Protein AF-A0A0K1PV01-F1 (afdb_monomer_lite)

pLDDT: mean 75.2, std 27.65, range [23.25, 98.56]

Radius of gyration: 30.91 Å; chains: 1; bounding box: 70×117×92 Å

Organism: NCBI:txid1391654

Sequence (493 aa):
MGLALATLVAACRTQASRADADAAPAPRVAASDASAGNKAFEAIPLGTPYIPPQCYTKTKDEDGRVHNPCFTCHADALPPNYTADSSLQLAYEFGPASRVNPWTNLYVDRRSAIARISNDEIATWVRHDNYRALPERLRTTPAWDRDGDGEWSGWMPDVAFQFDEAGFDHTKDGAYTGWRAYAYFPVPGGFWPTNGSFGDAMIRLPEAFREDAPGHFDLRVYKVNLATVEALIARRDVPIEPTDEKALGQDLDGDGKLGEARVLKYRWKPGDGSMRWVGRAMAQQNADAVHLAAGLFPEGTEFAHSLRYLDVQDGRVRMAPRMKELRYMKKEVWVTYDRLELIASSEAAEKDESPTKKRPTLASSERGIGNRAGWSIHGFIEDAEGELRPQTAEEHGFCIGCHSGSASPTTASSRSVASRRPLRSSAAGRIRRSAICRTSASLCGPTDAANTPTTSSRTAPATSSAPTMNCSRVFSTVTASSIRGKPFVSRPT

Foldseek 3Di:
DDDDDDDDDDDDDDDDDDDDDPPDPDDDPPPPDPPPDQLQKDFADPAQLLADLVLVDDQADPVRDGHQLCCLFADQFDPLFQFHDNVCRVPVLAFPRHNDRPPCVVVDDCPVVVVPQDPVNVQVLLQDAQPPCALVCQQPPQVQVRRNPSGQPADRDDQPPCQDPQQFGADPVGHTPQKGWFDFDDRPLPADVVNQKHKTKIKGDDQQQQAAQVRHGDNLSNLVSLQLLLCLLQVFKDFADFDQQVSFVDDQPPPPDGGTDGIRGRDDDPPPPRDARTGSRRVCVVVVNWDDHRLDDIAFMKMKMWMGGWHQDPNDTDGGSATQKMKMKGQHDDDDSVRSNVVSVVVVVCCVVPVNDHDGFIAGLRHAGDQSNRMGMWMWGQDPVSHIGTDHSSRSSNVSSRVHSTSNDPRHGTNDSNDDPPPPPPPPDDPDPDDDDPDDDDDDDDDDDDDDDDDDDDDDDDDDDDDDDDDDDDDDDDDDDDDDDDDDDDDDD

InterPro domains:
  IPR059903 Aq_1262-like lipoprotein [PF27085] (49-412)

Structure (mmCIF, N/CA/C/O backbone):
data_AF-A0A0K1PV01-F1
#
_entry.id   AF-A0A0K1PV01-F1
#
loop_
_atom_site.group_PDB
_atom_site.id
_atom_site.type_symbol
_atom_site.label_atom_id
_atom_site.label_alt_id
_atom_site.label_comp_id
_atom_site.label_asym_id
_atom_site.label_entity_id
_atom_site.label_seq_id
_atom_site.pdbx_PDB_ins_code
_atom_site.Cartn_x
_atom_site.Cartn_y
_atom_site.Cartn_z
_atom_site.occupancy
_atom_site.B_iso_or_equiv
_atom_site.auth_seq_id
_atom_site.auth_comp_id
_atom_site.auth_asym_id
_atom_site.auth_atom_id
_atom_site.pdbx_PDB_model_num
ATOM 1 N N . MET A 1 1 ? -21.706 79.157 18.287 1.00 34.69 1 MET A N 1
ATOM 2 C CA . MET A 1 1 ? -20.332 79.567 18.649 1.00 34.69 1 MET A CA 1
ATOM 3 C C . MET A 1 1 ? -19.824 78.602 19.701 1.00 34.69 1 MET A C 1
ATOM 5 O O . MET A 1 1 ? -20.174 78.745 20.862 1.00 34.69 1 MET A O 1
ATOM 9 N N . GLY A 1 2 ? -19.121 77.556 19.267 1.00 26.98 2 GLY A N 1
ATOM 10 C CA . GLY A 1 2 ? -18.471 76.598 20.156 1.00 26.98 2 GLY A CA 1
ATOM 11 C C . GLY A 1 2 ? -17.018 77.003 20.356 1.00 26.98 2 GLY A C 1
ATOM 12 O O . GLY A 1 2 ? -16.340 77.319 19.379 1.00 26.98 2 GLY A O 1
ATOM 13 N N . LEU A 1 3 ? -16.562 76.998 21.606 1.00 26.98 3 LEU A N 1
ATOM 14 C CA . LEU A 1 3 ? -15.148 77.050 21.941 1.00 26.98 3 LEU A CA 1
ATOM 15 C C . LEU A 1 3 ? -14.808 75.861 22.837 1.00 26.98 3 LEU A C 1
ATOM 17 O O . LEU A 1 3 ? -15.559 75.505 23.743 1.00 26.98 3 LEU A O 1
ATOM 21 N N . ALA A 1 4 ? -13.681 75.258 22.490 1.00 28.16 4 ALA A N 1
ATOM 22 C CA . ALA A 1 4 ? -13.084 74.071 23.060 1.00 28.16 4 ALA A CA 1
ATOM 23 C C . ALA A 1 4 ? -12.822 74.176 24.566 1.00 28.16 4 ALA A C 1
ATOM 25 O O . ALA A 1 4 ? -12.476 75.242 25.071 1.00 28.16 4 ALA A O 1
ATOM 26 N N . LEU A 1 5 ? -12.858 73.028 25.245 1.00 28.98 5 LEU A N 1
ATOM 27 C CA . LEU A 1 5 ? -12.159 72.853 26.510 1.00 28.98 5 LEU A CA 1
ATOM 28 C C . LEU A 1 5 ? -11.476 71.484 26.525 1.00 28.98 5 LEU A C 1
ATOM 30 O O . LEU A 1 5 ? -12.123 70.441 26.465 1.00 28.98 5 LEU A O 1
ATOM 34 N N . ALA A 1 6 ? -10.150 71.532 26.563 1.00 28.67 6 ALA A N 1
ATOM 35 C CA . ALA A 1 6 ? -9.278 70.416 26.865 1.00 28.67 6 ALA A CA 1
ATOM 36 C C . ALA A 1 6 ? -9.040 70.368 28.378 1.00 28.67 6 ALA A C 1
ATOM 38 O O . ALA A 1 6 ? -8.762 71.404 28.981 1.00 28.67 6 ALA A O 1
ATOM 39 N N . THR A 1 7 ? -9.054 69.172 28.962 1.00 29.03 7 THR A N 1
ATOM 40 C CA . THR A 1 7 ? -8.450 68.901 30.272 1.00 29.03 7 THR A CA 1
ATOM 41 C C . THR A 1 7 ? -7.956 67.455 30.331 1.00 29.03 7 THR A C 1
ATOM 43 O O . THR A 1 7 ? -8.729 66.506 30.234 1.00 29.03 7 THR A O 1
ATOM 46 N N . LEU A 1 8 ? -6.638 67.304 30.501 1.00 28.34 8 LEU A N 1
ATOM 47 C CA . LEU A 1 8 ? -6.001 66.140 31.121 1.00 28.34 8 LEU A CA 1
ATOM 48 C C . LEU A 1 8 ? -6.251 66.186 32.636 1.00 28.34 8 LEU A C 1
ATOM 50 O O . LEU A 1 8 ? -6.105 67.267 33.190 1.00 28.34 8 LEU A O 1
ATOM 54 N N . VAL A 1 9 ? -6.463 65.032 33.287 1.00 29.89 9 VAL A N 1
ATOM 55 C CA . VAL A 1 9 ? -5.694 64.539 34.460 1.00 29.89 9 VAL A CA 1
ATOM 56 C C . VAL A 1 9 ? -5.860 63.008 34.545 1.00 29.89 9 VAL A C 1
ATOM 58 O O . VAL A 1 9 ? -6.933 62.468 34.292 1.00 29.89 9 VAL A O 1
ATOM 61 N N . ALA A 1 10 ? -4.763 62.323 34.869 1.00 28.03 10 ALA A N 1
ATOM 62 C CA . ALA A 1 10 ? -4.586 60.876 34.956 1.00 28.03 10 ALA A CA 1
ATOM 63 C C . ALA A 1 10 ? -4.946 60.266 36.330 1.00 28.03 10 ALA A C 1
ATOM 65 O O . ALA A 1 10 ? -4.751 60.931 37.343 1.00 28.03 10 ALA A O 1
ATOM 66 N N . ALA A 1 11 ? -5.324 58.974 36.361 1.00 26.06 11 ALA A N 1
ATOM 67 C CA . ALA A 1 11 ? -4.762 57.940 37.258 1.00 26.06 11 ALA A CA 1
ATOM 68 C C . ALA A 1 11 ? -5.341 56.520 36.992 1.00 26.06 11 ALA A C 1
ATOM 70 O O . ALA A 1 11 ? -6.551 56.344 36.941 1.00 26.06 11 ALA A O 1
ATOM 71 N N . CYS A 1 12 ? -4.419 55.552 36.830 1.00 25.16 12 CYS A N 1
ATOM 72 C CA . CYS A 1 12 ? -4.392 54.092 37.109 1.00 25.16 12 CYS A CA 1
ATOM 73 C C . CYS A 1 12 ? -5.681 53.349 37.543 1.00 25.16 12 CYS A C 1
ATOM 75 O O . CYS A 1 12 ? -6.444 53.864 38.338 1.00 25.16 12 CYS A O 1
ATOM 77 N N . ARG A 1 13 ? -5.930 52.055 37.280 1.00 26.84 13 ARG A N 1
ATOM 78 C CA . ARG A 1 13 ? -5.243 50.896 36.659 1.00 26.84 13 ARG A CA 1
ATOM 79 C C . ARG A 1 13 ? -6.292 49.760 36.667 1.00 26.84 13 ARG A C 1
ATOM 81 O O . ARG A 1 13 ? -6.974 49.611 37.674 1.00 26.84 13 ARG A O 1
ATOM 88 N N . THR A 1 14 ? -6.341 48.896 35.655 1.00 26.44 14 THR A N 1
ATOM 89 C CA . THR A 1 14 ? -6.499 47.432 35.835 1.00 26.44 14 THR A CA 1
ATOM 90 C C . THR A 1 14 ? -6.202 46.712 34.522 1.00 26.44 14 THR A C 1
ATOM 92 O O . THR A 1 14 ? -6.571 47.161 33.441 1.00 26.44 14 THR A O 1
ATOM 95 N N . GLN A 1 15 ? -5.425 45.640 34.642 1.00 26.80 15 GLN A N 1
ATOM 96 C CA . GLN A 1 15 ? -4.879 44.819 33.570 1.00 26.80 15 GLN A CA 1
ATOM 97 C C . GLN A 1 15 ? -5.971 44.033 32.836 1.00 26.80 15 GLN A C 1
ATOM 99 O O . GLN A 1 15 ? -6.698 43.268 33.459 1.00 26.80 15 GLN A O 1
ATOM 104 N N . ALA A 1 16 ? -5.977 44.121 31.507 1.00 29.14 16 ALA A N 1
ATOM 105 C CA . ALA A 1 16 ? -6.348 43.006 30.646 1.00 29.14 16 ALA A CA 1
ATOM 106 C C . ALA A 1 16 ? -5.062 42.569 29.935 1.00 29.14 16 ALA A C 1
ATOM 108 O O . ALA A 1 16 ? -4.444 43.344 29.201 1.00 29.14 16 ALA A O 1
ATOM 109 N N . SER A 1 17 ? -4.587 41.370 30.262 1.00 27.28 17 SER A N 1
ATOM 110 C CA . SER A 1 17 ? -3.383 40.780 29.691 1.00 27.28 17 SER A CA 1
ATOM 111 C C . SER A 1 17 ? -3.555 40.571 28.189 1.00 27.28 17 SER A C 1
ATOM 113 O O . SER A 1 17 ? -4.478 39.894 27.748 1.00 27.28 17 SER A O 1
ATOM 115 N N . ARG A 1 18 ? -2.622 41.140 27.424 1.00 33.97 18 ARG A N 1
ATOM 116 C CA . ARG A 1 18 ? -2.320 40.759 26.047 1.00 33.97 18 ARG A CA 1
ATOM 117 C C . ARG A 1 18 ? -1.862 39.300 26.021 1.00 33.97 18 ARG A C 1
ATOM 119 O O . ARG A 1 18 ? -0.813 38.996 26.578 1.00 33.97 18 ARG A O 1
ATOM 126 N N . ALA A 1 19 ? -2.610 38.451 25.340 1.00 30.66 19 ALA A N 1
ATOM 127 C CA . ALA A 1 19 ? -2.130 37.212 24.748 1.00 30.66 19 ALA A CA 1
ATOM 128 C C . ALA A 1 19 ? -3.090 36.919 23.593 1.00 30.66 19 ALA A C 1
ATOM 130 O O . ALA A 1 19 ? -4.246 36.638 23.865 1.00 30.66 19 ALA A O 1
ATOM 131 N N . ASP A 1 20 ? -2.647 37.193 22.362 1.00 31.08 20 ASP A N 1
ATOM 132 C CA . ASP A 1 20 ? -3.139 36.645 21.077 1.00 31.08 20 ASP A CA 1
ATOM 133 C C . ASP A 1 20 ? -2.680 37.543 19.914 1.00 31.08 20 ASP A C 1
ATOM 135 O O . ASP A 1 20 ? -3.457 38.028 19.094 1.00 31.08 20 ASP A O 1
ATOM 139 N N . ALA A 1 21 ? -1.375 37.815 19.864 1.00 30.53 21 ALA A N 1
ATOM 140 C CA . ALA A 1 21 ? -0.745 38.513 18.745 1.00 30.53 21 ALA A CA 1
ATOM 141 C C . ALA A 1 21 ? 0.659 37.959 18.451 1.00 30.53 21 ALA A C 1
ATOM 143 O O . ALA A 1 21 ? 1.547 38.728 18.121 1.00 30.53 21 ALA A O 1
ATOM 144 N N . ASP A 1 22 ? 0.847 36.641 18.595 1.00 29.33 22 ASP A N 1
ATOM 145 C CA . ASP A 1 22 ? 2.083 35.926 18.224 1.00 29.33 22 ASP A CA 1
ATOM 146 C C . ASP A 1 22 ? 1.791 34.481 17.761 1.00 29.33 22 ASP A C 1
ATOM 148 O O . ASP A 1 22 ? 2.514 33.534 18.062 1.00 29.33 22 ASP A O 1
ATOM 152 N N . ALA A 1 23 ? 0.717 34.279 16.991 1.00 31.59 23 ALA A N 1
ATOM 153 C CA . ALA A 1 23 ? 0.584 33.052 16.208 1.00 31.59 23 ALA A CA 1
ATOM 154 C C . ALA A 1 23 ? 1.429 33.207 14.937 1.00 31.59 23 ALA A C 1
ATOM 156 O O . ALA A 1 23 ? 0.962 33.713 13.914 1.00 31.59 23 ALA A O 1
ATOM 157 N N . ALA A 1 24 ? 2.703 32.818 15.026 1.00 29.61 24 ALA A N 1
ATOM 158 C CA . ALA A 1 24 ? 3.573 32.712 13.865 1.00 29.61 24 ALA A CA 1
ATOM 159 C C . ALA A 1 24 ? 2.880 31.843 12.794 1.00 29.61 24 ALA A C 1
ATOM 161 O O . ALA A 1 24 ? 2.419 30.741 13.110 1.00 29.61 24 ALA A O 1
ATOM 162 N N . PRO A 1 25 ? 2.771 32.305 11.536 1.00 30.02 25 PRO A N 1
ATOM 163 C CA . PRO A 1 25 ? 2.212 31.482 10.477 1.00 30.02 25 PRO A CA 1
ATOM 164 C C . PRO A 1 25 ? 3.066 30.222 10.327 1.00 30.02 25 PRO A C 1
ATOM 166 O O . PRO A 1 25 ? 4.294 30.304 10.255 1.00 30.02 25 PRO A O 1
ATOM 169 N N . ALA A 1 26 ? 2.408 29.060 10.281 1.00 30.42 26 ALA A N 1
ATOM 170 C CA . ALA A 1 26 ? 3.056 27.783 10.005 1.00 30.42 26 ALA A CA 1
ATOM 171 C C . ALA A 1 26 ? 3.985 27.927 8.785 1.00 30.42 26 ALA A C 1
ATOM 173 O O . ALA A 1 26 ? 3.588 28.571 7.802 1.00 30.42 26 ALA A O 1
ATOM 174 N N . PRO A 1 27 ? 5.212 27.375 8.828 1.00 27.05 27 PRO A N 1
ATOM 175 C CA . PRO A 1 27 ? 6.184 27.592 7.773 1.00 27.05 27 PRO A CA 1
ATOM 176 C C . PRO A 1 27 ? 5.586 27.130 6.447 1.00 27.05 27 PRO A C 1
ATOM 178 O O . PRO A 1 27 ? 5.248 25.961 6.252 1.00 27.05 27 PRO A O 1
ATOM 181 N N . ARG A 1 28 ? 5.437 28.081 5.521 1.00 27.11 28 ARG A N 1
ATOM 182 C CA . ARG A 1 28 ? 5.209 27.777 4.115 1.00 27.11 28 ARG A CA 1
ATOM 183 C C . ARG A 1 28 ? 6.401 26.938 3.677 1.00 27.11 28 ARG A C 1
ATOM 185 O O . ARG A 1 28 ? 7.506 27.463 3.580 1.00 27.11 28 ARG A O 1
ATOM 192 N N . VAL A 1 29 ? 6.187 25.653 3.406 1.00 29.78 29 VAL A N 1
ATOM 193 C CA . VAL A 1 29 ? 7.142 24.866 2.624 1.00 29.78 29 VAL A CA 1
ATOM 194 C C . VAL A 1 29 ? 7.094 25.448 1.216 1.00 29.78 29 VAL A C 1
ATOM 196 O O . VAL A 1 29 ? 6.277 25.059 0.382 1.00 29.78 29 VAL A O 1
ATOM 199 N N . ALA A 1 30 ? 7.893 26.490 1.005 1.00 25.16 30 ALA A N 1
ATOM 200 C CA . ALA A 1 30 ? 8.135 27.062 -0.296 1.00 25.16 30 ALA A CA 1
ATOM 201 C C . ALA A 1 30 ? 8.830 25.987 -1.130 1.00 25.16 30 ALA A C 1
ATOM 203 O O . ALA A 1 30 ? 9.910 25.508 -0.792 1.00 25.16 30 ALA A O 1
ATOM 204 N N . ALA A 1 31 ? 8.181 25.584 -2.217 1.00 35.34 31 ALA A N 1
ATOM 205 C CA . ALA A 1 31 ? 8.816 24.839 -3.288 1.00 35.34 31 ALA A CA 1
ATOM 206 C C . ALA A 1 31 ? 9.732 25.796 -4.070 1.00 35.34 31 ALA A C 1
ATOM 208 O O . ALA A 1 31 ? 9.415 26.213 -5.179 1.00 35.34 31 ALA A O 1
ATOM 209 N N . SER A 1 32 ? 10.841 26.190 -3.457 1.00 33.53 32 SER A N 1
ATOM 210 C CA . SER A 1 32 ? 11.960 26.881 -4.094 1.00 33.53 32 SER A CA 1
ATOM 211 C C . SER A 1 32 ? 13.170 26.722 -3.172 1.00 33.53 32 SER A C 1
ATOM 213 O O . SER A 1 32 ? 13.073 27.087 -2.007 1.00 33.53 32 SER A O 1
ATOM 215 N N . ASP A 1 33 ? 14.254 26.150 -3.707 1.00 27.84 33 ASP A N 1
ATOM 216 C CA . ASP A 1 33 ? 15.571 25.879 -3.081 1.00 27.84 33 ASP A CA 1
ATOM 217 C C . ASP A 1 33 ? 15.861 24.462 -2.542 1.00 27.84 33 ASP A C 1
ATOM 219 O O . ASP A 1 33 ? 16.803 24.257 -1.783 1.00 27.84 33 ASP A O 1
ATOM 223 N N . ALA A 1 34 ? 15.160 23.425 -3.013 1.00 34.16 34 ALA A N 1
ATOM 224 C CA . ALA A 1 34 ? 15.501 22.033 -2.666 1.00 34.16 34 ALA A CA 1
ATOM 225 C C . ALA A 1 34 ? 16.662 21.409 -3.480 1.00 34.16 34 ALA A C 1
ATOM 227 O O . ALA A 1 34 ? 16.998 20.252 -3.250 1.00 34.16 34 ALA A O 1
ATOM 228 N N . SER A 1 35 ? 17.286 22.119 -4.429 1.00 37.38 35 SER A N 1
ATOM 229 C CA . SER A 1 35 ? 18.307 21.526 -5.317 1.00 37.38 35 SER A CA 1
ATOM 230 C C . SER A 1 35 ? 19.762 21.812 -4.929 1.00 37.38 35 SER A C 1
ATOM 232 O O . SER A 1 35 ? 20.666 21.382 -5.639 1.00 37.38 35 SER A O 1
ATOM 234 N N . ALA A 1 36 ? 20.020 22.513 -3.824 1.00 34.47 36 ALA A N 1
ATOM 235 C CA . ALA A 1 36 ? 21.379 22.801 -3.365 1.00 34.47 36 ALA A CA 1
ATOM 236 C C . ALA A 1 36 ? 21.496 22.596 -1.847 1.00 34.47 36 ALA A C 1
ATOM 238 O O . ALA A 1 36 ? 21.561 23.554 -1.086 1.00 34.47 36 ALA A O 1
ATOM 239 N N . GLY A 1 37 ? 21.503 21.339 -1.391 1.00 39.62 37 GLY A N 1
ATOM 240 C CA . GLY A 1 37 ? 21.911 21.046 -0.011 1.00 39.62 37 GLY A CA 1
ATOM 241 C C . GLY A 1 37 ? 21.435 19.730 0.593 1.00 39.62 37 GLY A C 1
ATOM 242 O O . GLY A 1 37 ? 22.087 19.237 1.507 1.00 39.62 37 GLY A O 1
ATOM 243 N N . ASN A 1 38 ? 20.355 19.121 0.098 1.00 55.81 38 ASN A N 1
ATOM 244 C CA . ASN A 1 38 ? 19.879 17.861 0.666 1.00 55.81 38 ASN A CA 1
ATOM 245 C C . ASN A 1 38 ? 20.418 16.664 -0.127 1.00 55.81 38 ASN A C 1
ATOM 247 O O . ASN A 1 38 ? 19.803 16.241 -1.101 1.00 55.81 38 ASN A O 1
ATOM 251 N N . LYS A 1 39 ? 21.569 16.123 0.294 1.00 60.72 39 LYS A N 1
ATOM 252 C CA . LYS A 1 39 ? 22.168 14.915 -0.305 1.00 60.72 39 LYS A CA 1
ATOM 253 C C . LYS A 1 39 ? 21.239 13.691 -0.263 1.00 60.72 39 LYS A C 1
ATOM 255 O O . LYS A 1 39 ? 21.430 12.776 -1.050 1.00 60.72 39 LYS A O 1
ATOM 260 N N . ALA A 1 40 ? 20.218 13.698 0.599 1.00 68.31 40 ALA A N 1
ATOM 261 C CA . ALA A 1 40 ? 19.313 12.569 0.775 1.00 68.31 40 ALA A CA 1
ATOM 262 C C . ALA A 1 40 ? 18.300 12.381 -0.367 1.00 68.31 40 ALA A C 1
ATOM 264 O O . ALA A 1 40 ? 17.696 11.312 -0.456 1.00 68.31 40 ALA A O 1
ATOM 265 N N . PHE A 1 41 ? 18.071 13.395 -1.213 1.00 73.50 41 PHE A N 1
ATOM 266 C CA . PHE A 1 41 ? 17.099 13.327 -2.307 1.00 73.50 41 PHE A CA 1
ATOM 267 C C . PHE A 1 41 ? 17.718 13.706 -3.644 1.00 73.50 41 PHE A C 1
ATOM 269 O O . PHE A 1 41 ? 18.465 14.674 -3.773 1.00 73.50 41 PHE A O 1
ATOM 276 N N . GLU A 1 42 ? 17.326 12.959 -4.663 1.00 74.88 42 GLU A N 1
ATOM 277 C CA . GLU A 1 42 ? 17.765 13.132 -6.033 1.00 74.88 42 GLU A CA 1
ATOM 278 C C . GLU A 1 42 ? 16.636 13.768 -6.846 1.00 74.88 42 GLU A C 1
ATOM 280 O O . GLU A 1 42 ? 15.471 13.352 -6.792 1.00 74.88 42 GLU A O 1
ATOM 285 N N . ALA A 1 43 ? 16.986 14.788 -7.630 1.00 65.38 43 ALA A N 1
ATOM 286 C CA . ALA A 1 43 ? 16.122 15.235 -8.707 1.00 65.38 43 ALA A CA 1
ATOM 287 C C . ALA A 1 43 ? 16.153 14.166 -9.803 1.00 65.38 43 ALA A C 1
ATOM 289 O O . ALA A 1 43 ? 17.219 13.844 -10.330 1.00 65.38 43 ALA A O 1
ATOM 290 N N . ILE A 1 44 ? 14.989 13.612 -10.140 1.00 68.19 44 ILE A N 1
ATOM 291 C CA . ILE A 1 44 ? 14.916 12.566 -11.159 1.00 68.19 44 ILE A CA 1
ATOM 292 C C . ILE A 1 44 ? 15.389 13.127 -12.520 1.00 68.19 44 ILE A C 1
ATOM 294 O O . ILE A 1 44 ? 14.942 14.217 -12.903 1.00 68.19 44 ILE A O 1
ATOM 298 N N . PRO A 1 45 ? 16.268 12.415 -13.258 1.00 58.72 45 PRO A N 1
ATOM 299 C CA . PRO A 1 45 ? 16.769 12.844 -14.561 1.00 58.72 45 PRO A CA 1
ATOM 300 C C . PRO A 1 45 ? 15.680 13.154 -15.600 1.00 58.72 45 PRO A C 1
ATOM 302 O O . PRO A 1 45 ? 14.494 12.861 -15.448 1.00 58.72 45 PRO A O 1
ATOM 305 N N . LEU A 1 46 ? 16.120 13.766 -16.704 1.00 60.97 46 LEU A N 1
ATOM 306 C CA . LEU A 1 46 ? 15.307 14.205 -17.840 1.00 60.97 46 LEU A CA 1
ATOM 307 C C . LEU A 1 46 ? 14.303 13.136 -18.315 1.00 60.97 46 LEU A C 1
ATOM 309 O O . LEU A 1 46 ? 14.648 12.231 -19.059 1.00 60.97 46 LEU A O 1
ATOM 313 N N . GLY A 1 47 ? 13.022 13.317 -17.990 1.00 75.94 47 GLY A N 1
ATOM 314 C CA . GLY A 1 47 ? 11.960 12.433 -18.480 1.00 75.94 47 GLY A CA 1
ATOM 315 C C . GLY A 1 47 ? 10.627 12.692 -17.791 1.00 75.94 47 GLY A C 1
ATOM 316 O O . GLY A 1 47 ? 10.455 13.736 -17.161 1.00 75.94 47 GLY A O 1
ATOM 317 N N . THR A 1 48 ? 9.692 11.754 -17.924 1.00 86.44 48 THR A N 1
ATOM 318 C CA . THR A 1 48 ? 8.450 11.698 -17.135 1.00 86.44 48 THR A CA 1
ATOM 319 C C . THR A 1 48 ? 8.213 10.269 -16.640 1.00 86.44 48 THR A C 1
ATOM 321 O O . THR A 1 48 ? 7.272 9.622 -17.093 1.00 86.44 48 THR A O 1
ATOM 324 N N . PRO A 1 49 ? 9.078 9.743 -15.748 1.00 86.19 49 PRO A N 1
ATOM 325 C CA . PRO A 1 49 ? 9.008 8.347 -15.302 1.00 86.19 49 PRO A CA 1
ATOM 326 C C . PRO A 1 49 ? 7.735 8.037 -14.508 1.00 86.19 49 PRO A C 1
ATOM 328 O O . PRO A 1 49 ? 7.283 6.900 -14.498 1.00 86.19 49 PRO A O 1
ATOM 331 N N . TYR A 1 50 ? 7.087 9.063 -13.949 1.00 85.38 50 TYR A N 1
ATOM 332 C CA . TYR A 1 50 ? 5.741 8.992 -13.372 1.00 85.38 50 TYR A CA 1
ATOM 333 C C . TYR A 1 50 ? 4.623 8.766 -14.403 1.00 85.38 50 TYR A C 1
ATOM 335 O O . TYR A 1 50 ? 3.454 8.772 -14.031 1.00 85.38 50 TYR A O 1
ATOM 343 N N . ILE A 1 51 ? 4.946 8.579 -15.686 1.00 88.25 51 ILE A N 1
ATOM 344 C CA . ILE A 1 51 ? 4.011 8.119 -16.717 1.00 88.25 51 ILE A CA 1
ATOM 345 C C . ILE A 1 51 ? 4.388 6.679 -17.086 1.00 88.25 51 ILE A C 1
ATOM 347 O O . ILE A 1 51 ? 5.338 6.461 -17.849 1.00 88.25 51 ILE A O 1
ATOM 351 N N . PRO A 1 52 ? 3.661 5.686 -16.541 1.00 87.25 52 PRO A N 1
ATOM 352 C CA . PRO A 1 52 ? 3.924 4.273 -16.777 1.00 87.25 52 PRO A CA 1
ATOM 353 C C . PRO A 1 52 ? 3.878 3.894 -18.268 1.00 87.25 52 PRO A C 1
ATOM 355 O O . PRO A 1 52 ? 3.123 4.494 -19.039 1.00 87.25 52 PRO A O 1
ATOM 358 N N . PRO A 1 53 ? 4.608 2.851 -18.706 1.00 87.94 53 PRO A N 1
ATOM 359 C CA . PRO A 1 53 ? 4.589 2.409 -20.098 1.00 87.94 53 PRO A CA 1
ATOM 360 C C . PRO A 1 53 ? 3.199 2.007 -20.603 1.00 87.94 53 PRO A C 1
ATOM 362 O O . PRO A 1 53 ? 2.922 2.112 -21.797 1.00 87.94 53 PRO A O 1
ATOM 365 N N . GLN A 1 54 ? 2.309 1.582 -19.701 1.00 85.94 54 GLN A N 1
ATOM 366 C CA . GLN A 1 54 ? 0.922 1.224 -20.001 1.00 85.94 54 GLN A CA 1
ATOM 367 C C . GLN A 1 54 ? 0.151 2.385 -20.650 1.00 85.94 54 GLN A C 1
ATOM 369 O O . GLN A 1 54 ? -0.770 2.136 -21.427 1.00 85.94 54 GLN A O 1
ATOM 374 N N . CYS A 1 55 ? 0.551 3.636 -20.395 1.00 87.06 55 CYS A N 1
ATOM 375 C CA . CYS A 1 55 ? -0.044 4.823 -21.004 1.00 87.06 55 CYS A CA 1
ATOM 376 C C . CYS A 1 55 ? 0.205 4.918 -22.517 1.00 87.06 55 CYS A C 1
ATOM 378 O O . CYS A 1 55 ? -0.602 5.513 -23.217 1.00 87.06 55 CYS A O 1
ATOM 380 N N . TYR A 1 56 ? 1.275 4.306 -23.036 1.00 89.44 56 TYR A N 1
ATOM 381 C CA . TYR A 1 56 ? 1.690 4.399 -24.446 1.00 89.44 56 TYR A CA 1
ATOM 382 C C . TYR A 1 56 ? 1.177 3.245 -25.317 1.00 89.44 56 TYR A C 1
ATOM 384 O O . TYR A 1 56 ? 1.668 3.015 -26.426 1.00 89.44 56 TYR A O 1
ATOM 392 N N . THR A 1 57 ? 0.222 2.473 -24.805 1.00 87.00 57 THR A N 1
ATOM 393 C CA . THR A 1 57 ? -0.325 1.317 -25.512 1.00 87.00 57 THR A CA 1
ATOM 394 C C . THR A 1 57 ? -1.112 1.718 -26.762 1.00 87.00 57 THR A C 1
ATOM 396 O O . THR A 1 57 ? -1.712 2.791 -26.842 1.00 87.00 57 THR A O 1
ATOM 399 N N . LYS A 1 58 ? -1.142 0.828 -27.759 1.00 88.19 58 LYS A N 1
ATOM 400 C CA . LYS A 1 58 ? -1.978 1.011 -28.949 1.00 88.19 58 LYS A CA 1
ATOM 401 C C . LYS A 1 58 ? -3.446 0.830 -28.559 1.00 88.19 58 LYS A C 1
ATOM 403 O O . LYS A 1 58 ? -3.826 -0.204 -28.021 1.00 88.19 58 LYS A O 1
ATOM 408 N N . THR A 1 59 ? -4.278 1.816 -28.879 1.00 89.00 59 THR A N 1
ATOM 409 C CA . THR A 1 59 ? -5.725 1.801 -28.595 1.00 89.00 59 THR A CA 1
ATOM 410 C C . THR A 1 59 ? -6.564 1.274 -29.754 1.00 89.00 59 THR A C 1
ATOM 412 O O . THR A 1 59 ? -7.782 1.189 -29.643 1.00 89.00 59 THR A O 1
ATOM 415 N N . LYS A 1 60 ? -5.937 0.918 -30.877 1.00 92.94 60 LYS A N 1
ATOM 416 C CA . LYS A 1 60 ? -6.587 0.274 -32.019 1.00 92.94 60 LYS A CA 1
ATOM 417 C C . LYS A 1 60 ? -5.888 -1.043 -32.310 1.00 92.94 60 LYS A C 1
ATOM 419 O O . LYS A 1 60 ? -4.659 -1.062 -32.404 1.00 92.94 60 LYS A O 1
ATOM 424 N N . ASP A 1 61 ? -6.666 -2.113 -32.415 1.00 92.69 61 ASP A N 1
ATOM 425 C CA . ASP A 1 61 ? -6.156 -3.416 -32.838 1.00 92.69 61 ASP A CA 1
ATOM 426 C C . ASP A 1 61 ? -6.022 -3.510 -34.369 1.00 92.69 61 ASP A C 1
ATOM 428 O O . ASP A 1 61 ? -6.292 -2.551 -35.099 1.00 92.69 61 ASP A O 1
ATOM 432 N N . GLU A 1 62 ? -5.556 -4.662 -34.853 1.00 94.88 62 GLU A N 1
ATOM 433 C CA . GLU A 1 62 ? -5.332 -4.930 -36.280 1.00 94.88 62 GLU A CA 1
ATOM 434 C C . GLU A 1 62 ? -6.633 -4.915 -37.103 1.00 94.88 62 GLU A C 1
ATOM 436 O O . GLU A 1 62 ? -6.605 -4.552 -38.277 1.00 94.88 62 GLU A O 1
ATOM 441 N N . ASP A 1 63 ? -7.776 -5.213 -36.473 1.00 95.19 63 ASP A N 1
ATOM 442 C CA . ASP A 1 63 ? -9.114 -5.154 -37.078 1.00 95.19 63 ASP A CA 1
ATOM 443 C C . ASP A 1 63 ? -9.714 -3.732 -37.038 1.00 95.19 63 ASP A C 1
ATOM 445 O O . ASP A 1 63 ? -10.848 -3.504 -37.469 1.00 95.19 63 ASP A O 1
ATOM 449 N N . GLY A 1 64 ? -8.982 -2.759 -36.486 1.00 93.81 64 GLY A N 1
ATOM 450 C CA . GLY A 1 64 ? -9.429 -1.380 -36.319 1.00 93.81 64 GLY A CA 1
ATOM 451 C C . GLY A 1 64 ? -10.420 -1.168 -35.171 1.00 93.81 64 GLY A C 1
ATOM 452 O O . GLY A 1 64 ? -10.972 -0.067 -35.055 1.00 93.81 64 GLY A O 1
ATOM 453 N N . ARG A 1 65 ? -10.652 -2.164 -34.302 1.00 95.56 65 ARG A N 1
ATOM 454 C CA . ARG A 1 65 ? -11.483 -1.979 -33.104 1.00 95.56 65 ARG A CA 1
ATOM 455 C C . ARG A 1 65 ? -10.748 -1.103 -32.101 1.00 95.56 65 ARG A C 1
ATOM 457 O O . ARG A 1 65 ? -9.546 -1.247 -31.881 1.00 95.56 65 ARG A O 1
ATOM 464 N N . VAL A 1 66 ? -11.497 -0.193 -31.486 1.00 92.00 66 VAL A N 1
ATOM 465 C CA . VAL A 1 66 ? -10.977 0.738 -30.484 1.00 92.00 66 VAL A CA 1
ATOM 466 C C . VAL A 1 66 ? -11.113 0.126 -29.094 1.00 92.00 66 VAL A C 1
ATOM 468 O O . VAL A 1 66 ? -12.201 -0.283 -28.693 1.00 92.00 66 VAL A O 1
ATOM 471 N N . HIS A 1 67 ? -10.014 0.129 -28.349 1.00 90.25 67 HIS A N 1
ATOM 472 C CA . HIS A 1 67 ? -9.910 -0.306 -26.962 1.00 90.25 67 HIS A CA 1
ATOM 473 C C . HIS A 1 67 ? -9.454 0.878 -26.110 1.00 90.25 67 HIS A C 1
ATOM 475 O O . HIS A 1 67 ? -8.489 1.559 -26.455 1.00 90.25 67 HIS A O 1
ATOM 481 N N . ASN A 1 68 ? -10.121 1.119 -24.983 1.00 87.12 68 ASN A N 1
ATOM 482 C CA . ASN A 1 68 ? -9.705 2.121 -24.004 1.00 87.12 68 ASN A CA 1
ATOM 483 C C . ASN A 1 68 ? -9.224 1.388 -22.747 1.00 87.12 68 ASN A C 1
ATOM 485 O O . ASN A 1 68 ? -10.072 0.981 -21.965 1.00 87.12 68 ASN A O 1
ATOM 489 N N . PRO A 1 69 ? -7.910 1.179 -22.550 1.00 85.00 69 PRO A N 1
ATOM 490 C CA . PRO A 1 69 ? -7.365 0.626 -21.309 1.00 85.00 69 PRO A CA 1
ATOM 491 C C . PRO A 1 69 ? -7.160 1.692 -20.216 1.00 85.00 69 PRO A C 1
ATOM 493 O O . PRO A 1 69 ? -7.032 1.340 -19.041 1.00 85.00 69 PRO A O 1
ATOM 496 N N . CYS A 1 70 ? -7.184 2.982 -20.576 1.00 84.69 70 CYS A N 1
ATOM 497 C CA . CYS A 1 70 ? -6.954 4.115 -19.675 1.00 84.69 70 CYS A CA 1
ATOM 498 C C . CYS A 1 70 ? -8.004 4.210 -18.556 1.00 84.69 70 CYS A C 1
ATOM 500 O O . CYS A 1 70 ? -7.673 4.671 -17.466 1.00 84.69 70 CYS A O 1
ATOM 502 N N . PHE A 1 71 ? -9.227 3.708 -18.784 1.00 83.19 71 PHE A N 1
ATOM 503 C CA . PHE A 1 71 ? -10.303 3.634 -17.776 1.00 83.19 71 PHE A CA 1
ATOM 504 C C . PHE A 1 71 ? -9.914 2.879 -16.494 1.00 83.19 71 PHE A C 1
ATOM 506 O O . PHE A 1 71 ? -10.561 3.020 -15.462 1.00 83.19 71 PHE A O 1
ATOM 513 N N . THR A 1 72 ? -8.874 2.042 -16.564 1.00 80.00 72 THR A N 1
ATOM 514 C CA . THR A 1 72 ? -8.354 1.301 -15.409 1.00 80.00 72 THR A CA 1
ATOM 515 C C . THR A 1 72 ? -7.760 2.242 -14.357 1.00 80.00 72 THR A C 1
ATOM 517 O O . THR A 1 72 ? -7.832 1.959 -13.159 1.00 80.00 72 THR A O 1
ATOM 520 N N . CYS A 1 73 ? -7.155 3.343 -14.811 1.00 79.69 73 CYS A N 1
ATOM 521 C CA . CYS A 1 73 ? -6.400 4.280 -13.980 1.00 79.69 73 CYS A CA 1
ATOM 522 C C . CYS A 1 73 ? -7.103 5.632 -13.836 1.00 79.69 73 CYS A C 1
ATOM 524 O O . CYS A 1 73 ? -7.042 6.238 -12.767 1.00 79.69 73 CYS A O 1
ATOM 526 N N . HIS A 1 74 ? -7.769 6.072 -14.902 1.00 83.31 74 HIS A N 1
ATOM 527 C CA . HIS A 1 74 ? -8.425 7.367 -14.993 1.00 83.31 74 HIS A CA 1
ATOM 528 C C . HIS A 1 74 ? -9.933 7.180 -14.902 1.00 83.31 74 HIS A C 1
ATOM 530 O O . HIS A 1 74 ? -10.502 6.332 -15.589 1.00 83.31 74 HIS A O 1
ATOM 536 N N . ALA A 1 75 ? -10.581 7.961 -14.054 1.00 75.75 75 ALA A N 1
ATOM 537 C CA . ALA A 1 75 ? -12.004 7.875 -13.753 1.00 75.75 75 ALA A CA 1
ATOM 538 C C . ALA A 1 75 ? -12.465 9.201 -13.139 1.00 75.75 75 ALA A C 1
ATOM 540 O O . ALA A 1 75 ? -11.666 10.110 -12.916 1.00 75.75 75 ALA A O 1
ATOM 541 N N . ASP A 1 76 ? -13.759 9.316 -12.865 1.00 77.62 76 ASP A N 1
ATOM 542 C CA . ASP A 1 76 ? -14.257 10.465 -12.122 1.00 77.62 76 ASP A CA 1
ATOM 543 C C . ASP A 1 76 ? -13.755 10.421 -10.673 1.00 77.62 76 ASP A C 1
ATOM 545 O O . ASP A 1 76 ? -13.666 9.360 -10.046 1.00 77.62 76 ASP A O 1
ATOM 549 N N . ALA A 1 77 ? -13.431 11.596 -10.143 1.00 77.94 77 ALA A N 1
ATOM 550 C CA . ALA A 1 77 ? -12.960 11.748 -8.779 1.00 77.94 77 ALA A CA 1
ATOM 551 C C . ALA A 1 77 ? -14.114 11.553 -7.783 1.00 77.94 77 ALA A C 1
ATOM 553 O O . ALA A 1 77 ? -15.189 12.140 -7.927 1.00 77.94 77 ALA A O 1
ATOM 554 N N . LEU A 1 78 ? -13.883 10.749 -6.745 1.00 81.06 78 LEU A N 1
ATOM 555 C CA . LEU A 1 78 ? -14.783 10.616 -5.602 1.00 81.06 78 LEU A CA 1
ATOM 556 C C . LEU A 1 78 ? -14.014 10.986 -4.332 1.00 81.06 78 LEU A C 1
ATOM 558 O O . LEU A 1 78 ? -12.979 10.361 -4.069 1.00 81.06 78 LEU A O 1
ATOM 562 N N . PRO A 1 79 ? -14.525 11.917 -3.496 1.00 83.69 79 PRO A N 1
ATOM 563 C CA . PRO A 1 79 ? -13.889 12.257 -2.232 1.00 83.69 79 PRO A CA 1
ATOM 564 C C . PRO A 1 79 ? -13.562 10.993 -1.433 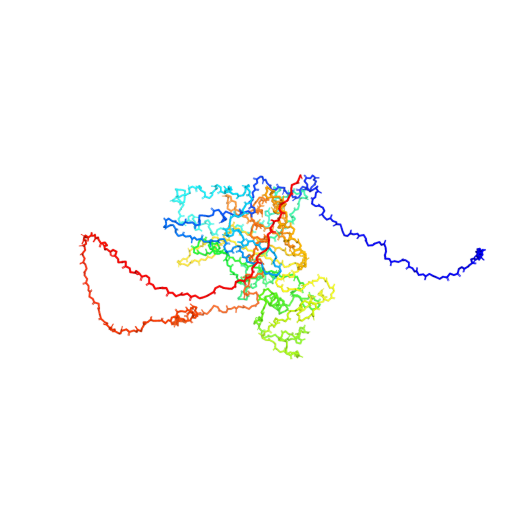1.00 83.69 79 PRO A C 1
ATOM 566 O O . PRO A 1 79 ? -14.409 10.093 -1.381 1.00 83.69 79 PRO A O 1
ATOM 569 N N . PRO A 1 80 ? -12.385 10.900 -0.793 1.00 85.44 80 PRO A N 1
ATOM 570 C CA . PRO A 1 80 ? -11.410 11.977 -0.604 1.00 85.44 80 PRO A CA 1
ATOM 571 C C . PRO A 1 80 ? -10.372 12.115 -1.734 1.00 85.44 80 PRO A C 1
ATOM 573 O O . PRO A 1 80 ? -9.373 12.805 -1.552 1.00 85.44 80 PRO A O 1
ATOM 576 N N . ASN A 1 81 ? -10.562 11.456 -2.881 1.00 83.44 81 ASN A N 1
ATOM 577 C CA . ASN A 1 81 ? -9.761 11.716 -4.072 1.00 83.44 81 ASN A CA 1
ATOM 578 C C . ASN A 1 81 ? -10.443 12.801 -4.914 1.00 83.44 81 ASN A C 1
ATOM 580 O O . ASN A 1 81 ? -11.596 12.643 -5.307 1.00 83.44 81 ASN A O 1
ATOM 584 N N . TYR A 1 82 ? -9.725 13.888 -5.179 1.00 85.69 82 TYR A N 1
ATOM 585 C CA . TYR A 1 82 ? -10.229 15.048 -5.916 1.00 85.69 82 TYR A CA 1
ATOM 586 C C . TYR A 1 82 ? -9.549 15.225 -7.278 1.00 85.69 82 TYR A C 1
ATOM 588 O O . TYR A 1 82 ? -9.846 16.179 -7.993 1.00 85.69 82 TYR A O 1
ATOM 596 N N . THR A 1 83 ? -8.651 14.314 -7.665 1.00 82.56 83 THR A N 1
ATOM 597 C CA . THR A 1 83 ? -7.998 14.381 -8.971 1.00 82.56 83 THR A CA 1
ATOM 598 C C . THR A 1 83 ? -8.920 13.818 -10.047 1.00 82.56 83 THR A C 1
ATOM 600 O O . THR A 1 83 ? -9.066 12.606 -10.194 1.00 82.56 83 THR A O 1
ATOM 603 N N . ALA A 1 84 ? -9.574 14.714 -10.786 1.00 79.00 84 ALA A N 1
ATOM 604 C CA . ALA A 1 84 ? -10.441 14.370 -11.906 1.00 79.00 84 ALA A CA 1
ATOM 605 C C . ALA A 1 84 ? -9.635 14.380 -13.211 1.00 79.00 84 ALA A C 1
ATOM 607 O O . ALA A 1 84 ? -9.329 15.437 -13.758 1.00 79.00 84 ALA A O 1
ATOM 608 N N . ASP A 1 85 ? -9.284 13.196 -13.708 1.00 78.38 85 ASP A N 1
ATOM 609 C CA . ASP A 1 85 ? -8.366 13.022 -14.838 1.00 78.38 85 ASP A CA 1
ATOM 610 C C . ASP A 1 85 ? -8.987 12.246 -16.014 1.00 78.38 85 ASP A C 1
ATOM 612 O O . ASP A 1 85 ? -8.288 11.772 -16.913 1.00 78.38 85 ASP A O 1
ATOM 616 N N . SER A 1 86 ? -10.321 12.162 -16.055 1.00 81.81 86 SER A N 1
ATOM 617 C CA . SER A 1 86 ? -11.071 11.461 -17.103 1.00 81.81 86 SER A CA 1
ATOM 618 C C . SER A 1 86 ? -10.811 12.006 -18.515 1.00 81.81 86 SER A C 1
ATOM 620 O O . SER A 1 86 ? -10.907 11.251 -19.486 1.00 81.81 86 SER A O 1
ATOM 622 N N . SER A 1 87 ? -10.377 13.265 -18.654 1.00 83.81 87 SER A N 1
ATOM 623 C CA . SER A 1 87 ? -9.977 13.856 -19.939 1.00 83.81 87 SER A CA 1
ATOM 624 C C . SER A 1 87 ? -8.797 13.131 -20.604 1.00 83.81 87 SER A C 1
ATOM 626 O O . SER A 1 87 ? -8.733 13.065 -21.837 1.00 83.81 87 SER A O 1
ATOM 628 N N . LEU A 1 88 ? -7.914 12.482 -19.828 1.00 85.25 88 LEU A N 1
ATOM 629 C CA . LEU A 1 88 ? -6.822 11.657 -20.362 1.00 85.25 88 LEU A CA 1
ATOM 630 C C . LEU A 1 88 ? -7.340 10.475 -21.190 1.00 85.25 88 LEU A C 1
ATOM 632 O O . LEU A 1 88 ? -6.673 10.058 -22.136 1.00 85.25 88 LEU A O 1
ATOM 636 N N . GLN A 1 89 ? -8.543 9.974 -20.892 1.00 85.31 89 GLN A N 1
ATOM 637 C CA . GLN A 1 89 ? -9.178 8.915 -21.680 1.00 85.31 89 GLN A CA 1
ATOM 638 C C . GLN A 1 89 ? -9.704 9.416 -23.027 1.00 85.31 89 GLN A C 1
ATOM 640 O O . GLN A 1 89 ? -9.752 8.652 -23.989 1.00 85.31 89 GLN A O 1
ATOM 645 N N . LEU A 1 90 ? -10.133 10.678 -23.089 1.00 84.19 90 LEU A N 1
ATOM 646 C CA . LEU A 1 90 ? -10.838 11.233 -24.244 1.00 84.19 90 LEU A CA 1
ATOM 647 C C . LEU A 1 90 ? -9.886 11.880 -25.248 1.00 84.19 90 LEU A C 1
ATOM 649 O O . LEU A 1 90 ? -10.044 11.692 -26.453 1.00 84.19 90 LEU A O 1
ATOM 653 N N . ALA A 1 91 ? -8.905 12.638 -24.757 1.00 85.50 91 ALA A N 1
ATOM 654 C CA . ALA A 1 91 ? -8.063 13.493 -25.589 1.00 85.50 91 ALA A CA 1
ATOM 655 C C . ALA A 1 91 ? -6.558 13.203 -25.470 1.00 85.50 91 ALA A C 1
ATOM 657 O O . ALA A 1 91 ? -5.767 13.872 -26.135 1.00 85.50 91 ALA A O 1
ATOM 658 N N . TYR A 1 92 ? -6.150 12.199 -24.677 1.00 84.62 92 TYR A N 1
ATOM 659 C CA . TYR A 1 92 ? -4.738 11.840 -24.480 1.00 84.62 92 TYR A CA 1
ATOM 660 C C . TYR A 1 92 ? -3.892 13.073 -24.104 1.00 84.62 92 TYR A C 1
ATOM 662 O O . TYR A 1 92 ? -2.858 13.367 -24.710 1.00 84.62 92 TYR A O 1
ATOM 670 N N . GLU A 1 93 ? -4.390 13.841 -23.128 1.00 85.06 93 GLU A N 1
ATOM 671 C CA . GLU A 1 93 ? -3.907 15.176 -22.736 1.00 85.06 93 GLU A CA 1
ATOM 672 C C . GLU A 1 93 ? -2.574 15.158 -21.969 1.00 85.06 93 GLU A C 1
ATOM 674 O O . GLU A 1 93 ? -2.410 15.807 -20.931 1.00 85.06 93 GLU A O 1
ATOM 679 N N . PHE A 1 94 ? -1.599 14.410 -22.479 1.00 86.19 94 PHE A N 1
ATOM 680 C CA . PHE A 1 94 ? -0.225 14.478 -22.021 1.00 86.19 94 PHE A CA 1
ATOM 681 C C . PHE A 1 94 ? 0.430 15.785 -22.465 1.00 86.19 94 PHE A C 1
ATOM 683 O O . PHE A 1 94 ? 0.274 16.234 -23.613 1.00 86.19 94 PHE A O 1
ATOM 690 N N . GLY A 1 95 ? 1.225 16.355 -21.555 1.00 83.81 95 GLY A N 1
ATOM 691 C CA . GLY A 1 95 ? 2.119 17.464 -21.866 1.00 83.81 95 GLY A CA 1
ATOM 692 C C . GLY A 1 95 ? 3.084 17.088 -23.000 1.00 83.81 95 GLY A C 1
ATOM 693 O O . GLY A 1 95 ? 3.363 15.901 -23.202 1.00 83.81 95 GLY A O 1
ATOM 694 N N . PRO A 1 96 ? 3.620 18.058 -23.764 1.00 83.38 96 PRO A N 1
ATOM 695 C CA . PRO A 1 96 ? 4.404 17.773 -24.969 1.00 83.38 96 PRO A CA 1
ATOM 696 C C . PRO A 1 96 ? 5.571 16.799 -24.754 1.00 83.38 96 PRO A C 1
ATOM 698 O O . PRO A 1 96 ? 5.767 15.895 -25.564 1.00 83.38 96 PRO A O 1
ATOM 701 N N . ALA A 1 97 ? 6.290 16.924 -23.633 1.00 79.50 97 ALA A N 1
ATOM 702 C CA . ALA A 1 97 ? 7.415 16.050 -23.287 1.00 79.50 97 ALA A CA 1
ATOM 703 C C . ALA A 1 97 ? 7.012 14.583 -23.037 1.00 79.50 97 ALA A C 1
ATOM 705 O O . ALA A 1 97 ? 7.852 13.695 -23.124 1.00 79.50 97 ALA A O 1
ATOM 706 N N . SER A 1 98 ? 5.738 14.335 -22.742 1.00 86.69 98 SER A N 1
ATOM 707 C CA . SER A 1 98 ? 5.196 13.033 -22.354 1.00 86.69 98 SER A CA 1
ATOM 708 C C . SER A 1 98 ? 4.485 12.302 -23.485 1.00 86.69 98 SER A C 1
ATOM 710 O O . SER A 1 98 ? 4.023 11.186 -23.281 1.00 86.69 98 SER A O 1
ATOM 712 N N . ARG A 1 99 ? 4.387 12.901 -24.679 1.00 87.44 99 ARG A N 1
ATOM 713 C CA . ARG A 1 99 ? 3.763 12.272 -25.859 1.00 87.44 99 ARG A CA 1
ATOM 714 C C . ARG A 1 99 ? 4.681 11.282 -26.572 1.00 87.44 99 ARG A C 1
ATOM 716 O O . ARG A 1 99 ? 4.208 10.476 -27.367 1.00 87.44 99 ARG A O 1
ATOM 723 N N . VAL A 1 100 ? 5.978 11.343 -26.290 1.00 86.50 100 VAL A N 1
ATOM 724 C CA . VAL A 1 100 ? 6.973 10.398 -26.797 1.00 86.50 100 VAL A CA 1
ATOM 725 C C . VAL A 1 100 ? 7.172 9.318 -25.744 1.00 86.50 100 VAL A C 1
ATOM 727 O O . VAL A 1 100 ? 7.408 9.646 -24.587 1.00 86.50 100 VAL A O 1
ATOM 730 N N . ASN A 1 101 ? 7.069 8.049 -26.139 1.00 88.19 101 ASN A N 1
ATOM 731 C CA . ASN A 1 101 ? 7.297 6.920 -25.241 1.00 88.19 101 ASN A CA 1
ATOM 732 C C . ASN A 1 101 ? 8.801 6.792 -24.914 1.00 88.19 101 ASN A C 1
ATOM 734 O O . ASN A 1 101 ? 9.569 6.468 -25.824 1.00 88.19 101 ASN A O 1
ATOM 738 N N . PRO A 1 102 ? 9.236 6.999 -23.656 1.00 86.44 102 PRO A N 1
ATOM 739 C CA . PRO A 1 102 ? 10.643 6.857 -23.283 1.00 86.44 102 PRO A CA 1
ATOM 740 C C . PRO A 1 102 ? 11.052 5.396 -23.006 1.00 86.44 102 PRO A C 1
ATOM 742 O O . PRO A 1 102 ? 12.240 5.099 -22.904 1.00 86.44 102 PRO A O 1
ATOM 745 N N . TRP A 1 103 ? 10.095 4.467 -22.891 1.00 88.88 103 TRP A N 1
ATOM 746 C CA . TRP A 1 103 ? 10.303 3.089 -22.434 1.00 88.88 103 TRP A CA 1
ATOM 747 C C . TRP A 1 103 ? 10.826 2.162 -23.547 1.00 88.88 103 TRP A C 1
ATOM 749 O O . TRP A 1 103 ? 10.158 1.217 -23.974 1.00 88.88 103 TRP A O 1
ATOM 759 N N . THR A 1 104 ? 12.043 2.412 -24.028 1.00 89.31 104 THR A N 1
ATOM 760 C CA . THR A 1 104 ? 12.649 1.684 -25.162 1.00 89.31 104 THR A CA 1
ATOM 761 C C . THR A 1 104 ? 12.927 0.207 -24.869 1.00 89.31 104 THR A C 1
ATOM 763 O O . THR A 1 104 ? 12.839 -0.631 -25.767 1.00 89.31 104 THR A O 1
ATOM 766 N N . ASN A 1 105 ? 13.186 -0.143 -23.605 1.00 88.94 105 ASN A N 1
ATOM 767 C CA . ASN A 1 105 ? 13.513 -1.510 -23.185 1.00 88.94 105 ASN A CA 1
ATOM 768 C C . ASN A 1 105 ? 12.388 -2.534 -23.441 1.00 88.94 105 ASN A C 1
ATOM 770 O O . ASN A 1 105 ? 12.656 -3.740 -23.512 1.00 88.94 105 ASN A O 1
ATOM 774 N N . LEU A 1 106 ? 11.147 -2.058 -23.609 1.00 86.88 106 LEU A N 1
ATOM 775 C CA . LEU A 1 106 ? 9.975 -2.873 -23.947 1.00 86.88 106 LEU A CA 1
ATOM 776 C C . LEU A 1 106 ? 9.981 -3.372 -25.395 1.00 86.88 106 LEU A C 1
ATOM 778 O O . LEU A 1 106 ? 9.288 -4.335 -25.707 1.00 86.88 106 LEU A O 1
ATOM 782 N N . TYR A 1 107 ? 10.764 -2.739 -26.270 1.00 90.00 107 TYR A N 1
ATOM 783 C CA . TYR A 1 107 ? 10.843 -3.080 -27.692 1.00 90.00 107 TYR A CA 1
ATOM 784 C C . TYR A 1 107 ? 12.052 -3.958 -28.039 1.00 90.00 107 TYR A C 1
ATOM 786 O O . TYR A 1 107 ? 12.238 -4.323 -29.198 1.00 90.00 107 TYR A O 1
ATOM 794 N N . VAL A 1 108 ? 12.875 -4.317 -27.049 1.00 94.12 108 VAL A N 1
ATOM 795 C CA . VAL A 1 108 ? 14.011 -5.224 -27.246 1.00 94.12 108 VAL A CA 1
ATOM 796 C C . VAL A 1 108 ? 13.494 -6.655 -27.419 1.00 94.12 108 VAL A C 1
ATOM 798 O O . VAL A 1 108 ? 12.900 -7.225 -26.500 1.00 94.12 108 VAL A O 1
ATOM 801 N N . ASP A 1 109 ? 13.747 -7.251 -28.587 1.00 95.44 109 ASP A N 1
ATOM 802 C CA . ASP A 1 109 ? 13.372 -8.637 -28.880 1.00 95.44 109 ASP A CA 1
ATOM 803 C C . ASP A 1 109 ? 14.263 -9.622 -28.113 1.00 95.44 109 ASP A C 1
ATOM 805 O O . ASP A 1 109 ? 15.438 -9.821 -28.426 1.00 95.44 109 ASP A O 1
ATOM 809 N N . ARG A 1 110 ? 13.679 -10.260 -27.096 1.00 94.81 110 ARG A N 1
ATOM 810 C CA . ARG A 1 110 ? 14.350 -11.261 -26.257 1.00 94.81 110 ARG A CA 1
ATOM 811 C C . ARG A 1 110 ? 14.006 -12.698 -26.646 1.00 94.81 110 ARG A C 1
ATOM 813 O O . ARG A 1 110 ? 14.476 -13.613 -25.977 1.00 94.81 110 ARG A O 1
ATOM 820 N N . ARG A 1 111 ? 13.234 -12.943 -27.716 1.00 95.81 111 ARG A N 1
ATOM 821 C CA . ARG A 1 111 ? 12.742 -14.293 -28.068 1.00 95.81 111 ARG A CA 1
ATOM 822 C C . ARG A 1 111 ? 13.871 -15.301 -28.246 1.00 95.81 111 ARG A C 1
ATOM 824 O O . ARG A 1 111 ? 13.811 -16.383 -27.675 1.00 95.81 111 ARG A O 1
ATOM 831 N N . SER A 1 112 ? 14.929 -14.927 -28.963 1.00 97.12 112 SER A N 1
ATOM 832 C CA . SER A 1 112 ? 16.086 -15.806 -29.168 1.00 97.12 112 SER A CA 1
ATOM 833 C C . SER A 1 112 ? 16.839 -16.103 -27.871 1.00 97.12 112 SER A C 1
ATOM 835 O O . SER A 1 112 ? 17.377 -17.195 -27.729 1.00 97.12 112 SER A O 1
ATOM 837 N N . ALA A 1 113 ? 16.896 -15.148 -26.935 1.00 95.19 113 ALA A N 1
ATOM 838 C CA . ALA A 1 113 ? 17.504 -15.360 -25.623 1.00 95.19 113 ALA A CA 1
ATOM 839 C C . ALA A 1 113 ? 16.645 -16.284 -24.757 1.00 95.19 113 ALA A C 1
ATOM 841 O O . ALA A 1 113 ? 17.159 -17.271 -24.247 1.00 95.19 113 ALA A O 1
ATOM 842 N N . ILE A 1 114 ? 15.338 -16.022 -24.689 1.00 94.88 114 ILE A N 1
ATOM 843 C CA . ILE A 1 114 ? 14.361 -16.830 -23.950 1.00 94.88 114 ILE A CA 1
ATOM 844 C C . ILE A 1 114 ? 14.347 -18.277 -24.457 1.00 94.88 114 ILE A C 1
ATOM 846 O O . ILE A 1 114 ? 14.333 -19.198 -23.652 1.00 94.88 114 ILE A O 1
ATOM 850 N N . ALA A 1 115 ? 14.426 -18.494 -25.774 1.00 96.69 115 ALA A N 1
ATOM 851 C CA . ALA A 1 115 ? 14.431 -19.832 -26.371 1.00 96.69 115 ALA A CA 1
ATOM 852 C C . ALA A 1 115 ? 15.638 -20.703 -25.967 1.00 96.69 115 ALA A C 1
ATOM 854 O O . ALA A 1 115 ? 15.612 -21.910 -26.194 1.00 96.69 115 ALA A O 1
ATOM 855 N N . ARG A 1 116 ? 16.698 -20.108 -25.401 1.00 97.38 116 ARG A N 1
ATOM 856 C CA . ARG A 1 116 ? 17.874 -20.832 -24.892 1.00 97.38 116 ARG A CA 1
ATOM 857 C C . ARG A 1 116 ? 17.779 -21.179 -23.408 1.00 97.38 116 ARG A C 1
ATOM 859 O O . ARG A 1 116 ? 18.589 -21.976 -22.949 1.00 97.38 116 ARG A O 1
ATOM 866 N N . ILE A 1 117 ? 16.829 -20.596 -22.679 1.00 96.44 117 ILE A N 1
ATOM 867 C CA . ILE A 1 117 ? 16.650 -20.835 -21.247 1.00 96.44 117 ILE A CA 1
ATOM 868 C C . ILE A 1 117 ? 15.859 -22.133 -21.085 1.00 96.44 117 ILE A C 1
ATOM 870 O O . ILE A 1 117 ? 14.739 -22.261 -21.587 1.00 96.44 117 ILE A O 1
ATOM 874 N N . SER A 1 118 ? 16.449 -23.113 -20.406 1.00 96.56 118 SER A N 1
ATOM 875 C CA . SER A 1 118 ? 15.788 -24.400 -20.170 1.00 96.56 118 SER A CA 1
ATOM 876 C C . SER A 1 118 ? 14.730 -24.305 -19.062 1.00 96.56 118 SER A C 1
ATOM 878 O O . SER A 1 118 ? 14.793 -23.440 -18.189 1.00 96.56 118 SER A O 1
ATOM 880 N N . ASN A 1 119 ? 13.773 -25.238 -19.044 1.00 93.94 119 ASN A N 1
ATOM 881 C CA . ASN A 1 119 ? 12.797 -25.317 -17.951 1.00 93.94 119 ASN A CA 1
ATOM 882 C C . ASN A 1 119 ? 13.468 -25.553 -16.586 1.00 93.94 119 ASN A C 1
ATOM 884 O O . ASN A 1 119 ? 13.010 -25.001 -15.588 1.00 93.94 119 ASN A O 1
ATOM 888 N N . ASP A 1 120 ? 14.550 -26.334 -16.544 1.00 95.56 120 ASP A N 1
ATOM 889 C CA . ASP A 1 120 ? 15.296 -26.616 -15.311 1.00 95.56 120 ASP A CA 1
ATOM 890 C C . ASP A 1 120 ? 16.022 -25.371 -14.794 1.00 95.56 120 ASP A C 1
ATOM 892 O O . ASP A 1 120 ? 16.055 -25.121 -13.588 1.00 95.56 120 ASP A O 1
ATOM 896 N N . GLU A 1 121 ? 16.548 -24.550 -15.704 1.00 96.12 121 GLU A N 1
ATOM 897 C CA . GLU A 1 121 ? 17.144 -23.255 -15.377 1.00 96.12 121 GLU A CA 1
ATOM 898 C C . GLU A 1 121 ? 16.093 -22.294 -14.811 1.00 96.12 121 GLU A C 1
ATOM 900 O O . GLU A 1 121 ? 16.309 -21.727 -13.741 1.00 96.12 121 GLU A O 1
ATOM 905 N N . ILE A 1 122 ? 14.917 -22.189 -15.446 1.00 94.44 122 ILE A N 1
ATOM 906 C CA . ILE A 1 122 ? 13.795 -21.384 -14.930 1.00 94.44 122 ILE A CA 1
ATOM 907 C C . ILE A 1 122 ? 13.387 -21.872 -13.538 1.00 94.44 122 ILE A C 1
ATOM 909 O O . ILE A 1 122 ? 13.267 -21.066 -12.618 1.00 94.44 122 ILE A O 1
ATOM 913 N N . ALA A 1 123 ? 13.187 -23.181 -13.367 1.00 94.56 123 ALA A N 1
ATOM 914 C CA . ALA A 1 123 ? 12.775 -23.764 -12.094 1.00 94.56 123 ALA A CA 1
ATOM 915 C C . ALA A 1 123 ? 13.810 -23.508 -10.990 1.00 94.56 123 ALA A C 1
ATOM 917 O O . ALA A 1 123 ? 13.441 -23.152 -9.872 1.00 94.56 123 ALA A O 1
ATOM 918 N N . THR A 1 124 ? 15.100 -23.647 -11.302 1.00 95.94 124 THR A N 1
ATOM 919 C CA . THR A 1 124 ? 16.197 -23.357 -10.369 1.00 95.94 124 THR A CA 1
ATOM 920 C C . THR A 1 124 ? 16.220 -21.879 -9.992 1.00 95.94 124 THR A C 1
ATOM 922 O O . THR A 1 124 ? 16.297 -21.552 -8.808 1.00 95.94 124 THR A O 1
ATOM 925 N N . TRP A 1 125 ? 16.079 -20.991 -10.980 1.00 95.81 125 TRP A N 1
ATOM 926 C CA . TRP A 1 125 ? 16.071 -19.544 -10.785 1.00 95.81 125 TRP A CA 1
ATOM 927 C C . TRP A 1 125 ? 14.937 -19.105 -9.856 1.00 95.81 125 TRP A C 1
ATOM 929 O O . TRP A 1 125 ? 15.184 -18.511 -8.809 1.00 95.81 125 TRP A O 1
ATOM 939 N N . VAL A 1 126 ? 13.687 -19.454 -10.178 1.00 95.81 126 VAL A N 1
ATOM 940 C CA . VAL A 1 126 ? 12.515 -18.980 -9.418 1.00 95.81 126 VAL A CA 1
ATOM 941 C C . VAL A 1 126 ? 12.445 -19.560 -8.000 1.00 95.81 126 VAL A C 1
ATOM 943 O O . VAL A 1 126 ? 11.854 -18.949 -7.109 1.00 95.81 126 VAL A O 1
ATOM 946 N N . ARG A 1 127 ? 13.067 -20.720 -7.754 1.00 96.00 127 ARG A N 1
ATOM 947 C CA . ARG A 1 127 ? 13.114 -21.357 -6.426 1.00 96.00 127 ARG A CA 1
ATOM 948 C C . ARG A 1 127 ? 14.140 -20.737 -5.479 1.00 96.00 127 ARG A C 1
ATOM 950 O O . ARG A 1 127 ? 14.095 -21.034 -4.287 1.00 96.00 127 ARG A O 1
ATOM 957 N N . HIS A 1 128 ? 15.025 -19.873 -5.970 1.00 96.75 128 HIS A N 1
ATOM 958 C CA . HIS A 1 128 ? 16.009 -19.183 -5.144 1.00 96.75 128 HIS A CA 1
ATOM 959 C C . HIS A 1 128 ? 15.394 -17.984 -4.402 1.00 96.75 128 HIS A C 1
ATOM 961 O O . HIS A 1 128 ? 14.877 -17.065 -5.030 1.00 96.75 128 HIS A O 1
ATOM 967 N N . ASP A 1 129 ? 15.474 -17.973 -3.071 1.00 97.00 129 ASP A N 1
ATOM 968 C CA . ASP A 1 129 ? 15.014 -16.857 -2.232 1.00 97.00 129 ASP A CA 1
ATOM 969 C C . ASP A 1 129 ? 16.004 -15.688 -2.297 1.00 97.00 129 ASP A C 1
ATOM 971 O O . ASP A 1 129 ? 17.157 -15.845 -1.914 1.00 97.00 129 ASP A O 1
ATOM 975 N N . ASN A 1 130 ? 15.540 -14.523 -2.749 1.00 97.38 130 ASN A N 1
ATOM 976 C CA . ASN A 1 130 ? 16.318 -13.281 -2.812 1.00 97.38 130 ASN A CA 1
ATOM 977 C C . ASN A 1 130 ? 15.816 -12.209 -1.822 1.00 97.38 130 ASN A C 1
ATOM 979 O O . ASN A 1 130 ? 16.177 -11.038 -1.927 1.00 97.38 130 ASN A O 1
ATOM 983 N N . TYR A 1 131 ? 14.958 -12.591 -0.868 1.00 97.56 131 TYR A N 1
ATOM 984 C CA . TYR A 1 131 ? 14.317 -11.674 0.078 1.00 97.56 131 TYR A CA 1
ATOM 985 C C . TYR A 1 131 ? 14.977 -11.709 1.453 1.00 97.56 131 TYR A C 1
ATOM 987 O O . TYR A 1 131 ? 15.231 -10.669 2.052 1.00 97.56 131 TYR A O 1
ATOM 995 N N . ARG A 1 132 ? 15.290 -12.897 1.976 1.00 96.06 132 ARG A N 1
ATOM 996 C CA . ARG A 1 132 ? 15.752 -13.041 3.367 1.00 96.06 132 ARG A CA 1
ATOM 997 C C . ARG A 1 132 ? 17.110 -12.395 3.633 1.00 96.06 132 ARG A C 1
ATOM 999 O O . ARG A 1 132 ? 17.371 -12.013 4.768 1.00 96.06 132 ARG A O 1
ATOM 1006 N N . ALA A 1 133 ? 17.956 -12.280 2.611 1.00 96.12 133 ALA A N 1
ATOM 1007 C CA . ALA A 1 133 ? 19.256 -11.616 2.703 1.00 96.12 133 ALA A CA 1
ATOM 1008 C C . ALA A 1 133 ? 19.172 -10.089 2.516 1.00 96.12 133 ALA A C 1
ATOM 1010 O O . ALA A 1 133 ? 20.135 -9.387 2.827 1.00 96.12 133 ALA A O 1
ATOM 1011 N N . LEU A 1 134 ? 18.036 -9.564 2.035 1.00 97.31 134 LEU A N 1
ATOM 1012 C CA . LEU A 1 134 ? 17.874 -8.142 1.734 1.00 97.31 134 LEU A CA 1
ATOM 1013 C C . LEU A 1 134 ? 18.110 -7.253 2.969 1.00 97.31 134 LEU A C 1
ATOM 1015 O O . LEU A 1 134 ? 18.932 -6.349 2.850 1.00 97.31 134 LEU A O 1
ATOM 1019 N N . PRO A 1 135 ? 17.509 -7.502 4.155 1.00 96.81 135 PRO A N 1
ATOM 1020 C CA . PRO A 1 135 ? 17.742 -6.670 5.339 1.00 96.81 135 PRO A CA 1
ATOM 1021 C C . PRO A 1 135 ? 19.217 -6.473 5.708 1.00 96.81 135 PRO A C 1
ATOM 1023 O O . PRO A 1 135 ? 19.630 -5.369 6.053 1.00 96.81 135 PRO A O 1
ATOM 1026 N N . GLU A 1 136 ? 20.021 -7.532 5.608 1.00 96.56 136 GLU A N 1
ATOM 1027 C CA . GLU A 1 136 ? 21.452 -7.462 5.909 1.00 96.56 136 GLU A CA 1
ATOM 1028 C C . GLU A 1 136 ? 22.208 -6.668 4.842 1.00 96.56 136 GLU A C 1
ATOM 1030 O O . GLU A 1 136 ? 23.041 -5.819 5.160 1.00 96.56 136 GLU A O 1
ATOM 1035 N N . ARG A 1 137 ? 21.874 -6.875 3.563 1.00 96.25 137 ARG A N 1
ATOM 1036 C CA . ARG A 1 137 ? 22.464 -6.103 2.463 1.00 96.25 137 ARG A CA 1
ATOM 1037 C C . ARG A 1 137 ? 22.139 -4.616 2.578 1.00 96.25 137 ARG A C 1
ATOM 1039 O O . ARG A 1 137 ? 23.017 -3.805 2.303 1.00 96.25 137 ARG A O 1
ATOM 1046 N N . LEU A 1 138 ? 20.929 -4.256 3.018 1.00 96.62 138 LEU A N 1
ATOM 1047 C CA . LEU A 1 138 ? 20.537 -2.859 3.241 1.00 96.62 138 LEU A CA 1
ATOM 1048 C C . LEU A 1 138 ? 21.422 -2.171 4.282 1.00 96.62 138 LEU A C 1
ATOM 1050 O O . LEU A 1 138 ? 21.825 -1.035 4.073 1.00 96.62 138 LEU A O 1
ATOM 1054 N N . ARG A 1 139 ? 21.784 -2.875 5.360 1.00 95.25 139 ARG A N 1
ATOM 1055 C CA . ARG A 1 139 ? 22.662 -2.341 6.416 1.00 95.25 139 ARG A CA 1
ATOM 1056 C C . ARG A 1 139 ? 24.126 -2.232 6.003 1.00 95.25 139 ARG A C 1
ATOM 1058 O O . ARG A 1 139 ? 24.855 -1.429 6.566 1.00 95.25 139 ARG A O 1
ATOM 1065 N N . THR A 1 140 ? 24.576 -3.094 5.094 1.00 94.19 140 THR A N 1
ATOM 1066 C CA . THR A 1 140 ? 26.011 -3.311 4.845 1.00 94.19 140 THR A CA 1
ATOM 1067 C C . THR A 1 140 ? 26.502 -2.791 3.503 1.00 94.19 140 THR A C 1
ATOM 1069 O O . THR A 1 140 ? 27.709 -2.795 3.279 1.00 94.19 140 THR A O 1
ATOM 1072 N N . THR A 1 141 ? 25.613 -2.349 2.607 1.00 93.81 141 THR A N 1
ATOM 1073 C CA . THR A 1 141 ? 25.978 -1.896 1.255 1.00 93.81 141 THR A CA 1
ATOM 1074 C C . THR A 1 141 ? 26.154 -0.374 1.216 1.00 93.81 141 THR A C 1
ATOM 1076 O O . THR A 1 141 ? 25.156 0.342 1.132 1.00 93.81 141 THR A O 1
ATOM 1079 N N . PRO A 1 142 ? 27.392 0.163 1.158 1.00 90.69 142 PRO A N 1
ATOM 1080 C CA . PRO A 1 142 ? 27.619 1.612 1.219 1.00 90.69 142 PRO A CA 1
ATOM 1081 C C . PRO A 1 142 ? 27.060 2.376 0.014 1.00 90.69 142 PRO A C 1
ATOM 1083 O O . PRO A 1 142 ? 26.818 3.569 0.089 1.00 90.69 142 PRO A O 1
ATOM 1086 N N . ALA A 1 143 ? 26.8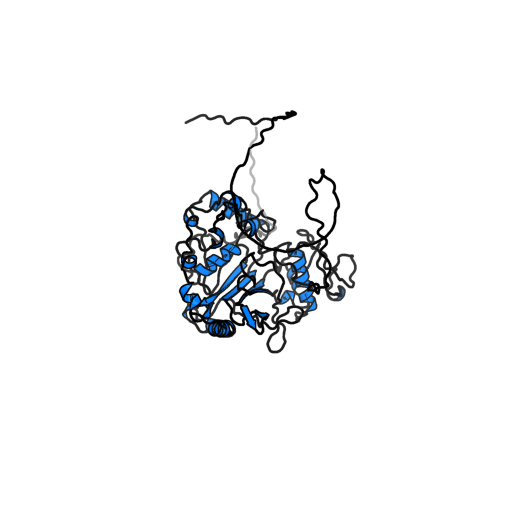39 1.699 -1.118 1.00 90.44 143 ALA A N 1
ATOM 1087 C CA . ALA A 1 143 ? 26.260 2.320 -2.311 1.00 90.44 143 ALA A CA 1
ATOM 1088 C C . ALA A 1 143 ? 24.782 2.727 -2.139 1.00 90.44 143 ALA A C 1
ATOM 1090 O O . ALA A 1 143 ? 24.236 3.412 -3.006 1.00 90.44 143 ALA A O 1
ATOM 1091 N N . TRP A 1 144 ? 24.121 2.262 -1.075 1.00 92.06 144 TRP A N 1
ATOM 1092 C CA . TRP A 1 144 ? 22.711 2.540 -0.796 1.00 92.06 144 TRP A CA 1
ATOM 1093 C C . TRP A 1 144 ? 22.497 3.569 0.317 1.00 92.06 144 TRP A C 1
ATOM 1095 O O . TRP A 1 144 ? 21.381 4.067 0.433 1.00 92.06 144 TRP A O 1
ATOM 1105 N N . ASP A 1 145 ? 23.556 3.917 1.047 1.00 91.31 145 ASP A N 1
ATOM 1106 C CA . ASP A 1 145 ? 23.622 5.047 1.975 1.00 91.31 145 ASP A CA 1
ATOM 1107 C C . ASP A 1 145 ? 23.822 6.335 1.158 1.00 91.31 145 ASP A C 1
ATOM 1109 O O . ASP A 1 145 ? 24.905 6.613 0.628 1.00 91.31 145 ASP A O 1
ATOM 1113 N N . ARG A 1 146 ? 22.732 7.072 0.926 1.00 88.81 146 ARG A N 1
ATOM 1114 C CA . ARG A 1 146 ? 22.724 8.223 0.012 1.00 88.81 146 ARG A CA 1
ATOM 1115 C C . ARG A 1 146 ? 23.110 9.519 0.694 1.00 88.81 146 ARG A C 1
ATOM 1117 O O . ARG A 1 146 ? 23.652 10.402 0.023 1.00 88.81 146 ARG A O 1
ATOM 1124 N N . ASP A 1 147 ? 22.838 9.659 1.982 1.00 89.06 147 ASP A N 1
ATOM 1125 C CA . ASP A 1 147 ? 23.236 10.842 2.741 1.00 89.06 147 ASP A CA 1
ATOM 1126 C C . ASP A 1 147 ? 24.631 10.718 3.383 1.00 89.06 147 ASP A C 1
ATOM 1128 O O . ASP A 1 147 ? 25.248 11.753 3.671 1.00 89.06 147 ASP A O 1
ATOM 1132 N N . GLY A 1 148 ? 25.187 9.507 3.438 1.00 90.06 148 GLY A N 1
ATOM 1133 C CA . GLY A 1 148 ? 26.542 9.206 3.885 1.00 90.06 148 GLY A CA 1
ATOM 1134 C C . GLY A 1 148 ? 26.672 9.137 5.403 1.00 90.06 148 GLY A C 1
ATOM 1135 O O . GLY A 1 148 ? 27.760 9.431 5.913 1.00 90.06 148 GLY A O 1
ATOM 1136 N N . ASP A 1 149 ? 25.583 8.852 6.121 1.00 91.88 149 ASP A N 1
ATOM 1137 C CA . ASP A 1 149 ? 25.569 8.777 7.584 1.00 91.88 149 ASP A CA 1
ATOM 1138 C C . ASP A 1 149 ? 25.960 7.395 8.141 1.00 91.88 149 ASP A C 1
ATOM 1140 O O . ASP A 1 149 ? 26.230 7.264 9.339 1.00 91.88 149 ASP A O 1
ATOM 1144 N N . GLY A 1 150 ? 26.122 6.399 7.266 1.00 91.75 150 GLY A N 1
ATOM 1145 C CA . GLY A 1 150 ? 26.507 5.035 7.610 1.00 91.75 150 GLY A CA 1
ATOM 1146 C C . GLY A 1 150 ? 25.349 4.151 8.076 1.00 91.75 150 GLY A C 1
ATOM 1147 O O . GLY A 1 150 ? 25.600 3.013 8.485 1.00 91.75 150 GLY A O 1
ATOM 1148 N N . GLU A 1 151 ? 24.107 4.631 8.019 1.00 91.50 151 GLU A N 1
ATOM 1149 C CA . GLU A 1 151 ? 22.904 3.903 8.407 1.00 91.50 151 GLU A CA 1
ATOM 1150 C C . GLU A 1 151 ? 21.907 3.800 7.240 1.00 91.50 151 GLU A C 1
ATOM 1152 O O . GLU A 1 151 ? 21.925 4.549 6.273 1.00 91.50 151 GLU A O 1
ATOM 1157 N N . TRP A 1 152 ? 21.020 2.803 7.299 1.00 93.94 152 TRP A N 1
ATOM 1158 C CA . TRP A 1 152 ? 19.919 2.695 6.342 1.00 93.94 152 TRP A CA 1
ATOM 1159 C C . TRP A 1 152 ? 18.690 3.409 6.903 1.00 93.94 152 TRP A C 1
ATOM 1161 O O . TRP A 1 152 ? 18.040 2.887 7.814 1.00 93.94 152 TRP A O 1
ATOM 1171 N N . SER A 1 153 ? 18.324 4.557 6.327 1.00 90.88 153 SER A N 1
ATOM 1172 C CA . SER A 1 153 ? 17.145 5.336 6.747 1.00 90.88 153 SER A CA 1
ATOM 1173 C C . SER A 1 153 ? 15.813 4.819 6.185 1.00 90.88 153 SER A C 1
ATOM 1175 O O . SER A 1 153 ? 14.741 5.321 6.538 1.00 90.88 153 SER A O 1
ATOM 1177 N N . GLY A 1 154 ? 15.855 3.864 5.254 1.00 92.69 154 GLY A N 1
ATOM 1178 C CA . GLY A 1 154 ? 14.678 3.333 4.573 1.00 92.69 154 GLY A CA 1
ATOM 1179 C C . GLY A 1 154 ? 13.872 2.328 5.395 1.00 92.69 154 GLY A C 1
ATOM 1180 O O . GLY A 1 154 ? 14.226 1.941 6.507 1.00 92.69 154 GLY A O 1
ATOM 1181 N N . TRP A 1 155 ? 12.782 1.824 4.809 1.00 95.69 155 TRP A N 1
ATOM 1182 C CA . TRP A 1 155 ? 12.065 0.701 5.411 1.00 95.69 155 TRP A CA 1
ATOM 1183 C C . TRP A 1 155 ? 12.959 -0.539 5.431 1.00 95.69 155 TRP A C 1
ATOM 1185 O O . TRP A 1 155 ? 13.611 -0.865 4.438 1.00 95.69 155 TRP A O 1
ATOM 1195 N N . MET A 1 156 ? 12.975 -1.223 6.571 1.00 96.38 156 MET A N 1
ATOM 1196 C CA . MET A 1 156 ? 13.643 -2.502 6.745 1.00 96.38 156 MET A CA 1
ATOM 1197 C C . MET A 1 156 ? 12.610 -3.619 6.554 1.00 96.38 156 MET A C 1
ATOM 1199 O O . MET A 1 156 ? 11.697 -3.718 7.376 1.00 96.38 156 MET A O 1
ATOM 1203 N N . PRO A 1 157 ? 12.719 -4.454 5.505 1.00 96.25 157 PRO A N 1
ATOM 1204 C CA . PRO A 1 157 ? 11.737 -5.499 5.260 1.00 96.25 157 PRO A CA 1
ATOM 1205 C C . PRO A 1 157 ? 11.646 -6.497 6.417 1.00 96.25 157 PRO A C 1
ATOM 1207 O O . PRO A 1 157 ? 12.639 -7.112 6.805 1.00 96.25 157 PRO A O 1
ATOM 1210 N N . ASP A 1 158 ? 10.440 -6.658 6.957 1.00 96.56 158 ASP A N 1
ATOM 1211 C CA . ASP A 1 158 ? 10.178 -7.424 8.180 1.00 96.56 158 ASP A CA 1
ATOM 1212 C C . ASP A 1 158 ? 8.975 -8.379 8.071 1.00 96.56 158 ASP A C 1
ATOM 1214 O O . ASP A 1 158 ? 8.570 -8.990 9.059 1.00 96.56 158 ASP A O 1
ATOM 1218 N N . VAL A 1 159 ? 8.416 -8.557 6.869 1.00 97.19 159 VAL A N 1
ATOM 1219 C CA . VAL A 1 159 ? 7.373 -9.563 6.620 1.00 97.19 159 VAL A CA 1
ATOM 1220 C C . VAL A 1 159 ? 8.003 -10.954 6.700 1.00 97.19 159 VAL A C 1
ATOM 1222 O O . VAL A 1 159 ? 8.956 -11.244 5.970 1.00 97.19 159 VAL A O 1
ATOM 1225 N N . ALA A 1 160 ? 7.480 -11.833 7.554 1.00 96.75 160 ALA A N 1
ATOM 1226 C CA . ALA A 1 160 ? 8.018 -13.181 7.726 1.00 96.75 160 ALA A CA 1
ATOM 1227 C C . ALA A 1 160 ? 7.521 -14.169 6.655 1.00 96.75 160 ALA A C 1
ATOM 1229 O O . ALA A 1 160 ? 8.178 -15.185 6.406 1.00 96.75 160 ALA A O 1
ATOM 1230 N N . PHE A 1 161 ? 6.393 -13.856 6.009 1.00 95.06 161 PHE A N 1
ATOM 1231 C CA . PHE A 1 161 ? 5.676 -14.708 5.055 1.00 95.06 161 PHE A CA 1
ATOM 1232 C C . PHE A 1 161 ? 5.263 -16.060 5.662 1.00 95.06 161 PHE A C 1
ATOM 1234 O O . PHE A 1 161 ? 5.292 -17.094 4.991 1.00 95.06 161 PHE A O 1
ATOM 1241 N N . GLN A 1 162 ? 4.860 -16.049 6.934 1.00 95.94 162 GLN A N 1
ATOM 1242 C CA . GLN A 1 162 ? 4.321 -17.198 7.666 1.00 95.94 162 GLN A CA 1
ATOM 1243 C C . GLN A 1 162 ? 2.901 -16.871 8.121 1.00 95.94 162 GLN A C 1
ATOM 1245 O O . GLN A 1 162 ? 2.659 -16.523 9.274 1.00 95.94 162 GLN A O 1
ATOM 1250 N N . PHE A 1 163 ? 1.963 -16.939 7.178 1.00 95.88 163 PHE A N 1
ATOM 1251 C CA . PHE A 1 163 ? 0.577 -16.564 7.427 1.00 95.88 163 PHE A CA 1
ATOM 1252 C C . PHE A 1 163 ? -0.239 -17.710 8.033 1.00 95.88 163 PHE A C 1
ATOM 1254 O O . PHE A 1 163 ? -0.191 -18.839 7.536 1.00 95.88 163 PHE A O 1
ATOM 1261 N N . ASP A 1 164 ? -1.031 -17.402 9.058 1.00 96.06 164 ASP A N 1
ATOM 1262 C CA . ASP A 1 164 ? -2.069 -18.289 9.581 1.00 96.06 164 ASP A CA 1
ATOM 1263 C C . ASP A 1 164 ? -3.310 -18.340 8.661 1.00 96.06 164 ASP A C 1
ATOM 1265 O O . ASP A 1 164 ? -3.410 -17.652 7.640 1.00 96.06 164 ASP A O 1
ATOM 1269 N N . GLU A 1 165 ? -4.306 -19.155 9.023 1.00 93.62 165 GLU A N 1
ATOM 1270 C CA . GLU A 1 165 ? -5.550 -19.266 8.246 1.00 93.62 165 GLU A CA 1
ATOM 1271 C C . GLU A 1 165 ? -6.392 -17.977 8.219 1.00 93.62 165 GLU A C 1
ATOM 1273 O O . GLU A 1 165 ? -7.241 -17.807 7.335 1.00 93.62 165 GLU A O 1
ATOM 1278 N N . ALA A 1 166 ? -6.184 -17.076 9.183 1.00 91.88 166 ALA A N 1
ATOM 1279 C CA . ALA A 1 166 ? -6.845 -15.777 9.264 1.00 91.88 166 ALA A CA 1
ATOM 1280 C C . ALA A 1 166 ? -6.088 -14.674 8.490 1.00 91.88 166 ALA A C 1
ATOM 1282 O O . ALA A 1 166 ? -6.603 -13.552 8.356 1.00 91.88 166 ALA A O 1
ATOM 1283 N N . GLY A 1 167 ? -4.922 -15.013 7.933 1.00 95.12 167 GLY A N 1
ATOM 1284 C CA . GLY A 1 167 ? -4.060 -14.153 7.138 1.00 95.12 167 GLY A CA 1
ATOM 1285 C C . GLY A 1 167 ? -3.089 -13.310 7.960 1.00 95.12 167 GLY A C 1
ATOM 1286 O O . GLY A 1 167 ? -2.536 -12.372 7.396 1.00 95.12 167 GLY A O 1
ATOM 1287 N N . PHE A 1 168 ? -2.894 -13.577 9.252 1.00 97.69 168 PHE A N 1
ATOM 1288 C CA . PHE A 1 168 ? -1.905 -12.879 10.077 1.00 97.69 168 PHE A CA 1
ATOM 1289 C C . PHE A 1 168 ? -0.531 -13.520 9.937 1.00 97.69 168 PHE A C 1
ATOM 1291 O O . PHE A 1 168 ? -0.411 -14.739 9.928 1.00 97.69 168 PHE A O 1
ATOM 1298 N N . ASP A 1 169 ? 0.495 -12.690 9.805 1.00 98.25 169 ASP A N 1
ATOM 1299 C CA . ASP A 1 169 ? 1.884 -13.114 9.672 1.00 98.25 169 ASP A CA 1
ATOM 1300 C C . ASP A 1 169 ? 2.535 -13.329 11.043 1.00 98.25 169 ASP A C 1
ATOM 1302 O O . ASP A 1 169 ? 2.331 -12.546 11.982 1.00 98.25 169 ASP A O 1
ATOM 1306 N N . HIS A 1 170 ? 3.346 -14.382 11.133 1.00 98.12 170 HIS A N 1
ATOM 1307 C CA . HIS A 1 170 ? 4.017 -14.795 12.355 1.00 98.12 170 HIS A CA 1
ATOM 1308 C C . HIS A 1 170 ? 5.535 -14.784 12.213 1.00 98.12 170 HIS A C 1
ATOM 1310 O O . HIS A 1 170 ? 6.109 -15.193 11.205 1.00 98.12 170 HIS A O 1
ATOM 1316 N N . THR A 1 171 ? 6.211 -14.370 13.274 1.00 96.31 171 THR A N 1
ATOM 1317 C CA . THR A 1 171 ? 7.642 -14.599 13.434 1.00 96.31 171 THR A CA 1
ATOM 1318 C C . THR A 1 171 ? 7.935 -16.104 13.518 1.00 96.31 171 THR A C 1
ATOM 1320 O O . THR A 1 171 ? 7.045 -16.933 13.707 1.00 96.31 171 THR A O 1
ATOM 1323 N N . LYS A 1 172 ? 9.214 -16.487 13.408 1.00 92.81 172 LYS A N 1
ATOM 1324 C CA . LYS A 1 172 ? 9.633 -17.902 13.492 1.00 92.81 172 LYS A CA 1
ATOM 1325 C C . LYS A 1 172 ? 9.279 -18.568 14.830 1.00 92.81 172 LYS A C 1
ATOM 1327 O O . LYS A 1 172 ? 9.111 -19.780 14.872 1.00 92.81 172 LYS A O 1
ATOM 1332 N N . ASP A 1 173 ? 9.200 -17.790 15.902 1.00 95.19 173 ASP A N 1
ATOM 1333 C CA . ASP A 1 173 ? 8.800 -18.201 17.252 1.00 95.19 173 ASP A CA 1
ATOM 1334 C C . ASP A 1 173 ? 7.277 -18.133 17.484 1.00 95.19 173 ASP A C 1
ATOM 1336 O O . ASP A 1 173 ? 6.803 -18.494 18.558 1.00 95.19 173 ASP A O 1
ATOM 1340 N N . GLY A 1 174 ? 6.497 -17.734 16.473 1.00 95.19 174 GLY A N 1
ATOM 1341 C CA . GLY A 1 174 ? 5.033 -17.776 16.485 1.00 95.19 174 GLY A CA 1
ATOM 1342 C C . GLY A 1 174 ? 4.341 -16.498 16.968 1.00 95.19 174 GLY A C 1
ATOM 1343 O O . GLY A 1 174 ? 3.109 -16.453 16.976 1.00 95.19 174 GLY A O 1
ATOM 1344 N N . ALA A 1 175 ? 5.081 -15.448 17.333 1.00 96.25 175 ALA A N 1
ATOM 1345 C CA . ALA A 1 175 ? 4.506 -14.150 17.682 1.00 96.25 175 ALA A CA 1
ATOM 1346 C C . ALA A 1 175 ? 3.954 -13.425 16.440 1.00 96.25 175 ALA A C 1
ATOM 1348 O O . ALA A 1 175 ? 4.412 -13.644 15.323 1.00 96.25 175 ALA A O 1
ATOM 1349 N N . TYR A 1 176 ? 2.971 -12.541 16.617 1.00 97.69 176 TYR A N 1
ATOM 1350 C CA . TYR A 1 176 ? 2.404 -11.764 15.509 1.00 97.69 176 TYR A CA 1
ATOM 1351 C C . TYR A 1 176 ? 3.360 -10.648 15.068 1.00 97.69 176 TYR A C 1
ATOM 1353 O O . TYR A 1 176 ? 3.743 -9.809 15.882 1.00 97.69 176 TYR A O 1
ATOM 1361 N N . THR A 1 177 ? 3.663 -10.550 13.770 1.00 97.81 177 THR A N 1
ATOM 1362 C CA . THR A 1 177 ? 4.441 -9.412 13.218 1.00 97.81 177 THR A CA 1
ATOM 1363 C C . THR A 1 177 ? 3.588 -8.148 13.061 1.00 97.81 177 THR A C 1
ATOM 1365 O O . THR A 1 177 ? 4.090 -7.033 12.895 1.00 97.81 177 THR A O 1
ATOM 1368 N N . GLY A 1 178 ? 2.264 -8.315 13.103 1.00 97.69 178 GLY A N 1
ATOM 1369 C CA . GLY A 1 178 ? 1.281 -7.280 12.807 1.00 97.69 178 GLY A CA 1
ATOM 1370 C C . GLY A 1 178 ? 0.890 -7.204 11.337 1.00 97.69 178 GLY A C 1
ATOM 1371 O O . GLY A 1 178 ? -0.146 -6.613 11.045 1.00 97.69 178 GLY A O 1
ATOM 1372 N N . TRP A 1 179 ? 1.641 -7.811 10.419 1.00 98.31 179 TRP A N 1
ATOM 1373 C CA . TRP A 1 179 ? 1.225 -7.880 9.023 1.00 98.31 179 TRP A CA 1
ATOM 1374 C C . TRP A 1 179 ? 0.018 -8.799 8.864 1.00 98.31 179 TRP A C 1
ATOM 1376 O O . TRP A 1 179 ? -0.054 -9.880 9.452 1.00 98.31 179 TRP A O 1
ATOM 1386 N N . ARG A 1 180 ? -0.939 -8.370 8.044 1.00 97.25 180 ARG A N 1
ATOM 1387 C CA . ARG A 1 180 ? -2.087 -9.180 7.651 1.00 97.25 180 ARG A CA 1
ATOM 1388 C C . ARG A 1 180 ? -2.262 -9.160 6.142 1.00 97.25 180 ARG A C 1
ATOM 1390 O O . ARG A 1 180 ? -2.412 -8.092 5.552 1.00 97.25 180 ARG A O 1
ATOM 1397 N N . ALA A 1 181 ? -2.285 -10.332 5.520 1.00 94.94 181 ALA A N 1
ATOM 1398 C CA . ALA A 1 181 ? -2.638 -10.487 4.118 1.00 94.94 181 ALA A CA 1
ATOM 1399 C C . ALA A 1 181 ? -4.116 -10.133 3.886 1.00 94.94 181 ALA A C 1
ATOM 1401 O O . ALA A 1 181 ? -4.992 -10.509 4.671 1.00 94.94 181 ALA A O 1
ATOM 1402 N N . TYR A 1 182 ? -4.410 -9.434 2.789 1.00 89.12 182 TYR A N 1
ATOM 1403 C CA . TYR A 1 182 ? -5.777 -9.060 2.427 1.00 89.12 182 TYR A CA 1
ATOM 1404 C C . TYR A 1 182 ? -6.065 -9.278 0.940 1.00 89.12 182 TYR A C 1
ATOM 1406 O O . TYR A 1 182 ? -5.174 -9.314 0.091 1.00 89.12 182 TYR A O 1
ATOM 1414 N N . ALA A 1 183 ? -7.350 -9.426 0.612 1.00 83.00 183 ALA A N 1
ATOM 1415 C CA . ALA A 1 183 ? -7.791 -9.564 -0.770 1.00 83.00 183 ALA A CA 1
ATOM 1416 C C . ALA A 1 183 ? -7.978 -8.186 -1.423 1.00 83.00 183 ALA A C 1
ATOM 1418 O O . ALA A 1 183 ? -8.717 -7.334 -0.912 1.00 83.00 183 ALA A O 1
ATOM 1419 N N . TYR A 1 184 ? -7.366 -8.006 -2.592 1.00 78.38 184 TYR A N 1
ATOM 1420 C CA . TYR A 1 184 ? -7.396 -6.771 -3.372 1.00 78.38 184 TYR A CA 1
ATOM 1421 C C . TYR A 1 184 ? -7.788 -7.043 -4.830 1.00 78.38 184 TYR A C 1
ATOM 1423 O O . TYR A 1 184 ? -7.756 -8.186 -5.293 1.00 78.38 184 TYR A O 1
ATOM 1431 N N . PHE A 1 185 ? -8.176 -5.992 -5.556 1.00 74.75 185 PHE A N 1
ATOM 1432 C CA . PHE A 1 185 ? -8.311 -6.057 -7.014 1.00 74.75 185 PHE A CA 1
ATOM 1433 C C . PHE A 1 185 ? -6.964 -5.760 -7.658 1.00 74.75 185 PHE A C 1
ATOM 1435 O O . PHE A 1 185 ? -6.540 -4.604 -7.633 1.00 74.75 185 PHE A O 1
ATOM 1442 N N . PRO A 1 186 ? -6.283 -6.758 -8.242 1.00 73.50 186 PRO A N 1
ATOM 1443 C CA . PRO A 1 186 ? -5.072 -6.483 -8.988 1.00 73.50 186 PRO A CA 1
ATOM 1444 C C . PRO A 1 186 ? -5.404 -5.656 -10.226 1.00 73.50 186 PRO A C 1
ATOM 1446 O O . PRO A 1 186 ? -6.432 -5.877 -10.874 1.00 73.50 186 PRO A O 1
ATOM 1449 N N . VAL A 1 187 ? -4.489 -4.758 -10.590 1.00 75.00 187 VAL A N 1
ATOM 1450 C CA . VAL A 1 187 ? -4.547 -4.046 -11.868 1.00 75.00 187 VAL A CA 1
ATOM 1451 C C . VAL A 1 187 ? -4.683 -5.087 -12.990 1.00 75.00 187 VAL A C 1
ATOM 1453 O O . VAL A 1 187 ? -3.854 -6.006 -13.057 1.00 75.00 187 VAL A O 1
ATOM 1456 N N . PRO A 1 188 ? -5.731 -5.004 -13.834 1.00 72.50 188 PRO A N 1
ATOM 1457 C CA . PRO A 1 188 ? -5.922 -5.909 -14.955 1.00 72.50 188 PRO A CA 1
ATOM 1458 C C . PRO A 1 188 ? -4.652 -6.035 -15.790 1.00 72.50 188 PRO A C 1
ATOM 1460 O O . PRO A 1 188 ? -4.057 -5.044 -16.206 1.00 72.50 188 PRO A O 1
ATOM 1463 N N . GLY A 1 189 ? -4.220 -7.272 -16.010 1.00 69.19 189 GLY A N 1
ATOM 1464 C CA . GLY A 1 189 ? -3.041 -7.557 -16.817 1.00 69.19 189 GLY A CA 1
ATOM 1465 C C . GLY A 1 189 ? -1.685 -7.399 -16.110 1.00 69.19 189 GLY A C 1
ATOM 1466 O O . GLY A 1 189 ? -0.672 -7.776 -16.693 1.00 69.19 189 GLY A O 1
ATOM 1467 N N . GLY A 1 190 ? -1.642 -6.887 -14.875 1.00 72.19 190 GLY A N 1
ATOM 1468 C CA . GLY A 1 190 ? -0.397 -6.683 -14.126 1.00 72.19 190 GLY A CA 1
ATOM 1469 C C . GLY A 1 190 ? 0.024 -7.911 -13.316 1.00 72.19 190 GLY A C 1
ATOM 1470 O O . GLY A 1 190 ? 0.928 -8.654 -13.688 1.00 72.19 190 GLY A O 1
ATOM 1471 N N . PHE A 1 191 ? -0.646 -8.134 -12.187 1.00 78.62 191 PHE A N 1
ATOM 1472 C CA . PHE A 1 191 ? -0.171 -9.042 -11.128 1.00 78.62 191 PHE A CA 1
ATOM 1473 C C . PHE A 1 191 ? -0.861 -10.417 -11.137 1.00 78.62 191 PHE A C 1
ATOM 1475 O O . PHE A 1 191 ? -1.110 -11.008 -10.088 1.00 78.62 191 PHE A O 1
ATOM 1482 N N . TRP A 1 192 ? -1.256 -10.888 -12.323 1.00 78.69 192 TRP A N 1
ATOM 1483 C CA . TRP A 1 192 ? -2.117 -12.064 -12.481 1.00 78.69 192 TRP A CA 1
ATOM 1484 C C . TRP A 1 192 ? -1.299 -13.321 -12.792 1.00 78.69 192 TRP A C 1
ATOM 1486 O O . TRP A 1 192 ? -0.424 -13.255 -13.662 1.00 78.69 192 TRP A O 1
ATOM 1496 N N . PRO A 1 193 ? -1.632 -14.491 -12.204 1.00 81.56 193 PRO A N 1
ATOM 1497 C CA . PRO A 1 193 ? -0.930 -15.740 -12.510 1.00 81.56 193 PRO A CA 1
ATOM 1498 C C . PRO A 1 193 ? -0.972 -16.108 -13.996 1.00 81.56 193 PRO A C 1
ATOM 1500 O O . PRO A 1 193 ? -0.004 -16.625 -14.541 1.00 81.56 193 PRO A O 1
ATOM 1503 N N . THR A 1 194 ? -2.055 -15.771 -14.699 1.00 82.31 194 THR A N 1
ATOM 1504 C CA . THR A 1 194 ? -2.167 -15.978 -16.155 1.00 82.31 194 THR A CA 1
ATOM 1505 C C . THR A 1 194 ? -1.152 -15.174 -16.967 1.00 82.31 194 THR A C 1
ATOM 1507 O O . THR A 1 194 ? -0.912 -15.493 -18.125 1.00 82.31 194 THR A O 1
ATOM 1510 N N . ASN A 1 195 ? -0.546 -14.155 -16.358 1.00 80.69 195 ASN A N 1
ATOM 1511 C CA . ASN A 1 195 ? 0.435 -13.268 -16.971 1.00 80.69 195 ASN A CA 1
ATOM 1512 C C . ASN A 1 195 ? 1.854 -13.535 -16.439 1.00 80.69 195 ASN A C 1
ATOM 1514 O O . ASN A 1 195 ? 2.745 -12.706 -16.605 1.00 80.69 195 ASN A O 1
ATOM 1518 N N . GLY A 1 196 ? 2.075 -14.680 -15.780 1.00 82.56 196 GLY A N 1
ATOM 1519 C CA . GLY A 1 196 ? 3.397 -15.077 -15.288 1.00 82.56 196 GLY A CA 1
ATOM 1520 C C . GLY A 1 196 ? 3.829 -14.381 -13.995 1.00 82.56 196 GLY A C 1
ATOM 1521 O O . GLY A 1 196 ? 5.021 -14.368 -13.680 1.00 82.56 196 GLY A O 1
ATOM 1522 N N . SER A 1 197 ? 2.894 -13.782 -13.255 1.00 83.94 197 SER A N 1
ATOM 1523 C CA . SER A 1 197 ? 3.172 -13.013 -12.039 1.00 83.94 197 SER A CA 1
ATOM 1524 C C . SER A 1 197 ? 2.194 -13.362 -10.927 1.00 83.94 197 SER A C 1
ATOM 1526 O O . SER A 1 197 ? 1.019 -13.588 -11.185 1.00 83.94 197 SER A O 1
ATOM 1528 N N . PHE A 1 198 ? 2.644 -13.354 -9.678 1.00 85.19 198 PHE A N 1
ATOM 1529 C CA . PHE A 1 198 ? 1.748 -13.466 -8.529 1.00 85.19 198 PHE A CA 1
ATOM 1530 C C . PHE A 1 198 ? 1.983 -12.290 -7.591 1.00 85.19 198 PHE A C 1
ATOM 1532 O O . PHE A 1 198 ? 3.095 -12.131 -7.096 1.00 85.19 198 PHE A O 1
ATOM 1539 N N . GLY A 1 199 ? 0.956 -11.468 -7.374 1.00 86.50 199 GLY A N 1
ATOM 1540 C CA . GLY A 1 199 ? 1.010 -10.379 -6.404 1.00 86.50 199 GLY A CA 1
ATOM 1541 C C . GLY A 1 199 ? 0.234 -10.707 -5.131 1.00 86.50 199 GLY A C 1
ATOM 1542 O O . GLY A 1 199 ? -0.946 -11.057 -5.220 1.00 86.50 199 GLY A O 1
ATOM 1543 N N . ASP A 1 200 ? 0.833 -10.515 -3.964 1.00 87.31 200 ASP A N 1
ATOM 1544 C CA . ASP A 1 200 ? 0.153 -10.525 -2.662 1.00 87.31 200 ASP A CA 1
ATOM 1545 C C . ASP A 1 200 ? 0.192 -9.131 -2.022 1.00 87.31 200 ASP A C 1
ATOM 1547 O O . ASP A 1 200 ? 1.006 -8.289 -2.386 1.00 87.31 200 ASP A O 1
ATOM 1551 N N . ALA A 1 201 ? -0.746 -8.835 -1.126 1.00 91.00 201 ALA A N 1
ATOM 1552 C CA . ALA A 1 201 ? -0.809 -7.539 -0.463 1.00 91.00 201 ALA A CA 1
ATOM 1553 C C . ALA A 1 201 ? -1.083 -7.721 1.026 1.00 91.00 201 ALA A C 1
ATOM 1555 O O . ALA A 1 201 ? -1.926 -8.528 1.431 1.00 91.00 201 ALA A O 1
ATOM 1556 N N . MET A 1 202 ? -0.369 -6.941 1.826 1.00 96.06 202 MET A N 1
ATOM 1557 C CA . MET A 1 202 ? -0.385 -6.988 3.275 1.00 96.06 202 MET A CA 1
ATOM 1558 C C . MET A 1 202 ? -0.610 -5.586 3.819 1.00 96.06 202 MET A C 1
ATOM 1560 O O . MET A 1 202 ? -0.129 -4.611 3.245 1.00 96.06 202 MET A O 1
ATOM 1564 N N . ILE A 1 203 ? -1.338 -5.496 4.924 1.00 97.81 203 ILE A N 1
ATOM 1565 C CA . ILE A 1 203 ? -1.552 -4.268 5.686 1.00 97.81 203 ILE A CA 1
ATOM 1566 C C . ILE A 1 203 ? -1.066 -4.473 7.117 1.00 97.81 203 ILE A C 1
ATOM 1568 O O . ILE A 1 203 ? -1.230 -5.559 7.680 1.00 97.81 203 ILE A O 1
ATOM 1572 N N . ARG A 1 204 ? -0.495 -3.430 7.711 1.00 98.44 204 ARG A N 1
ATOM 1573 C CA . ARG A 1 204 ? -0.220 -3.359 9.144 1.00 98.44 204 ARG A CA 1
ATOM 1574 C C . ARG A 1 204 ? -0.712 -2.023 9.683 1.00 98.44 204 ARG A C 1
ATOM 1576 O O . ARG A 1 204 ? -0.447 -0.978 9.097 1.00 98.44 204 ARG A O 1
ATOM 1583 N N . LEU A 1 205 ? -1.459 -2.063 10.784 1.00 98.56 205 LEU A N 1
ATOM 1584 C CA . LEU A 1 205 ? -1.783 -0.857 11.549 1.00 98.56 205 LEU A CA 1
ATOM 1585 C C . LEU A 1 205 ? -0.749 -0.662 12.671 1.00 98.56 205 LEU A C 1
ATOM 1587 O O . LEU A 1 205 ? -0.196 -1.658 13.156 1.00 98.56 205 LEU A O 1
ATOM 1591 N N . PRO A 1 206 ? -0.511 0.582 13.127 1.00 98.12 206 PRO A N 1
ATOM 1592 C CA . PRO A 1 206 ? 0.389 0.854 14.247 1.00 98.12 206 PRO A CA 1
ATOM 1593 C C . PRO A 1 206 ? 0.033 0.074 15.516 1.00 98.12 206 PRO A C 1
ATOM 1595 O O . PRO A 1 206 ? -1.091 -0.397 15.684 1.00 98.12 206 PRO A O 1
ATOM 1598 N N . GLU A 1 207 ? 0.988 -0.042 16.439 1.00 98.06 207 GLU A N 1
ATOM 1599 C CA . GLU A 1 207 ? 0.826 -0.752 17.724 1.00 98.06 207 GLU A CA 1
ATOM 1600 C C . GLU A 1 207 ? -0.438 -0.343 18.485 1.00 98.06 207 GLU A C 1
ATOM 1602 O O . GLU A 1 207 ? -1.212 -1.206 18.880 1.00 98.06 207 GLU A O 1
ATOM 1607 N N . ALA A 1 208 ? -0.749 0.954 18.553 1.00 98.12 208 ALA A N 1
ATOM 1608 C CA . ALA A 1 208 ? -1.936 1.441 19.255 1.00 98.12 208 ALA A CA 1
ATOM 1609 C C . ALA A 1 208 ? -3.269 0.872 18.725 1.00 98.12 208 ALA A C 1
ATOM 1611 O O . ALA A 1 208 ? -4.240 0.775 19.473 1.00 98.12 208 ALA A O 1
ATOM 1612 N N . PHE A 1 209 ? -3.333 0.468 17.453 1.00 98.56 209 PHE A N 1
ATOM 1613 C CA . PHE A 1 209 ? -4.518 -0.164 16.859 1.00 98.56 209 PHE A CA 1
ATOM 1614 C C . PHE A 1 209 ? -4.593 -1.669 17.133 1.00 98.56 209 PHE A C 1
ATOM 1616 O O . PHE A 1 209 ? -5.593 -2.306 16.799 1.00 98.56 209 PHE A O 1
ATOM 1623 N N . ARG A 1 210 ? -3.533 -2.240 17.702 1.00 98.25 210 ARG A N 1
ATOM 1624 C CA . ARG A 1 210 ? -3.366 -3.661 18.015 1.00 98.25 210 ARG A CA 1
ATOM 1625 C C . ARG A 1 210 ? -3.380 -3.929 19.518 1.00 98.25 210 ARG A C 1
ATOM 1627 O O . ARG A 1 210 ? -3.361 -5.087 19.916 1.00 98.25 210 ARG A O 1
ATOM 1634 N N . GLU A 1 211 ? -3.407 -2.877 20.329 1.00 98.50 211 GLU A N 1
ATOM 1635 C CA . GLU A 1 211 ? -3.284 -2.937 21.781 1.00 98.50 211 GLU A CA 1
ATOM 1636 C C . GLU A 1 211 ? -4.594 -2.602 22.497 1.00 98.50 211 GLU A C 1
ATOM 1638 O O . GLU A 1 211 ? -5.331 -1.691 22.104 1.00 98.50 211 GLU A O 1
ATOM 1643 N N . ASP A 1 212 ? -4.852 -3.301 23.598 1.00 97.06 212 ASP A N 1
ATOM 1644 C CA . ASP A 1 212 ? -5.886 -2.947 24.564 1.00 97.06 212 ASP A CA 1
ATOM 1645 C C . ASP A 1 212 ? -5.613 -1.584 25.237 1.00 97.06 212 ASP A C 1
ATOM 1647 O O . ASP A 1 212 ? -4.605 -0.925 24.987 1.00 97.06 212 ASP A O 1
ATOM 1651 N N . ALA A 1 213 ? -6.537 -1.106 26.076 1.00 94.25 213 ALA A N 1
ATOM 1652 C CA . ALA A 1 213 ? -6.372 0.194 26.734 1.00 94.25 213 ALA A CA 1
ATOM 1653 C C . ALA A 1 213 ? -5.106 0.289 27.626 1.00 94.25 213 ALA A C 1
ATOM 1655 O O . ALA A 1 213 ? -4.468 1.344 27.611 1.00 94.25 213 ALA A O 1
ATOM 1656 N N . PRO A 1 214 ? -4.709 -0.765 28.371 1.00 95.25 214 PRO A N 1
ATOM 1657 C CA . PRO A 1 214 ? -3.418 -0.817 29.066 1.00 95.25 214 PRO A CA 1
ATOM 1658 C C . PRO A 1 214 ? -2.157 -0.824 28.183 1.00 95.25 214 PRO A C 1
ATOM 1660 O O . PRO A 1 214 ? -1.090 -0.484 28.691 1.00 95.25 214 PRO A O 1
ATOM 1663 N N . GLY A 1 215 ? -2.251 -1.190 26.901 1.00 96.56 215 GLY A N 1
ATOM 1664 C CA . GLY A 1 215 ? -1.111 -1.240 25.977 1.00 96.56 215 GLY A CA 1
ATOM 1665 C C . GLY A 1 215 ? -0.568 -2.646 25.694 1.00 96.56 215 GLY A C 1
ATOM 1666 O O . GLY A 1 215 ? 0.557 -2.776 25.223 1.00 96.56 215 GLY A O 1
ATOM 1667 N N . HIS A 1 216 ? -1.323 -3.706 25.980 1.00 97.31 216 HIS A N 1
ATOM 1668 C CA . HIS A 1 216 ? -0.956 -5.076 25.615 1.00 97.31 216 HIS A CA 1
ATOM 1669 C C . HIS A 1 216 ? -1.584 -5.461 24.280 1.00 97.31 216 HIS A C 1
ATOM 1671 O O . HIS A 1 216 ? -2.739 -5.135 24.013 1.00 97.31 216 HIS A O 1
ATOM 1677 N N . PHE A 1 217 ? -0.856 -6.220 23.461 1.00 97.81 217 PHE A N 1
ATOM 1678 C CA . PHE A 1 217 ? -1.394 -6.756 22.214 1.00 97.81 217 PHE A CA 1
ATOM 1679 C C . PHE A 1 217 ? -2.678 -7.579 22.453 1.00 97.81 217 PHE A C 1
ATOM 1681 O O . PHE A 1 217 ? -2.660 -8.571 23.183 1.00 97.81 217 PHE A O 1
ATOM 1688 N N . ASP A 1 218 ? -3.771 -7.206 21.784 1.00 97.75 218 ASP A N 1
ATOM 1689 C CA . ASP A 1 218 ? -5.046 -7.929 21.765 1.00 97.75 218 ASP A CA 1
ATOM 1690 C C . ASP A 1 218 ? -5.495 -8.121 20.301 1.00 97.75 218 ASP A C 1
ATOM 1692 O O . ASP A 1 218 ? -5.861 -7.185 19.582 1.00 97.75 218 ASP A O 1
ATOM 1696 N N . LEU A 1 219 ? -5.505 -9.378 19.845 1.00 96.88 219 LEU A N 1
ATOM 1697 C CA . LEU A 1 219 ? -5.891 -9.731 18.476 1.00 96.88 219 LEU A CA 1
ATOM 1698 C C . LEU A 1 219 ? -7.343 -9.346 18.141 1.00 96.88 219 LEU A C 1
ATOM 1700 O O . LEU A 1 219 ? -7.643 -9.041 16.985 1.00 96.88 219 LEU A O 1
ATOM 1704 N N . ARG A 1 220 ? -8.260 -9.368 19.112 1.00 97.12 220 ARG A N 1
ATOM 1705 C CA . ARG A 1 220 ? -9.654 -8.943 18.915 1.00 97.12 220 ARG A CA 1
ATOM 1706 C C . ARG A 1 220 ? -9.713 -7.436 18.689 1.00 97.12 220 ARG A C 1
ATOM 1708 O O . ARG A 1 220 ? -10.381 -7.023 17.744 1.00 97.12 220 ARG A O 1
ATOM 1715 N N . VAL A 1 221 ? -8.973 -6.639 19.466 1.00 98.25 221 VAL A N 1
ATOM 1716 C CA . VAL A 1 221 ? -8.824 -5.193 19.207 1.00 98.25 221 VAL A CA 1
ATOM 1717 C C . VAL A 1 221 ? -8.297 -4.965 17.794 1.00 98.25 221 VAL A C 1
ATOM 1719 O O . VAL A 1 221 ? -8.887 -4.195 17.032 1.00 98.25 221 VAL A O 1
ATOM 1722 N N . TYR A 1 222 ? -7.255 -5.703 17.400 1.00 98.38 222 TYR A N 1
ATOM 1723 C CA . TYR A 1 222 ? -6.685 -5.547 16.069 1.00 98.38 222 TYR A CA 1
ATOM 1724 C C . TYR A 1 222 ? -7.688 -5.886 14.956 1.00 98.38 222 TYR A C 1
ATOM 1726 O O . TYR A 1 222 ? -7.868 -5.116 14.010 1.00 98.38 222 TYR A O 1
ATOM 1734 N N . LYS A 1 223 ? -8.395 -7.016 15.075 1.00 97.88 223 LYS A N 1
ATOM 1735 C CA . LYS A 1 223 ? -9.427 -7.436 14.113 1.00 97.88 223 LYS A CA 1
ATOM 1736 C C . LYS A 1 223 ? -10.550 -6.405 13.984 1.00 97.88 223 LYS A C 1
ATOM 1738 O O . LYS A 1 223 ? -10.974 -6.138 12.859 1.00 97.88 223 LYS A O 1
ATOM 1743 N N . VAL A 1 224 ? -11.002 -5.814 15.092 1.00 98.19 224 VAL A N 1
ATOM 1744 C CA . VAL A 1 224 ? -12.040 -4.772 15.080 1.00 98.19 224 VAL A CA 1
ATOM 1745 C C . VAL A 1 224 ? -11.526 -3.494 14.424 1.00 98.19 224 VAL A C 1
ATOM 1747 O O . VAL A 1 224 ? -12.194 -2.976 13.537 1.00 98.19 224 VAL A O 1
ATOM 1750 N N . ASN A 1 225 ? -10.322 -3.021 14.753 1.00 98.44 225 ASN A N 1
ATOM 1751 C CA . ASN A 1 225 ? -9.763 -1.823 14.114 1.00 98.44 225 ASN A CA 1
ATOM 1752 C C . ASN A 1 225 ? -9.518 -2.026 12.604 1.00 98.44 225 ASN A C 1
ATOM 1754 O O . ASN A 1 225 ? -9.792 -1.127 11.810 1.00 98.44 225 ASN A O 1
ATOM 1758 N N . LEU A 1 226 ? -9.111 -3.224 12.173 1.00 98.19 226 LEU A N 1
ATOM 1759 C CA . LEU A 1 226 ? -9.058 -3.593 10.751 1.00 98.19 226 LEU A CA 1
ATOM 1760 C C . LEU A 1 226 ? -10.451 -3.591 10.088 1.00 98.19 226 LEU A C 1
ATOM 1762 O O . LEU A 1 226 ? -10.575 -3.180 8.934 1.00 98.19 226 LEU A O 1
ATOM 1766 N N . ALA A 1 227 ? -11.501 -4.008 10.804 1.00 97.50 227 ALA A N 1
ATOM 1767 C CA . ALA A 1 227 ? -12.888 -3.930 10.331 1.00 97.50 227 ALA A CA 1
ATOM 1768 C C . ALA A 1 227 ? -13.386 -2.489 10.230 1.00 97.50 227 ALA A C 1
ATOM 1770 O O . ALA A 1 227 ? -14.057 -2.146 9.259 1.00 97.50 227 ALA A O 1
ATOM 1771 N N . THR A 1 228 ? -13.005 -1.631 11.175 1.00 97.44 228 THR A N 1
ATOM 1772 C CA . THR A 1 228 ? -13.280 -0.195 11.121 1.00 97.44 228 THR A CA 1
ATOM 1773 C C . THR A 1 228 ? -12.612 0.431 9.897 1.00 97.44 228 THR A C 1
ATOM 1775 O O . THR A 1 228 ? -13.277 1.148 9.151 1.00 97.44 228 THR A O 1
ATOM 1778 N N . VAL A 1 229 ? -11.341 0.102 9.616 1.00 96.88 229 VAL A N 1
ATOM 1779 C CA . VAL A 1 229 ? -10.659 0.525 8.378 1.00 96.88 229 VAL A CA 1
ATOM 1780 C C . VAL A 1 229 ? -11.422 0.039 7.145 1.00 96.88 229 VAL A C 1
ATOM 1782 O O . VAL A 1 229 ? -11.720 0.840 6.262 1.00 96.88 229 VAL A O 1
ATOM 1785 N N . GLU A 1 230 ? -11.792 -1.243 7.080 1.00 94.88 230 GLU A N 1
ATOM 1786 C CA . GLU A 1 230 ? -12.561 -1.773 5.948 1.00 94.88 230 GLU A CA 1
ATOM 1787 C C . GLU A 1 230 ? -13.891 -1.034 5.758 1.00 94.88 230 GLU A C 1
ATOM 1789 O O . GLU A 1 230 ? -14.227 -0.670 4.631 1.00 94.88 230 GLU A O 1
ATOM 1794 N N . ALA A 1 231 ? -14.626 -0.765 6.837 1.00 95.50 231 ALA A N 1
ATOM 1795 C CA . ALA A 1 231 ? -15.905 -0.069 6.781 1.00 95.50 231 ALA A CA 1
ATOM 1796 C C . ALA A 1 231 ? -15.747 1.372 6.287 1.00 95.50 231 ALA A C 1
ATOM 1798 O O . ALA A 1 231 ? -16.557 1.833 5.486 1.00 95.50 231 ALA A O 1
ATOM 1799 N N . LEU A 1 232 ? -14.690 2.071 6.709 1.00 94.06 232 LEU A N 1
ATOM 1800 C CA . LEU A 1 232 ? -14.403 3.443 6.284 1.00 94.06 232 LEU A CA 1
ATOM 1801 C C . LEU A 1 232 ? -13.995 3.520 4.818 1.00 94.06 232 LEU A C 1
ATOM 1803 O O . LEU A 1 232 ? -14.453 4.410 4.101 1.00 94.06 232 LEU A O 1
ATOM 1807 N N . ILE A 1 233 ? -13.155 2.590 4.371 1.00 90.62 233 ILE A N 1
ATOM 1808 C CA . ILE A 1 233 ? -12.672 2.512 2.993 1.00 90.62 233 ILE A CA 1
ATOM 1809 C C . ILE A 1 233 ? -13.797 2.088 2.044 1.00 90.62 233 ILE A C 1
ATOM 1811 O O . ILE A 1 233 ? -14.047 2.750 1.038 1.00 90.62 233 ILE A O 1
ATOM 1815 N N . ALA A 1 234 ? -14.525 1.024 2.381 1.00 89.56 234 ALA A N 1
ATOM 1816 C CA . ALA A 1 234 ? -15.604 0.501 1.549 1.00 89.56 234 ALA A CA 1
ATOM 1817 C C . ALA A 1 234 ? -16.940 1.248 1.728 1.00 89.56 234 ALA A C 1
ATOM 1819 O O . ALA A 1 234 ? -17.874 0.992 0.966 1.00 89.56 234 ALA A O 1
ATOM 1820 N N . ARG A 1 235 ? -17.035 2.144 2.722 1.00 92.75 235 ARG A N 1
ATOM 1821 C CA . ARG A 1 235 ? -18.223 2.943 3.081 1.00 92.75 235 ARG A CA 1
ATOM 1822 C C . ARG A 1 235 ? -19.486 2.104 3.248 1.00 92.75 235 ARG A C 1
ATOM 1824 O O . ARG A 1 235 ? -20.540 2.417 2.694 1.00 92.75 235 ARG A O 1
ATOM 1831 N N . ARG A 1 236 ? -19.356 0.991 3.966 1.00 94.88 236 ARG A N 1
ATOM 1832 C CA . ARG A 1 236 ? -20.424 0.004 4.157 1.00 94.88 236 ARG A CA 1
ATOM 1833 C C . ARG A 1 236 ? -20.206 -0.806 5.423 1.00 94.88 236 ARG A C 1
ATOM 1835 O O . ARG A 1 236 ? -19.085 -0.900 5.914 1.00 94.88 236 ARG A O 1
ATOM 1842 N N . ASP A 1 237 ? -21.267 -1.462 5.863 1.00 97.00 237 ASP A N 1
ATOM 1843 C CA . ASP A 1 237 ? -21.221 -2.419 6.961 1.00 97.00 237 ASP A CA 1
ATOM 1844 C C . ASP A 1 237 ? -20.272 -3.585 6.651 1.00 97.00 237 ASP A C 1
ATOM 1846 O O . ASP A 1 237 ? -20.219 -4.098 5.523 1.00 97.00 237 ASP A O 1
ATOM 1850 N N . VAL A 1 238 ? -19.536 -4.018 7.672 1.00 95.88 238 VAL A N 1
ATOM 1851 C CA . VAL A 1 238 ? -18.543 -5.090 7.580 1.00 95.88 238 VAL A CA 1
ATOM 1852 C C . VAL A 1 238 ? -18.949 -6.232 8.508 1.00 95.88 238 VAL A C 1
ATOM 1854 O O . VAL A 1 238 ? -19.085 -6.017 9.711 1.00 95.88 238 VAL A O 1
ATOM 1857 N N . PRO A 1 239 ? -19.129 -7.459 7.993 1.00 96.06 239 PRO A N 1
ATOM 1858 C CA . PRO A 1 239 ? -19.297 -8.632 8.840 1.00 96.06 239 PRO A CA 1
ATOM 1859 C C . PRO A 1 239 ? -18.049 -8.862 9.696 1.00 96.06 239 PRO A C 1
ATOM 1861 O O . PRO A 1 239 ? -16.930 -8.856 9.169 1.00 96.06 239 PRO A O 1
ATOM 1864 N N . ILE A 1 240 ? -18.253 -9.110 10.986 1.00 96.00 240 ILE A N 1
ATOM 1865 C CA . ILE A 1 240 ? -17.198 -9.427 11.952 1.00 96.00 240 ILE A CA 1
ATOM 1866 C C . ILE A 1 240 ? -17.506 -10.751 12.653 1.00 96.00 240 ILE A C 1
ATOM 1868 O O . ILE A 1 240 ? -18.652 -11.202 12.697 1.00 96.00 240 ILE A O 1
ATOM 1872 N N . GLU A 1 241 ? -16.469 -11.381 13.200 1.00 93.12 241 GLU A N 1
ATOM 1873 C CA . GLU A 1 241 ? -16.657 -12.497 14.129 1.00 93.12 241 GLU A CA 1
ATOM 1874 C C . GLU A 1 241 ? -17.446 -12.024 15.364 1.00 93.12 241 GLU A C 1
ATOM 1876 O O . GLU A 1 241 ? -17.355 -10.841 15.712 1.00 93.12 241 GLU A O 1
ATOM 1881 N N . PRO A 1 242 ? -18.193 -12.915 16.044 1.00 97.06 242 PRO A N 1
ATOM 1882 C CA . PRO A 1 242 ? -18.918 -12.569 17.265 1.00 97.06 242 PRO A CA 1
ATOM 1883 C C . PRO A 1 242 ? -18.002 -11.864 18.266 1.00 97.06 242 PRO A C 1
ATOM 1885 O O . PRO A 1 242 ? -16.996 -12.426 18.702 1.00 97.06 242 PRO A O 1
ATOM 1888 N N . THR A 1 243 ? -18.327 -10.614 18.583 1.00 97.00 243 THR A N 1
ATOM 1889 C CA . THR A 1 243 ? -17.468 -9.731 19.374 1.00 97.00 243 THR A CA 1
ATOM 1890 C C . THR A 1 243 ? -18.261 -9.135 20.527 1.00 97.00 243 THR A C 1
ATOM 1892 O O . THR A 1 243 ? -19.301 -8.524 20.310 1.00 97.00 243 THR A O 1
ATOM 1895 N N . ASP A 1 244 ? -17.754 -9.303 21.749 1.00 96.88 244 ASP A N 1
ATOM 1896 C CA . ASP A 1 244 ? -18.319 -8.682 22.949 1.00 96.88 244 ASP A CA 1
ATOM 1897 C C . ASP A 1 244 ? -17.963 -7.191 23.004 1.00 96.88 244 ASP A C 1
ATOM 1899 O O . ASP A 1 244 ? -16.816 -6.804 23.242 1.00 96.88 244 ASP A O 1
ATOM 1903 N N . GLU A 1 245 ? -18.967 -6.353 22.792 1.00 96.56 245 GLU A N 1
ATOM 1904 C CA . GLU A 1 245 ? -18.866 -4.899 22.801 1.00 96.56 245 GLU A CA 1
ATOM 1905 C C . GLU A 1 245 ? -18.604 -4.334 24.193 1.00 96.56 245 GLU A C 1
ATOM 1907 O O . GLU A 1 245 ? -17.971 -3.285 24.321 1.00 96.56 245 GLU A O 1
ATOM 1912 N N . LYS A 1 246 ? -19.033 -5.026 25.258 1.00 95.50 246 LYS A N 1
ATOM 1913 C CA . LYS A 1 246 ? -18.787 -4.576 26.637 1.00 95.50 246 LYS A CA 1
ATOM 1914 C C . LYS A 1 246 ? -17.302 -4.597 26.954 1.00 95.50 246 LYS A C 1
ATOM 1916 O O . LYS A 1 246 ? -16.806 -3.670 27.587 1.00 95.50 246 LYS A O 1
ATOM 1921 N N . ALA A 1 247 ? -16.598 -5.621 26.475 1.00 92.81 247 ALA A N 1
ATOM 1922 C CA . ALA A 1 247 ? -15.152 -5.731 26.621 1.00 92.81 247 ALA A CA 1
ATOM 1923 C C . ALA A 1 247 ? -14.392 -4.620 25.873 1.00 92.81 247 ALA A C 1
ATOM 1925 O O . ALA A 1 247 ? -13.267 -4.298 26.246 1.00 92.81 247 ALA A O 1
ATOM 1926 N N . LEU A 1 248 ? -14.997 -4.035 24.833 1.00 93.81 248 LEU A N 1
ATOM 1927 C CA . LEU A 1 248 ? -14.400 -2.975 24.015 1.00 93.81 248 LEU A CA 1
ATOM 1928 C C . LEU A 1 248 ? -14.911 -1.571 24.370 1.00 93.81 248 LEU A C 1
ATOM 1930 O O . LEU A 1 248 ? -14.319 -0.586 23.934 1.00 93.81 248 LEU A O 1
ATOM 1934 N N . GLY A 1 249 ? -15.995 -1.474 25.144 1.00 92.06 249 GLY A N 1
ATOM 1935 C CA . GLY A 1 249 ? -16.642 -0.215 25.511 1.00 92.06 249 GLY A CA 1
ATOM 1936 C C . GLY A 1 249 ? -17.296 0.518 24.336 1.00 92.06 249 GLY A C 1
ATOM 1937 O O . GLY A 1 249 ? -17.485 1.729 24.421 1.00 92.06 249 GLY A O 1
ATOM 1938 N N . GLN A 1 250 ? -17.620 -0.182 23.244 1.00 93.88 250 GLN A N 1
ATOM 1939 C CA . GLN A 1 250 ? -18.074 0.435 21.997 1.00 93.88 250 GLN A CA 1
ATOM 1940 C C . GLN A 1 250 ? -19.217 -0.354 21.359 1.00 93.88 250 GLN A C 1
ATOM 1942 O O . GLN A 1 250 ? -19.076 -1.542 21.104 1.00 93.88 250 GLN A O 1
ATOM 1947 N N . ASP A 1 251 ? -20.301 0.352 21.033 1.00 95.56 251 ASP A N 1
ATOM 1948 C CA . ASP A 1 251 ? -21.427 -0.146 20.237 1.00 95.56 251 ASP A CA 1
ATOM 1949 C C . ASP A 1 251 ? -21.014 -0.212 18.749 1.00 95.56 251 ASP A C 1
ATOM 1951 O O . ASP A 1 251 ? -20.939 0.809 18.043 1.00 95.56 251 ASP A O 1
ATOM 1955 N N . LEU A 1 252 ? -20.631 -1.408 18.305 1.00 96.69 252 LEU A N 1
ATOM 1956 C CA . LEU A 1 252 ? -20.146 -1.734 16.967 1.00 96.69 252 LEU A CA 1
ATOM 1957 C C . LEU A 1 252 ? -21.309 -1.865 15.979 1.00 96.69 252 LEU A C 1
ATOM 1959 O O . LEU A 1 252 ? -21.218 -1.336 14.863 1.00 96.69 252 LEU A O 1
ATOM 1963 N N . ASP A 1 253 ? -22.413 -2.506 16.365 1.00 96.25 253 ASP A N 1
ATOM 1964 C CA . ASP A 1 253 ? -23.549 -2.751 15.466 1.00 96.25 253 ASP A CA 1
ATOM 1965 C C . ASP A 1 253 ? -24.578 -1.600 15.425 1.00 96.25 253 ASP A C 1
ATOM 1967 O O . ASP A 1 253 ? -25.308 -1.433 14.440 1.00 96.25 253 ASP A O 1
ATOM 1971 N N . GLY A 1 254 ? -24.529 -0.693 16.397 1.00 94.06 254 GLY A N 1
ATOM 1972 C CA . GLY A 1 254 ? -25.313 0.536 16.456 1.00 94.06 254 GLY A CA 1
ATOM 1973 C C . GLY A 1 254 ? -26.748 0.338 16.913 1.00 94.06 254 GLY A C 1
ATOM 1974 O O . GLY A 1 254 ? -27.608 1.104 16.457 1.00 94.06 254 GLY A O 1
ATOM 1975 N N . ASP A 1 255 ? -27.031 -0.692 17.709 1.00 94.69 255 ASP A N 1
ATOM 1976 C CA . ASP A 1 255 ? -28.355 -0.937 18.284 1.00 94.69 255 ASP A CA 1
ATOM 1977 C C . ASP A 1 255 ? -28.621 -0.142 19.584 1.00 94.69 255 ASP A C 1
ATOM 1979 O O . ASP A 1 255 ? -29.752 -0.123 20.089 1.00 94.69 255 ASP A O 1
ATOM 1983 N N . GLY A 1 256 ? -27.608 0.576 20.086 1.00 94.31 256 GLY A N 1
ATOM 1984 C CA . GLY A 1 256 ? -27.667 1.402 21.289 1.00 94.31 256 GLY A CA 1
ATOM 1985 C C . GLY A 1 256 ? -27.433 0.641 22.597 1.00 94.31 256 GLY A C 1
ATOM 1986 O O . GLY A 1 256 ? -27.625 1.221 23.671 1.00 94.31 256 GLY A O 1
ATOM 1987 N N . LYS A 1 257 ? -27.048 -0.638 22.551 1.00 95.31 257 LYS A N 1
ATOM 1988 C CA . LYS A 1 257 ? -26.774 -1.485 23.717 1.00 95.31 257 LYS A CA 1
ATOM 1989 C C . LYS A 1 257 ? -25.441 -2.193 23.527 1.00 95.31 257 LYS A C 1
ATOM 1991 O O . LYS A 1 257 ? -25.161 -2.719 22.472 1.00 95.31 257 LYS A O 1
ATOM 1996 N N . LEU A 1 258 ? -24.650 -2.292 24.594 1.00 96.44 258 LEU A N 1
ATOM 1997 C CA . LEU A 1 258 ? -23.433 -3.104 24.547 1.00 96.44 258 LEU A CA 1
ATOM 1998 C C . LEU A 1 258 ? -23.800 -4.589 24.676 1.00 96.44 258 LEU A C 1
ATOM 2000 O O . LEU A 1 258 ? -24.271 -5.026 25.738 1.00 96.44 258 LEU A O 1
ATOM 2004 N N . GLY A 1 259 ? -23.583 -5.350 23.607 1.00 96.38 259 GLY A N 1
ATOM 2005 C CA . GLY A 1 259 ? -23.907 -6.769 23.493 1.00 96.38 259 GLY A CA 1
ATOM 2006 C C . GLY A 1 259 ? -22.879 -7.570 22.692 1.00 96.38 259 GLY A C 1
ATOM 2007 O O . GLY A 1 259 ? -21.684 -7.288 22.719 1.00 96.38 259 GLY A O 1
ATOM 2008 N N . GLU A 1 260 ? -23.344 -8.630 22.030 1.00 97.69 260 GLU A N 1
ATOM 2009 C CA . GLU A 1 260 ? -22.540 -9.377 21.058 1.00 97.69 260 GLU A CA 1
ATOM 2010 C C . GLU A 1 260 ? -22.843 -8.851 19.652 1.00 97.69 260 GLU A C 1
ATOM 2012 O O . GLU A 1 260 ? -23.950 -9.046 19.149 1.00 97.69 260 GLU A O 1
ATOM 2017 N N . ALA A 1 261 ? -21.842 -8.271 18.993 1.00 97.50 261 ALA A N 1
ATOM 2018 C CA . ALA A 1 261 ? -21.951 -7.802 17.620 1.00 97.50 261 ALA A CA 1
ATOM 2019 C C . ALA A 1 261 ? -21.403 -8.821 16.616 1.00 97.50 261 ALA A C 1
ATOM 2021 O O . ALA A 1 261 ? -20.389 -9.486 16.839 1.00 97.50 261 ALA A O 1
ATOM 2022 N N . ARG A 1 262 ? -22.063 -8.902 15.456 1.00 97.56 262 ARG A N 1
ATOM 2023 C CA . ARG A 1 262 ? -21.643 -9.708 14.284 1.00 97.56 262 ARG A CA 1
ATOM 2024 C C . ARG A 1 262 ? -21.440 -8.865 13.027 1.00 97.56 262 ARG A C 1
ATOM 2026 O O . ARG A 1 262 ? -21.048 -9.367 11.973 1.00 97.56 262 ARG A O 1
ATOM 2033 N N . VAL A 1 263 ? -21.726 -7.573 13.130 1.00 97.75 263 VAL A N 1
ATOM 2034 C CA . VAL A 1 263 ? -21.550 -6.584 12.075 1.00 97.75 263 VAL A CA 1
ATOM 2035 C C . VAL A 1 263 ? -20.975 -5.331 12.710 1.00 97.75 263 VAL A C 1
ATOM 2037 O O . VAL A 1 263 ? -21.486 -4.855 13.716 1.00 97.75 263 VAL A O 1
ATOM 2040 N N . LEU A 1 264 ? -19.937 -4.781 12.093 1.00 97.50 264 LEU A N 1
ATOM 2041 C CA . LEU A 1 264 ? -19.505 -3.418 12.338 1.00 97.50 264 LEU A CA 1
ATOM 2042 C C . LEU A 1 264 ? -20.257 -2.512 11.367 1.00 97.50 264 LEU A C 1
ATOM 2044 O O . LEU A 1 264 ? -20.071 -2.599 10.149 1.00 97.50 264 LEU A O 1
ATOM 2048 N N . LYS A 1 265 ? -21.142 -1.670 11.897 1.00 97.25 265 LYS A N 1
ATOM 2049 C CA . LYS A 1 265 ? -22.022 -0.835 11.077 1.00 97.25 265 LYS A CA 1
ATOM 2050 C C . LYS A 1 265 ? -21.322 0.461 10.683 1.00 97.25 265 LYS A C 1
ATOM 2052 O O . LYS A 1 265 ? -20.808 1.198 11.526 1.00 97.25 265 LYS A O 1
ATOM 2057 N N . TYR A 1 266 ? -21.338 0.769 9.392 1.00 96.75 266 TYR A N 1
ATOM 2058 C CA . TYR A 1 266 ? -20.809 2.019 8.872 1.00 96.75 266 TYR A CA 1
ATOM 2059 C C . TYR A 1 266 ? -21.805 3.144 9.139 1.00 96.75 266 TYR A C 1
ATOM 2061 O O . TYR A 1 266 ? -22.893 3.201 8.563 1.00 96.75 266 TYR A O 1
ATOM 2069 N N . ARG A 1 267 ? -21.426 4.051 10.038 1.00 95.19 267 ARG A N 1
ATOM 2070 C CA . ARG A 1 267 ? -22.261 5.191 10.445 1.00 95.19 267 ARG A CA 1
ATOM 2071 C C . ARG A 1 267 ? -21.570 6.533 10.276 1.00 95.19 267 ARG A C 1
ATOM 2073 O O . ARG A 1 267 ? -22.167 7.537 10.644 1.00 95.19 267 ARG A O 1
ATOM 2080 N N . TRP A 1 268 ? -20.354 6.533 9.726 1.00 93.94 268 TRP A N 1
ATOM 2081 C CA . TRP A 1 268 ? -19.492 7.704 9.686 1.00 93.94 268 TRP A CA 1
ATOM 2082 C C . TRP A 1 268 ? -20.206 8.919 9.094 1.00 93.94 268 TRP A C 1
ATOM 2084 O O . TRP A 1 268 ? -20.707 8.876 7.964 1.00 93.94 268 TRP A O 1
ATOM 2094 N N . LYS A 1 269 ? -20.177 10.019 9.844 1.00 90.50 269 LYS A N 1
ATOM 2095 C CA . LYS A 1 269 ? -20.442 11.363 9.342 1.00 90.50 269 LYS A CA 1
ATOM 2096 C C . LYS A 1 269 ? -19.325 12.289 9.822 1.00 90.50 269 LYS A C 1
ATOM 2098 O O . LYS A 1 269 ? -18.792 12.090 10.916 1.00 90.50 269 LYS A O 1
ATOM 2103 N N . PRO A 1 270 ? -18.954 13.306 9.029 1.00 85.50 270 PRO A N 1
ATOM 2104 C CA . PRO A 1 270 ? -17.957 14.275 9.457 1.00 85.50 270 PRO A CA 1
ATOM 2105 C C . PRO A 1 270 ? -18.330 14.902 10.810 1.00 85.50 270 PRO A C 1
ATOM 2107 O O . PRO A 1 270 ? -19.410 15.471 10.951 1.00 85.50 270 PRO A O 1
ATOM 2110 N N . GLY A 1 271 ? -17.435 14.795 11.795 1.00 75.38 271 GLY A N 1
ATOM 2111 C CA . GLY A 1 271 ? -17.518 15.523 13.066 1.00 75.38 271 GLY A CA 1
ATOM 2112 C C . GLY A 1 271 ? -18.518 15.012 14.113 1.00 75.38 271 GLY A C 1
ATOM 2113 O O . GLY A 1 271 ? -18.579 15.603 15.185 1.00 75.38 271 GLY A O 1
ATOM 2114 N N . ASP A 1 272 ? -19.278 13.938 13.867 1.00 82.50 272 ASP A N 1
ATOM 2115 C CA . ASP A 1 272 ? -20.308 13.471 14.818 1.00 82.50 272 ASP A CA 1
ATOM 2116 C C . ASP A 1 272 ? -19.846 12.351 15.771 1.00 82.50 272 ASP A C 1
ATOM 2118 O O . ASP A 1 272 ? -20.590 11.947 16.663 1.00 82.50 272 ASP A O 1
ATOM 2122 N N . GLY A 1 273 ? -18.626 11.831 15.592 1.00 81.38 273 GLY A N 1
ATOM 2123 C CA . GLY A 1 273 ? -18.073 10.758 16.427 1.00 81.38 273 GLY A CA 1
ATOM 2124 C C . GLY A 1 273 ? -18.827 9.423 16.332 1.00 81.38 273 GLY A C 1
ATOM 2125 O O . GLY A 1 273 ? -18.675 8.581 17.216 1.00 81.38 273 GLY A O 1
ATOM 2126 N N . SER A 1 274 ? -19.629 9.223 15.279 1.00 85.69 274 SER A N 1
ATOM 2127 C CA . SER A 1 274 ? -20.461 8.028 15.034 1.00 85.69 274 SER A CA 1
ATOM 2128 C C . SER A 1 274 ? -19.682 6.722 14.873 1.00 85.69 274 SER A C 1
ATOM 2130 O O . SER A 1 274 ? -20.258 5.639 15.023 1.00 85.69 274 SER A O 1
ATOM 2132 N N . MET A 1 275 ? -18.391 6.822 14.557 1.00 93.25 275 MET A N 1
ATOM 2133 C CA . MET A 1 275 ? -17.447 5.713 14.476 1.00 93.25 275 MET A CA 1
ATOM 2134 C C . MET A 1 275 ? -16.172 6.064 15.240 1.00 93.25 275 MET A C 1
ATOM 2136 O O . MET A 1 275 ? -15.691 7.198 15.181 1.00 93.25 275 MET A O 1
ATOM 2140 N N . ARG A 1 276 ? -15.625 5.073 15.944 1.00 94.50 276 ARG A N 1
ATOM 2141 C CA . ARG A 1 276 ? -14.449 5.204 16.806 1.00 94.50 276 ARG A CA 1
ATOM 2142 C C . ARG A 1 276 ? -13.543 3.991 16.658 1.00 94.50 276 ARG A C 1
ATOM 2144 O O . ARG A 1 276 ? -13.997 2.915 16.263 1.00 94.50 276 ARG A O 1
ATOM 2151 N N . TRP A 1 277 ? -12.269 4.180 16.975 1.00 97.19 277 TRP A N 1
ATOM 2152 C CA . TRP A 1 277 ? -11.354 3.064 17.201 1.00 97.19 277 TRP A CA 1
ATOM 2153 C C . TRP A 1 277 ? -11.665 2.387 18.541 1.00 97.19 277 TRP A C 1
ATOM 2155 O O . TRP A 1 277 ? -12.360 2.956 19.381 1.00 97.19 277 TRP A O 1
ATOM 2165 N N . VAL A 1 278 ? -11.129 1.185 18.751 1.00 97.62 278 VAL A N 1
ATOM 2166 C CA . VAL A 1 278 ? -11.167 0.480 20.045 1.00 97.62 278 VAL A CA 1
ATOM 2167 C C . VAL A 1 278 ? -9.750 0.269 20.587 1.00 97.62 278 VAL A C 1
ATOM 2169 O O . VAL A 1 278 ? -8.773 0.379 19.842 1.00 97.62 278 VAL A O 1
ATOM 2172 N N . GLY A 1 279 ? -9.632 -0.030 21.885 1.00 97.00 279 GLY A N 1
ATOM 2173 C CA . GLY A 1 279 ? -8.338 -0.209 22.554 1.00 97.00 279 GLY A CA 1
ATOM 2174 C C . GLY A 1 279 ? -7.564 1.104 22.717 1.00 97.00 279 GLY A C 1
ATOM 2175 O O . GLY A 1 279 ? -8.165 2.173 22.863 1.00 97.00 279 GLY A O 1
ATOM 2176 N N . ARG A 1 280 ? -6.229 1.048 22.684 1.00 97.75 280 ARG A N 1
ATOM 2177 C CA . ARG A 1 280 ? -5.362 2.227 22.872 1.00 97.75 280 ARG A CA 1
ATOM 2178 C C . ARG A 1 280 ? -5.576 3.307 21.807 1.00 97.75 280 ARG A C 1
ATOM 2180 O O . ARG A 1 280 ? -5.540 4.496 22.128 1.00 97.75 280 ARG A O 1
ATOM 2187 N N . ALA A 1 281 ? -5.867 2.918 20.566 1.00 98.00 281 ALA A N 1
ATOM 2188 C CA . ALA A 1 281 ? -6.180 3.847 19.479 1.00 98.00 281 ALA A CA 1
ATOM 2189 C C . ALA A 1 281 ? -7.402 4.733 19.780 1.00 98.00 281 ALA A C 1
ATOM 2191 O O . ALA A 1 281 ? -7.441 5.877 19.338 1.00 98.00 281 ALA A O 1
ATOM 2192 N N . MET A 1 282 ? -8.370 4.262 20.576 1.00 96.62 282 MET A N 1
ATOM 2193 C CA . MET A 1 282 ? -9.504 5.089 21.010 1.00 96.62 282 MET A CA 1
ATOM 2194 C C . MET A 1 282 ? -9.051 6.248 21.905 1.00 96.62 282 MET A C 1
ATOM 2196 O O . MET A 1 282 ? -9.504 7.380 21.745 1.00 96.62 282 MET A O 1
ATOM 2200 N N . ALA A 1 283 ? -8.143 5.979 22.846 1.00 95.69 283 ALA A N 1
ATOM 2201 C CA . ALA A 1 283 ? -7.591 7.012 23.717 1.00 95.69 283 ALA A CA 1
ATOM 2202 C C . ALA A 1 283 ? -6.764 8.027 22.916 1.00 95.69 283 ALA A C 1
ATOM 2204 O O . ALA A 1 283 ? -6.885 9.228 23.144 1.00 95.69 283 ALA A O 1
ATOM 2205 N N . GLN A 1 284 ? -5.988 7.558 21.934 1.00 97.31 284 GLN A N 1
ATOM 2206 C CA . GLN A 1 284 ? -5.254 8.433 21.017 1.00 97.31 284 GLN A CA 1
ATOM 2207 C C . GLN A 1 284 ? -6.189 9.268 20.136 1.00 97.31 284 GLN A C 1
ATOM 2209 O O . GLN A 1 284 ? -5.912 10.440 19.907 1.00 97.31 284 GLN A O 1
ATOM 2214 N N . GLN A 1 285 ? -7.316 8.702 19.699 1.00 95.94 285 GLN A N 1
ATOM 2215 C CA . GLN A 1 285 ? -8.338 9.436 18.953 1.00 95.94 285 GLN A CA 1
ATOM 2216 C C . GLN A 1 285 ? -8.948 10.559 19.792 1.00 95.94 285 GLN A C 1
ATOM 2218 O O . GLN A 1 285 ? -9.122 11.665 19.304 1.00 95.94 285 GLN A O 1
ATOM 2223 N N . ASN A 1 286 ? -9.248 10.293 21.066 1.00 94.44 286 ASN A N 1
ATOM 2224 C CA . ASN A 1 286 ? -9.786 11.302 21.984 1.00 94.44 286 ASN A CA 1
ATOM 2225 C C . ASN A 1 286 ? -8.789 12.425 22.305 1.00 94.44 286 ASN A C 1
ATOM 2227 O O . ASN A 1 286 ? -9.203 13.481 22.772 1.00 94.44 286 ASN A O 1
ATOM 2231 N N . ALA A 1 287 ? -7.497 12.176 22.097 1.00 96.12 287 ALA A N 1
ATOM 2232 C CA . ALA A 1 287 ? -6.420 13.141 22.277 1.00 96.12 287 ALA A CA 1
ATOM 2233 C C . ALA A 1 287 ? -5.976 13.792 20.952 1.00 96.12 287 ALA A C 1
ATOM 2235 O O . ALA A 1 287 ? -4.909 14.402 20.918 1.00 96.12 287 ALA A O 1
ATOM 2236 N N . ASP A 1 288 ? -6.741 13.615 19.866 1.00 93.94 288 ASP A N 1
ATOM 2237 C CA . ASP A 1 288 ? -6.441 14.119 18.517 1.00 93.94 288 ASP A CA 1
ATOM 2238 C C . ASP A 1 288 ? -5.066 13.677 17.963 1.00 93.94 288 ASP A C 1
ATOM 2240 O O . ASP A 1 288 ? -4.482 14.320 17.092 1.00 93.94 288 ASP A O 1
ATOM 2244 N N . ALA A 1 289 ? -4.537 12.551 18.456 1.00 95.81 289 ALA A N 1
ATOM 2245 C CA . ALA A 1 289 ? -3.254 11.995 18.020 1.00 95.81 289 ALA A CA 1
ATOM 2246 C C . ALA A 1 289 ? -3.384 11.052 16.812 1.00 95.81 289 ALA A C 1
ATOM 2248 O O . ALA A 1 289 ? -2.417 10.860 16.078 1.00 95.81 289 ALA A O 1
ATOM 2249 N N . VAL A 1 290 ? -4.564 10.456 16.611 1.00 96.31 290 VAL A N 1
ATOM 2250 C CA . VAL A 1 290 ? -4.907 9.659 15.422 1.00 96.31 290 VAL A CA 1
ATOM 2251 C C . VAL A 1 290 ? -6.310 10.010 14.952 1.00 96.31 290 VAL A C 1
ATOM 2253 O O . VAL A 1 290 ? -7.197 10.287 15.763 1.00 96.31 290 VAL A O 1
ATOM 2256 N N . HIS A 1 291 ? -6.537 9.946 13.645 1.00 95.12 291 HIS A N 1
ATOM 2257 C CA . HIS A 1 291 ? -7.782 10.409 13.040 1.00 95.12 291 HIS A CA 1
ATOM 2258 C C . HIS A 1 291 ? -8.571 9.281 12.367 1.00 95.12 291 HIS A C 1
ATOM 2260 O O . HIS A 1 291 ? -8.112 8.151 12.181 1.00 95.12 291 HIS A O 1
ATOM 2266 N N . LEU A 1 292 ? -9.824 9.594 12.033 1.00 94.31 292 LEU A N 1
ATOM 2267 C CA . LEU A 1 292 ? -10.765 8.670 11.416 1.00 94.31 292 LEU A CA 1
ATOM 2268 C C . LEU A 1 292 ? -11.645 9.425 10.414 1.00 94.31 292 LEU A C 1
ATOM 2270 O O . LEU A 1 292 ? -12.385 10.336 10.784 1.00 94.31 292 LEU A O 1
ATOM 2274 N N . ALA A 1 293 ? -11.601 9.024 9.141 1.00 93.62 293 ALA A N 1
ATOM 2275 C CA . ALA A 1 293 ? -12.486 9.551 8.104 1.00 93.62 293 ALA A CA 1
ATOM 2276 C C . ALA A 1 293 ? -12.771 8.511 7.019 1.00 93.62 293 ALA A C 1
ATOM 2278 O O . ALA A 1 293 ? -11.940 7.649 6.734 1.00 93.62 293 ALA A O 1
ATOM 2279 N N . ALA A 1 294 ? -13.935 8.605 6.376 1.00 93.38 294 ALA A N 1
ATOM 2280 C CA . ALA A 1 294 ? -14.290 7.692 5.296 1.00 93.38 294 ALA A CA 1
ATOM 2281 C C . ALA A 1 294 ? -13.302 7.800 4.118 1.00 93.38 294 ALA A C 1
ATOM 2283 O O . ALA A 1 294 ? -12.922 8.888 3.693 1.00 93.38 294 ALA A O 1
ATOM 2284 N N . GLY A 1 295 ? -12.896 6.678 3.534 1.00 89.56 295 GLY A N 1
ATOM 2285 C CA . GLY A 1 295 ? -11.945 6.652 2.419 1.00 89.56 295 GLY A CA 1
ATOM 2286 C C . GLY A 1 295 ? -10.507 7.072 2.763 1.00 89.56 295 GLY A C 1
ATOM 2287 O O . GLY A 1 295 ? -9.695 7.160 1.847 1.00 89.56 295 GLY A O 1
ATOM 2288 N N . LEU A 1 296 ? -10.173 7.325 4.036 1.00 91.62 296 LEU A N 1
ATOM 2289 C CA . LEU A 1 296 ? -8.803 7.574 4.491 1.00 91.62 296 LEU A CA 1
ATOM 2290 C C . LEU A 1 296 ? -8.345 6.471 5.447 1.00 91.62 296 LEU A C 1
ATOM 2292 O O . LEU A 1 296 ? -9.112 5.989 6.277 1.00 91.62 296 LEU A O 1
ATOM 2296 N N . PHE A 1 297 ? -7.074 6.097 5.336 1.00 94.50 297 PHE A N 1
ATOM 2297 C CA . PHE A 1 297 ? -6.410 5.221 6.298 1.00 94.50 297 PHE A CA 1
ATOM 2298 C C . PHE A 1 297 ? -5.865 6.041 7.475 1.00 94.50 297 PHE A C 1
ATOM 2300 O O . PHE A 1 297 ? -5.433 7.179 7.244 1.00 94.50 297 PHE A O 1
ATOM 2307 N N . PRO A 1 298 ? -5.850 5.484 8.702 1.00 95.81 298 PRO A N 1
ATOM 2308 C CA . PRO A 1 298 ? -5.243 6.153 9.844 1.00 95.81 298 PRO A CA 1
ATOM 2309 C C . PRO A 1 298 ? -3.731 6.307 9.660 1.00 95.81 298 PRO A C 1
ATOM 2311 O O . PRO A 1 298 ? -3.085 5.585 8.890 1.00 95.81 298 PRO A O 1
ATOM 2314 N N . GLU A 1 299 ? -3.170 7.259 10.387 1.00 96.00 299 GLU A N 1
ATOM 2315 C CA . GLU A 1 299 ? -1.744 7.545 10.425 1.00 96.00 299 GLU A CA 1
ATOM 2316 C C . GLU A 1 299 ? -0.938 6.314 10.816 1.00 96.00 299 GLU A C 1
ATOM 2318 O O . GLU A 1 299 ? -1.368 5.484 11.613 1.00 96.00 299 GLU A O 1
ATOM 2323 N N . GLY A 1 300 ? 0.231 6.175 10.202 1.00 97.19 300 GLY A N 1
ATOM 2324 C CA . GLY A 1 300 ? 1.114 5.036 10.385 1.00 97.19 300 GLY A CA 1
ATOM 2325 C C . GLY A 1 300 ? 0.607 3.727 9.780 1.00 97.19 300 GLY A C 1
ATOM 2326 O O . GLY A 1 300 ? 1.269 2.717 9.971 1.00 97.19 300 GLY A O 1
ATOM 2327 N N . THR A 1 301 ? -0.516 3.706 9.049 1.00 98.31 301 THR A N 1
ATOM 2328 C CA . THR A 1 301 ? -0.897 2.521 8.259 1.00 98.31 301 THR A CA 1
ATOM 2329 C C . THR A 1 301 ? 0.208 2.178 7.269 1.00 98.31 301 THR A C 1
ATOM 2331 O O . THR A 1 301 ? 0.665 3.043 6.519 1.00 98.31 301 THR A O 1
ATOM 2334 N N . GLU A 1 302 ? 0.585 0.908 7.227 1.00 98.12 302 GLU A N 1
ATOM 2335 C CA . GLU A 1 302 ? 1.609 0.378 6.341 1.00 98.12 302 GLU A CA 1
ATOM 2336 C C . GLU A 1 302 ? 1.007 -0.625 5.358 1.00 98.12 302 GLU A C 1
ATOM 2338 O O . GLU A 1 302 ? 0.124 -1.414 5.707 1.00 98.12 302 GLU A O 1
ATOM 2343 N N . PHE A 1 303 ? 1.530 -0.632 4.136 1.00 97.19 303 PHE A N 1
ATOM 2344 C CA . PHE A 1 303 ? 1.278 -1.653 3.133 1.00 97.19 303 PHE A CA 1
ATOM 2345 C C . PHE A 1 303 ? 2.585 -2.270 2.670 1.00 97.19 303 PHE A C 1
ATOM 2347 O O . PHE A 1 303 ? 3.557 -1.559 2.434 1.00 97.19 303 PHE A O 1
ATOM 2354 N N . ALA A 1 304 ? 2.565 -3.579 2.456 1.00 96.38 304 ALA A N 1
ATOM 2355 C CA . ALA A 1 304 ? 3.598 -4.291 1.726 1.00 96.38 304 ALA A CA 1
ATOM 2356 C C . ALA A 1 304 ? 2.943 -5.071 0.580 1.00 96.38 304 ALA A C 1
ATOM 2358 O O . ALA A 1 304 ? 1.862 -5.638 0.734 1.00 96.38 304 ALA A O 1
ATOM 2359 N N . HIS A 1 305 ? 3.575 -5.068 -0.586 1.00 94.00 305 HIS A N 1
ATOM 2360 C CA . HIS A 1 305 ? 3.102 -5.743 -1.787 1.00 94.00 305 HIS A CA 1
ATOM 2361 C C . HIS A 1 305 ? 4.280 -6.453 -2.441 1.00 94.00 305 HIS A C 1
ATOM 2363 O O . HIS A 1 305 ? 5.210 -5.781 -2.895 1.00 94.00 305 HIS A O 1
ATOM 2369 N N . SER A 1 306 ? 4.267 -7.788 -2.479 1.00 94.00 306 SER A N 1
ATOM 2370 C CA . SER A 1 306 ? 5.296 -8.539 -3.197 1.00 94.00 306 SER A CA 1
ATOM 2371 C C . SER A 1 306 ? 4.784 -8.961 -4.566 1.00 94.00 306 SER A C 1
ATOM 2373 O O . SER A 1 306 ? 3.613 -9.301 -4.743 1.00 94.00 306 SER A O 1
ATOM 2375 N N . LEU A 1 307 ? 5.677 -8.929 -5.549 1.00 93.38 307 LEU A N 1
ATOM 2376 C CA . LEU A 1 307 ? 5.452 -9.459 -6.881 1.00 93.38 307 LEU A CA 1
ATOM 2377 C C . LEU A 1 307 ? 6.429 -10.602 -7.108 1.00 93.38 307 LEU A C 1
ATOM 2379 O O . LEU A 1 307 ? 7.642 -10.406 -7.117 1.00 93.38 307 LEU A O 1
ATOM 2383 N N . ARG A 1 308 ? 5.903 -11.805 -7.306 1.00 93.62 308 ARG A N 1
ATOM 2384 C CA . ARG A 1 308 ? 6.689 -13.038 -7.376 1.00 93.62 308 ARG A CA 1
ATOM 2385 C C . ARG A 1 308 ? 6.619 -13.677 -8.752 1.00 93.62 308 ARG A C 1
ATOM 2387 O O . ARG A 1 308 ? 5.663 -13.484 -9.516 1.00 93.62 308 ARG A O 1
ATOM 2394 N N . TYR A 1 309 ? 7.645 -14.463 -9.057 1.00 94.44 309 TYR A N 1
ATOM 2395 C CA . TYR A 1 309 ? 7.574 -15.446 -10.132 1.00 94.44 309 TYR A CA 1
ATOM 2396 C C . TYR A 1 309 ? 6.583 -16.566 -9.783 1.00 94.44 309 TYR A C 1
ATOM 2398 O O . TYR A 1 309 ? 6.125 -16.703 -8.644 1.00 94.44 309 TYR A O 1
ATOM 2406 N N . LEU A 1 310 ? 6.250 -17.371 -10.789 1.00 93.44 310 LEU A N 1
ATOM 2407 C CA . LEU A 1 310 ? 5.469 -18.590 -10.623 1.00 93.44 310 LEU A CA 1
ATOM 2408 C C . LEU A 1 310 ? 6.403 -19.794 -10.608 1.00 93.44 310 LEU A C 1
ATOM 2410 O O . LEU A 1 310 ? 7.340 -19.857 -11.401 1.00 93.44 310 LEU A O 1
ATOM 2414 N N . ASP A 1 311 ? 6.102 -20.759 -9.750 1.00 93.69 311 ASP A N 1
ATOM 2415 C CA . ASP A 1 311 ? 6.721 -22.081 -9.771 1.00 93.69 311 ASP A CA 1
ATOM 2416 C C . ASP A 1 311 ? 5.656 -23.122 -10.126 1.00 93.69 311 ASP A C 1
ATOM 2418 O O . ASP A 1 311 ? 4.541 -23.095 -9.596 1.00 93.69 311 ASP A O 1
ATOM 2422 N N . VAL A 1 312 ? 5.988 -24.027 -11.043 1.00 91.31 312 VAL A N 1
ATOM 2423 C CA . VAL A 1 312 ? 5.119 -25.132 -11.447 1.00 91.31 312 VAL A CA 1
ATOM 2424 C C . VAL A 1 312 ? 5.699 -26.416 -10.873 1.00 91.31 312 VAL A C 1
ATOM 2426 O O . VAL A 1 312 ? 6.723 -26.915 -11.332 1.00 91.31 312 VAL A O 1
ATOM 2429 N N . GLN A 1 313 ? 5.018 -26.959 -9.869 1.00 89.31 313 GLN A N 1
ATOM 2430 C CA . GLN A 1 313 ? 5.391 -28.205 -9.200 1.00 89.31 313 GLN A CA 1
ATOM 2431 C C . GLN A 1 313 ? 4.249 -29.203 -9.368 1.00 89.31 313 GLN A C 1
ATOM 2433 O O . GLN A 1 313 ? 3.112 -28.896 -9.007 1.00 89.31 313 GLN A O 1
ATOM 2438 N N . ASP A 1 314 ? 4.528 -30.373 -9.944 1.00 89.44 314 ASP A N 1
ATOM 2439 C CA . ASP A 1 314 ? 3.542 -31.447 -10.146 1.00 89.44 314 ASP A CA 1
ATOM 2440 C C . ASP A 1 314 ? 2.253 -30.973 -10.848 1.00 89.44 314 ASP A C 1
ATOM 2442 O O . ASP A 1 314 ? 1.131 -31.304 -10.460 1.00 89.44 314 ASP A O 1
ATOM 2446 N N . GLY A 1 315 ? 2.408 -30.109 -11.859 1.00 87.31 315 GLY A N 1
ATOM 2447 C CA . GLY A 1 315 ? 1.291 -29.518 -12.606 1.00 87.31 315 GLY A CA 1
ATOM 2448 C C . GLY A 1 315 ? 0.486 -28.460 -11.839 1.00 87.31 315 GLY A C 1
ATOM 2449 O O . GLY A 1 315 ? -0.545 -28.004 -12.333 1.00 87.31 315 GLY A O 1
ATOM 2450 N N . ARG A 1 316 ? 0.931 -28.044 -10.647 1.00 90.56 316 ARG A N 1
ATOM 2451 C CA . ARG A 1 316 ? 0.298 -26.992 -9.841 1.00 90.56 316 ARG A CA 1
ATOM 2452 C C . ARG A 1 316 ? 1.139 -25.723 -9.848 1.00 90.56 316 ARG A C 1
ATOM 2454 O O . ARG A 1 316 ? 2.319 -25.748 -9.513 1.00 90.56 316 ARG A O 1
ATOM 2461 N N . VAL A 1 317 ? 0.491 -24.608 -10.172 1.00 90.50 317 VAL A N 1
ATOM 2462 C CA . VAL A 1 317 ? 1.084 -23.269 -10.094 1.00 90.50 317 VAL A CA 1
ATOM 2463 C C . VAL A 1 317 ? 1.092 -22.802 -8.640 1.00 90.50 317 VAL A C 1
ATOM 2465 O O . VAL A 1 317 ? 0.064 -22.849 -7.960 1.00 90.50 317 VAL A O 1
ATOM 2468 N N . ARG A 1 318 ? 2.247 -22.341 -8.169 1.00 90.94 318 ARG A N 1
ATOM 2469 C CA . ARG A 1 318 ? 2.469 -21.797 -6.827 1.00 90.94 318 ARG A CA 1
ATOM 2470 C C . ARG A 1 318 ? 3.243 -20.484 -6.913 1.00 90.94 318 ARG A C 1
ATOM 2472 O O . ARG A 1 318 ? 3.863 -20.180 -7.932 1.00 90.94 318 ARG A O 1
ATOM 2479 N N . MET A 1 319 ? 3.211 -19.718 -5.826 1.00 90.44 319 MET A N 1
ATOM 2480 C CA . MET A 1 319 ? 4.132 -18.598 -5.650 1.00 90.44 319 MET A CA 1
ATOM 2481 C C . MET A 1 319 ? 5.557 -19.120 -5.521 1.00 90.44 319 MET A C 1
ATOM 2483 O O . MET A 1 319 ? 5.808 -20.034 -4.734 1.00 90.44 319 MET A O 1
ATOM 2487 N N . ALA A 1 320 ? 6.474 -18.522 -6.270 1.00 94.69 320 ALA A N 1
ATOM 2488 C CA . ALA A 1 320 ? 7.884 -18.821 -6.135 1.00 94.69 320 ALA A CA 1
ATOM 2489 C C . ALA A 1 320 ? 8.498 -18.077 -4.924 1.00 94.69 320 ALA A C 1
ATOM 2491 O O . ALA A 1 320 ? 8.057 -16.967 -4.590 1.00 94.69 320 ALA A O 1
ATOM 2492 N N . PRO A 1 321 ? 9.528 -18.648 -4.271 1.00 94.81 321 PRO A N 1
ATOM 2493 C CA . PRO A 1 321 ? 10.324 -17.945 -3.265 1.00 94.81 321 PRO A CA 1
ATOM 2494 C C . PRO A 1 321 ? 10.923 -16.633 -3.784 1.00 94.81 321 PRO A C 1
ATOM 2496 O O . PRO A 1 321 ? 10.904 -15.635 -3.063 1.00 94.81 321 PRO A O 1
ATOM 2499 N N . ARG A 1 322 ? 11.387 -16.617 -5.040 1.00 96.19 322 ARG A N 1
ATOM 2500 C CA . ARG A 1 322 ? 11.994 -15.446 -5.674 1.00 96.19 322 ARG A CA 1
ATOM 2501 C C . ARG A 1 322 ? 10.991 -14.322 -5.928 1.00 96.19 322 ARG A C 1
ATOM 2503 O O . ARG A 1 322 ? 9.939 -14.531 -6.547 1.00 96.19 322 ARG A O 1
ATOM 2510 N N . MET A 1 323 ? 11.355 -13.114 -5.514 1.00 96.31 323 MET A N 1
ATOM 2511 C CA . MET A 1 323 ? 10.613 -11.889 -5.793 1.00 96.31 323 MET A CA 1
ATOM 2512 C C . MET A 1 323 ? 11.187 -11.170 -7.016 1.00 96.31 323 MET A C 1
ATOM 2514 O O . MET A 1 323 ? 12.400 -11.066 -7.168 1.00 96.31 323 MET A O 1
ATOM 2518 N N . LYS A 1 324 ? 10.291 -10.639 -7.850 1.00 95.38 324 LYS A N 1
ATOM 2519 C CA . LYS A 1 324 ? 10.592 -9.653 -8.898 1.00 95.38 324 LYS A CA 1
ATOM 2520 C C . LYS A 1 324 ? 10.698 -8.258 -8.293 1.00 95.38 324 LYS A C 1
ATOM 2522 O O . LYS A 1 324 ? 11.599 -7.496 -8.615 1.00 95.38 324 LYS A O 1
ATOM 2527 N N . GLU A 1 325 ? 9.734 -7.930 -7.434 1.00 95.19 325 GLU A N 1
ATOM 2528 C CA . GLU A 1 325 ? 9.607 -6.624 -6.796 1.00 95.19 325 GLU A CA 1
ATOM 2529 C C . GLU A 1 325 ? 8.993 -6.769 -5.401 1.00 95.19 325 GLU A C 1
ATOM 2531 O O . GLU A 1 325 ? 8.181 -7.663 -5.149 1.00 95.19 325 GLU A O 1
ATOM 2536 N N . LEU A 1 326 ? 9.334 -5.837 -4.519 1.00 96.44 326 LEU A N 1
ATOM 2537 C CA . LEU A 1 326 ? 8.695 -5.638 -3.224 1.00 96.44 326 LEU A CA 1
ATOM 2538 C C . LEU A 1 326 ? 8.423 -4.148 -3.063 1.00 96.44 326 LEU A C 1
ATOM 2540 O O . LEU A 1 326 ? 9.320 -3.332 -3.240 1.00 96.44 326 LEU A O 1
ATOM 2544 N N . ARG A 1 327 ? 7.191 -3.770 -2.741 1.00 95.50 327 ARG A N 1
ATOM 2545 C CA . ARG A 1 327 ? 6.813 -2.369 -2.546 1.00 95.50 327 ARG A CA 1
ATOM 2546 C C . ARG A 1 327 ? 6.248 -2.179 -1.157 1.00 95.50 327 ARG A C 1
ATOM 2548 O O . ARG A 1 327 ? 5.407 -2.958 -0.721 1.00 95.50 327 ARG A O 1
ATOM 2555 N N . TYR A 1 328 ? 6.688 -1.120 -0.508 1.00 96.75 328 TYR A N 1
ATOM 2556 C CA . TYR A 1 328 ? 6.243 -0.685 0.799 1.00 96.75 328 TYR A CA 1
ATOM 2557 C C . TYR A 1 328 ? 5.626 0.704 0.697 1.00 96.75 328 TYR A C 1
ATOM 2559 O O . TYR A 1 328 ? 6.125 1.553 -0.042 1.00 96.75 328 TYR A O 1
ATOM 2567 N N . MET A 1 329 ? 4.545 0.941 1.430 1.00 96.06 329 MET A N 1
ATOM 2568 C CA . MET A 1 329 ? 3.967 2.269 1.594 1.00 96.06 329 MET A CA 1
ATOM 2569 C C . MET A 1 329 ? 3.626 2.518 3.051 1.00 96.06 329 MET A C 1
ATOM 2571 O O . MET A 1 329 ? 3.115 1.620 3.716 1.00 96.06 329 MET A O 1
ATOM 2575 N N . LYS A 1 330 ? 3.807 3.753 3.515 1.00 96.44 330 LYS A N 1
ATOM 2576 C CA . LYS A 1 330 ? 3.410 4.166 4.862 1.00 96.44 330 LYS A CA 1
ATOM 2577 C C . LYS A 1 330 ? 2.661 5.488 4.840 1.00 96.44 330 LYS A C 1
ATOM 2579 O O . LYS A 1 330 ? 3.033 6.422 4.128 1.00 96.44 330 LYS A O 1
ATOM 2584 N N . LYS A 1 331 ? 1.589 5.569 5.625 1.00 95.62 331 LYS A N 1
ATOM 2585 C CA . LYS A 1 331 ? 0.840 6.802 5.869 1.00 95.62 331 LYS A CA 1
ATOM 2586 C C . LYS A 1 331 ? 1.603 7.647 6.882 1.00 95.62 331 LYS A C 1
ATOM 2588 O O . LYS A 1 331 ? 1.415 7.494 8.081 1.00 95.62 331 LYS A O 1
ATOM 2593 N N . GLU A 1 332 ? 2.464 8.531 6.403 1.00 94.06 332 GLU A N 1
ATOM 2594 C CA . GLU A 1 332 ? 3.294 9.372 7.272 1.00 94.06 332 GLU A CA 1
ATOM 2595 C C . GLU A 1 332 ? 2.481 10.459 7.974 1.00 94.06 332 GLU A C 1
ATOM 2597 O O . GLU A 1 332 ? 2.725 10.767 9.135 1.00 94.06 332 GLU A O 1
ATOM 2602 N N . VAL A 1 333 ? 1.518 11.060 7.265 1.00 92.81 333 VAL A N 1
ATOM 2603 C CA . VAL A 1 333 ? 0.806 12.246 7.760 1.00 92.81 333 VAL A CA 1
ATOM 2604 C C . VAL A 1 333 ? -0.678 12.191 7.413 1.00 92.81 333 VAL A C 1
ATOM 2606 O O . VAL A 1 333 ? -1.073 11.825 6.296 1.00 92.81 333 VAL A O 1
ATOM 2609 N N . TRP A 1 334 ? -1.512 12.610 8.364 1.00 94.69 334 TRP A N 1
ATOM 2610 C CA . TRP A 1 334 ? -2.926 12.876 8.132 1.00 94.69 334 TRP A CA 1
ATOM 2611 C C . TRP A 1 334 ? -3.122 14.083 7.215 1.00 94.69 334 TRP A C 1
ATOM 2613 O O . TRP A 1 334 ? -2.563 15.154 7.435 1.00 94.69 334 TRP A O 1
ATOM 2623 N N . VAL A 1 335 ? -3.941 13.923 6.178 1.00 91.75 335 VAL A N 1
ATOM 2624 C CA . VAL A 1 335 ? -4.257 15.010 5.246 1.00 91.75 335 VAL A CA 1
ATOM 2625 C C . VAL A 1 335 ? -5.769 15.118 5.167 1.00 91.75 335 VAL A C 1
ATOM 2627 O O . VAL A 1 335 ? -6.439 14.145 4.823 1.00 91.75 335 VAL A O 1
ATOM 2630 N N . THR A 1 336 ? -6.295 16.288 5.522 1.00 92.69 336 THR A N 1
ATOM 2631 C CA . THR A 1 336 ? -7.736 16.554 5.531 1.00 92.69 336 THR A CA 1
ATOM 2632 C C . THR A 1 336 ? -8.306 16.576 4.115 1.00 92.69 336 THR A C 1
ATOM 2634 O O . THR A 1 336 ? -7.575 16.745 3.138 1.00 92.69 336 THR A O 1
ATOM 2637 N N . TYR A 1 337 ? -9.627 16.440 4.005 1.00 92.19 337 TYR A N 1
ATOM 2638 C CA . TYR A 1 337 ? -10.332 16.507 2.722 1.00 92.19 337 TYR A CA 1
ATOM 2639 C C . TYR A 1 337 ? -10.050 17.828 1.998 1.00 92.19 337 TYR A C 1
ATOM 2641 O O . TYR A 1 337 ? -9.589 17.800 0.862 1.00 92.19 337 TYR A O 1
ATOM 2649 N N . ASP A 1 338 ? -10.192 18.958 2.695 1.00 93.19 338 ASP A N 1
ATOM 2650 C CA . ASP A 1 338 ? -9.931 20.292 2.141 1.00 93.19 338 ASP A CA 1
ATOM 2651 C C . ASP A 1 338 ? -8.495 20.427 1.622 1.00 93.19 338 ASP A C 1
ATOM 2653 O O . ASP A 1 338 ? -8.237 21.049 0.591 1.00 93.19 338 ASP A O 1
ATOM 2657 N N . ARG A 1 339 ? -7.525 19.818 2.319 1.00 92.88 339 ARG A N 1
ATOM 2658 C CA . ARG A 1 339 ? -6.130 19.850 1.881 1.00 92.88 339 ARG A CA 1
ATOM 2659 C C . ARG A 1 339 ? -5.899 18.968 0.656 1.00 92.88 339 ARG A C 1
ATOM 2661 O O . ARG A 1 339 ? -5.121 19.367 -0.207 1.00 92.88 339 ARG A O 1
ATOM 2668 N N . LEU A 1 340 ? -6.545 17.804 0.566 1.00 90.94 340 LEU A N 1
ATOM 2669 C CA . LEU A 1 340 ? -6.489 16.943 -0.622 1.00 90.94 340 LEU A CA 1
ATOM 2670 C C . LEU A 1 340 ? -7.120 17.632 -1.838 1.00 90.94 340 LEU A C 1
ATOM 2672 O O . LEU A 1 340 ? -6.547 17.586 -2.924 1.00 90.94 340 LEU A O 1
ATOM 2676 N N . GLU A 1 341 ? -8.239 18.328 -1.648 1.00 91.31 341 GLU A N 1
ATOM 2677 C CA . GLU A 1 341 ? -8.888 19.129 -2.689 1.00 91.31 341 GLU A CA 1
ATOM 2678 C C . GLU A 1 341 ? -8.012 20.306 -3.139 1.00 91.31 341 GLU A C 1
ATOM 2680 O O . GLU A 1 341 ? -7.838 20.537 -4.338 1.00 91.31 341 GLU A O 1
ATOM 2685 N N . LEU A 1 342 ? -7.374 21.010 -2.197 1.00 92.25 342 LEU A N 1
ATOM 2686 C CA . LEU A 1 342 ? -6.420 22.075 -2.514 1.00 92.25 342 LEU A CA 1
ATOM 2687 C C . LEU A 1 342 ? -5.211 21.550 -3.304 1.00 92.25 342 LEU A C 1
ATOM 2689 O O . LEU A 1 342 ? -4.754 22.206 -4.236 1.00 92.25 342 LEU A O 1
ATOM 2693 N N . ILE A 1 343 ? -4.686 20.374 -2.947 1.00 88.75 343 ILE A N 1
ATOM 2694 C CA . ILE A 1 343 ? -3.586 19.743 -3.691 1.00 88.75 343 ILE A CA 1
ATOM 2695 C C . ILE A 1 343 ? -4.033 19.433 -5.123 1.00 88.75 343 ILE A C 1
ATOM 2697 O O . ILE A 1 343 ? -3.339 19.821 -6.060 1.00 88.75 343 ILE A O 1
ATOM 2701 N N . ALA A 1 344 ? -5.190 18.789 -5.300 1.00 87.50 344 ALA A N 1
ATOM 2702 C CA . ALA A 1 344 ? -5.693 18.412 -6.620 1.00 87.50 344 ALA A CA 1
ATOM 2703 C C . ALA A 1 344 ? -5.986 19.635 -7.507 1.00 87.50 344 ALA A C 1
ATOM 2705 O O . ALA A 1 344 ? -5.554 19.683 -8.658 1.00 87.50 344 ALA A O 1
ATOM 2706 N N . SER A 1 345 ? -6.662 20.653 -6.966 1.00 90.50 345 SER A N 1
ATOM 2707 C CA . SER A 1 345 ? -6.967 21.894 -7.693 1.00 90.50 345 SER A CA 1
ATOM 2708 C C . SER A 1 345 ? -5.711 22.697 -8.039 1.00 90.50 345 SER A C 1
ATOM 2710 O O . SER A 1 345 ? -5.617 23.234 -9.141 1.00 90.50 345 SER A O 1
ATOM 2712 N N . SER A 1 346 ? -4.710 22.727 -7.153 1.00 89.62 346 SER A N 1
ATOM 2713 C CA . SER A 1 346 ? -3.418 23.357 -7.441 1.00 89.62 346 SER A CA 1
ATOM 2714 C C . SER A 1 346 ? -2.639 22.618 -8.530 1.00 89.62 346 SER A C 1
ATOM 2716 O O . SER A 1 346 ? -2.017 23.277 -9.359 1.00 89.62 346 SER A O 1
ATOM 2718 N N . GLU A 1 347 ? -2.645 21.280 -8.540 1.00 85.88 347 GLU A N 1
ATOM 2719 C CA . GLU A 1 347 ? -1.987 20.496 -9.597 1.00 85.88 347 GLU A CA 1
ATOM 2720 C C . GLU A 1 347 ? -2.696 20.677 -10.952 1.00 85.88 347 GLU A C 1
ATOM 2722 O O . GLU A 1 347 ? -2.026 20.788 -11.980 1.00 85.88 347 GLU A O 1
ATOM 2727 N N . ALA A 1 348 ? -4.030 20.780 -10.962 1.00 86.38 348 ALA A N 1
ATOM 2728 C CA . ALA A 1 348 ? -4.799 21.090 -12.167 1.00 86.38 348 ALA A CA 1
ATOM 2729 C C . ALA A 1 348 ? -4.484 22.497 -12.710 1.00 86.38 348 ALA A C 1
ATOM 2731 O O . ALA A 1 348 ? -4.165 22.637 -13.888 1.00 86.38 348 ALA A O 1
ATOM 2732 N N . ALA A 1 349 ? -4.483 23.520 -11.847 1.00 89.94 349 ALA A N 1
ATOM 2733 C CA . ALA A 1 349 ? -4.136 24.886 -12.240 1.00 89.94 349 ALA A CA 1
ATOM 2734 C C . ALA A 1 349 ? -2.698 24.988 -12.781 1.00 89.94 349 ALA A C 1
ATOM 2736 O O . ALA A 1 349 ? -2.468 25.619 -13.809 1.00 89.94 349 ALA A O 1
ATOM 2737 N N . GLU A 1 350 ? -1.730 24.310 -12.150 1.00 87.69 350 GLU A N 1
ATOM 2738 C CA . GLU A 1 350 ? -0.342 24.277 -12.632 1.00 87.69 350 GLU A CA 1
ATOM 2739 C C . GLU A 1 350 ? -0.231 23.637 -14.027 1.00 87.69 350 GLU A C 1
ATOM 2741 O O . GLU A 1 350 ? 0.524 24.126 -14.872 1.00 87.69 350 GLU A O 1
ATOM 2746 N N . LYS A 1 351 ? -0.993 22.566 -14.290 1.00 84.94 351 LYS A N 1
ATOM 2747 C CA . LYS A 1 351 ? -1.047 21.924 -15.611 1.00 84.94 351 LYS A CA 1
ATOM 2748 C C . LYS A 1 351 ? -1.585 22.884 -16.679 1.00 84.94 351 LYS A C 1
ATOM 2750 O O . LYS A 1 351 ? -1.031 22.917 -17.778 1.00 84.94 351 LYS A O 1
ATOM 2755 N N . ASP A 1 352 ? -2.622 23.652 -16.356 1.00 86.31 352 ASP A N 1
ATOM 2756 C CA . ASP A 1 352 ? -3.259 24.591 -17.286 1.00 86.31 352 ASP A CA 1
ATOM 2757 C C . ASP A 1 352 ? -2.379 25.820 -17.561 1.00 86.31 352 ASP A C 1
ATOM 2759 O O . ASP A 1 352 ? -2.220 26.232 -18.712 1.00 86.31 352 ASP A O 1
ATOM 2763 N N . GLU A 1 353 ? -1.757 26.383 -16.523 1.00 90.94 353 GLU A N 1
ATOM 2764 C CA . GLU A 1 353 ? -0.885 27.559 -16.635 1.00 90.94 353 GLU A CA 1
ATOM 2765 C C . GLU A 1 353 ? 0.483 27.227 -17.248 1.00 90.94 353 GLU A C 1
ATOM 2767 O O . GLU A 1 353 ? 1.114 28.077 -17.878 1.00 90.94 353 GLU A O 1
ATOM 2772 N N . SER A 1 354 ? 0.976 26.001 -17.054 1.00 88.19 354 SER A N 1
ATOM 2773 C CA . SER A 1 354 ? 2.319 25.574 -17.463 1.00 88.19 354 SER A CA 1
ATOM 2774 C C . SER A 1 354 ? 2.324 24.175 -18.106 1.00 88.19 354 SER A C 1
ATOM 2776 O O . SER A 1 354 ? 3.003 23.269 -17.620 1.00 88.19 354 SER A O 1
ATOM 2778 N N . PRO A 1 355 ? 1.667 23.978 -19.265 1.00 82.44 355 PRO A N 1
ATOM 2779 C CA . PRO A 1 355 ? 1.463 22.653 -19.872 1.00 82.44 355 PRO A CA 1
ATOM 2780 C C . PRO A 1 355 ? 2.747 21.964 -20.367 1.00 82.44 355 PRO A C 1
ATOM 2782 O O . PRO A 1 355 ? 2.753 20.768 -20.665 1.00 82.44 355 PRO A O 1
ATOM 2785 N N . THR A 1 356 ? 3.846 22.708 -20.497 1.00 84.06 356 THR A N 1
ATOM 2786 C CA . THR A 1 356 ? 5.172 22.180 -20.857 1.00 84.06 356 THR A CA 1
ATOM 2787 C C . THR A 1 356 ? 6.012 21.802 -19.640 1.00 84.06 356 THR A C 1
ATOM 2789 O O . THR A 1 356 ? 7.040 21.135 -19.792 1.00 84.06 356 THR A O 1
ATOM 2792 N N . LYS A 1 357 ? 5.596 22.214 -18.437 1.00 83.94 357 LYS A N 1
ATOM 2793 C CA . LYS A 1 357 ? 6.322 21.956 -17.199 1.00 83.94 357 LYS A CA 1
ATOM 2794 C C . LYS A 1 357 ? 6.142 20.498 -16.796 1.00 83.94 357 LYS A C 1
ATOM 2796 O O . LYS A 1 357 ? 5.043 19.954 -16.774 1.00 83.94 357 LYS A O 1
ATOM 2801 N N . LYS A 1 358 ? 7.259 19.854 -16.472 1.00 82.56 358 LYS A N 1
ATOM 2802 C CA . LYS A 1 358 ? 7.265 18.504 -15.906 1.00 82.56 358 LYS A CA 1
ATOM 2803 C C . LYS A 1 358 ? 6.975 18.589 -14.415 1.00 82.56 358 LYS A C 1
ATOM 2805 O O . LYS A 1 358 ? 7.473 19.495 -13.746 1.00 82.56 358 LYS A O 1
ATOM 2810 N N . ARG A 1 359 ? 6.258 17.597 -13.886 1.00 79.75 359 ARG A N 1
ATOM 2811 C CA . ARG A 1 359 ? 6.088 17.450 -12.442 1.00 79.75 359 ARG A CA 1
ATOM 2812 C C . ARG A 1 359 ? 7.460 17.292 -11.768 1.00 79.75 359 ARG A C 1
ATOM 2814 O O . ARG A 1 359 ? 8.177 16.342 -12.104 1.00 79.75 359 ARG A O 1
ATOM 2821 N N . PRO A 1 360 ? 7.837 18.176 -10.828 1.00 77.12 360 PRO A N 1
ATOM 2822 C CA . PRO A 1 360 ? 9.039 17.972 -10.038 1.00 77.12 360 PRO A CA 1
ATOM 2823 C C . PRO A 1 360 ? 8.843 16.726 -9.178 1.00 77.12 360 PRO A C 1
ATOM 2825 O O . PRO A 1 360 ? 7.827 16.580 -8.499 1.00 77.12 360 PRO A O 1
ATOM 2828 N N . THR A 1 361 ? 9.810 15.818 -9.233 1.00 79.00 361 THR A N 1
ATOM 2829 C CA . THR A 1 361 ? 9.776 14.584 -8.456 1.00 79.00 361 THR A CA 1
ATOM 2830 C C . THR A 1 361 ? 11.057 14.495 -7.644 1.00 79.00 361 THR A C 1
ATOM 2832 O O . THR A 1 361 ? 12.147 14.540 -8.211 1.00 79.00 361 THR A O 1
ATOM 2835 N N . LEU A 1 362 ? 10.902 14.418 -6.324 1.00 83.25 362 LEU A N 1
ATOM 2836 C CA . LEU A 1 362 ? 11.991 14.235 -5.371 1.00 83.25 362 LEU A CA 1
ATOM 2837 C C . LEU A 1 362 ? 11.883 12.818 -4.825 1.00 83.25 362 LEU A C 1
ATOM 2839 O O . LEU A 1 362 ? 10.871 12.470 -4.214 1.00 83.25 362 LEU A O 1
ATOM 2843 N N . ALA A 1 363 ? 12.904 12.015 -5.080 1.00 88.50 363 ALA A N 1
ATOM 2844 C CA . ALA A 1 363 ? 12.960 10.623 -4.667 1.00 88.50 363 ALA A CA 1
ATOM 2845 C C . ALA A 1 363 ? 14.360 10.284 -4.166 1.00 88.50 363 ALA A C 1
ATOM 2847 O O . ALA A 1 363 ? 15.312 11.030 -4.381 1.00 88.50 363 ALA A O 1
ATOM 2848 N N . SER A 1 364 ? 14.478 9.159 -3.485 1.00 90.00 364 SER A N 1
ATOM 2849 C CA . SER A 1 364 ? 15.723 8.663 -2.926 1.00 90.00 364 SER A CA 1
ATOM 2850 C C . SER A 1 364 ? 15.703 7.151 -2.999 1.00 90.00 364 SER A C 1
ATOM 2852 O O . SER A 1 364 ? 14.699 6.547 -2.629 1.00 90.00 364 SER A O 1
ATOM 2854 N N . SER A 1 365 ? 16.807 6.527 -3.411 1.00 90.19 365 SER A N 1
ATOM 2855 C CA . SER A 1 365 ? 16.883 5.066 -3.324 1.00 90.19 365 SER A CA 1
ATOM 2856 C C . SER A 1 365 ? 16.824 4.564 -1.882 1.00 90.19 365 SER A C 1
ATOM 2858 O O . SER A 1 365 ? 16.453 3.424 -1.651 1.00 90.19 365 SER A O 1
ATOM 2860 N N . GLU A 1 366 ? 17.191 5.409 -0.921 1.00 92.06 366 GLU A N 1
ATOM 2861 C CA . GLU A 1 366 ? 17.227 5.071 0.499 1.00 92.06 366 GLU A CA 1
ATOM 2862 C C . GLU A 1 366 ? 15.919 5.429 1.211 1.00 92.06 366 GLU A C 1
ATOM 2864 O O . GLU A 1 366 ? 15.385 4.655 1.998 1.00 92.06 366 GLU A O 1
ATOM 2869 N N . ARG A 1 367 ? 15.350 6.601 0.917 1.00 90.69 367 ARG A N 1
ATOM 2870 C CA . ARG A 1 367 ? 14.149 7.103 1.612 1.00 90.69 367 ARG A CA 1
ATOM 2871 C C . ARG A 1 367 ? 12.856 6.921 0.815 1.00 90.69 367 ARG A C 1
ATOM 2873 O O . ARG A 1 367 ? 11.771 7.194 1.324 1.00 90.69 367 ARG A O 1
ATOM 2880 N N . GLY A 1 368 ? 12.952 6.455 -0.427 1.00 92.69 368 GLY A N 1
ATOM 2881 C CA . GLY A 1 368 ? 11.822 6.304 -1.331 1.00 92.69 368 GLY A CA 1
ATOM 2882 C C . GLY A 1 368 ? 11.288 7.643 -1.845 1.00 92.69 368 GLY A C 1
ATOM 2883 O O . GLY A 1 368 ? 12.035 8.591 -2.097 1.00 92.69 368 GLY A O 1
ATOM 2884 N N . ILE A 1 369 ? 9.971 7.719 -2.030 1.00 91.00 369 ILE A N 1
ATOM 2885 C CA . ILE A 1 369 ? 9.279 8.852 -2.650 1.00 91.00 369 ILE A CA 1
ATOM 2886 C C . ILE A 1 369 ? 7.959 9.173 -1.941 1.00 91.00 369 ILE A C 1
ATOM 2888 O O . ILE A 1 369 ? 7.208 8.280 -1.553 1.00 91.00 369 ILE A O 1
ATOM 2892 N N . GLY A 1 370 ? 7.645 10.461 -1.794 1.00 89.31 370 GLY A N 1
ATOM 2893 C CA . GLY A 1 370 ? 6.363 10.924 -1.259 1.00 89.31 370 GLY A CA 1
ATOM 2894 C C . GLY A 1 370 ? 5.320 11.176 -2.351 1.00 89.31 370 GLY A C 1
ATOM 2895 O O . GLY A 1 370 ? 5.651 11.661 -3.431 1.00 89.31 370 GLY A O 1
ATOM 2896 N N . ASN A 1 371 ? 4.037 10.931 -2.064 1.00 85.62 371 ASN A N 1
ATOM 2897 C CA . ASN A 1 371 ? 2.945 11.159 -3.027 1.00 85.62 371 ASN A CA 1
ATOM 2898 C C . ASN A 1 371 ? 2.161 12.470 -2.823 1.00 85.62 371 ASN A C 1
ATOM 2900 O O . ASN A 1 371 ? 1.119 12.659 -3.447 1.00 85.62 371 ASN A O 1
ATOM 2904 N N . ARG A 1 372 ? 2.625 13.353 -1.924 1.00 83.31 372 ARG A N 1
ATOM 2905 C CA . ARG A 1 372 ? 1.975 14.614 -1.485 1.00 83.31 372 ARG A CA 1
ATOM 2906 C C . ARG A 1 372 ? 0.620 14.456 -0.770 1.00 83.31 372 ARG A C 1
ATOM 2908 O O . ARG A 1 372 ? 0.200 15.392 -0.101 1.00 83.31 372 ARG A O 1
ATOM 2915 N N . ALA A 1 373 ? -0.007 13.279 -0.799 1.00 85.88 373 ALA A N 1
ATOM 2916 C CA . ALA A 1 373 ? -1.229 12.928 -0.061 1.00 85.88 373 ALA A CA 1
ATOM 2917 C C . ALA A 1 373 ? -0.938 12.280 1.315 1.00 85.88 373 ALA A C 1
ATOM 2919 O O . ALA A 1 373 ? -1.762 11.551 1.881 1.00 85.88 373 ALA A O 1
ATOM 2920 N N . GLY A 1 374 ? 0.255 12.539 1.859 1.00 89.69 374 GLY A N 1
ATOM 2921 C CA . GLY A 1 374 ? 0.704 12.053 3.163 1.00 89.69 374 GLY A CA 1
ATOM 2922 C C . GLY A 1 374 ? 1.227 10.616 3.172 1.00 89.69 374 GLY A C 1
ATOM 2923 O O . GLY A 1 374 ? 1.346 10.057 4.256 1.00 89.69 374 GLY A O 1
ATOM 2924 N N . TRP A 1 375 ? 1.518 10.015 2.012 1.00 93.06 375 TRP A N 1
ATOM 2925 C CA . TRP A 1 375 ? 2.155 8.697 1.931 1.00 93.06 375 TRP A CA 1
ATOM 2926 C C . TRP A 1 375 ? 3.603 8.782 1.458 1.00 93.06 375 TRP A C 1
ATOM 2928 O O . TRP A 1 375 ? 3.915 9.572 0.560 1.00 93.06 375 TRP A O 1
ATOM 2938 N N . SER A 1 376 ? 4.442 7.910 2.012 1.00 93.31 376 SER A N 1
ATOM 2939 C CA . SER A 1 376 ? 5.751 7.532 1.480 1.00 93.31 376 SER A CA 1
ATOM 2940 C C . SER A 1 376 ? 5.659 6.163 0.798 1.00 93.31 376 SER A C 1
ATOM 2942 O O . SER A 1 376 ? 4.804 5.340 1.137 1.00 93.31 376 SER A O 1
ATOM 2944 N N . ILE A 1 377 ? 6.508 5.938 -0.202 1.00 94.00 377 ILE A N 1
ATOM 2945 C CA . ILE A 1 377 ? 6.583 4.703 -0.984 1.00 94.00 377 ILE A CA 1
ATOM 2946 C C . ILE A 1 377 ? 8.043 4.317 -1.142 1.00 94.00 377 ILE A C 1
ATOM 2948 O O . ILE A 1 377 ? 8.852 5.137 -1.565 1.00 94.00 377 ILE A O 1
ATOM 2952 N N . HIS A 1 378 ? 8.358 3.057 -0.876 1.00 95.12 378 HIS A N 1
ATOM 2953 C CA . HIS A 1 378 ? 9.684 2.492 -1.057 1.00 95.12 378 HIS A CA 1
ATOM 2954 C C . HIS A 1 378 ? 9.571 1.174 -1.831 1.00 95.12 378 HIS A C 1
ATOM 2956 O O . HIS A 1 378 ? 8.981 0.210 -1.352 1.00 95.12 378 HIS A O 1
ATOM 2962 N N . GLY A 1 379 ? 10.103 1.134 -3.051 1.00 95.81 379 GLY A N 1
ATOM 2963 C CA . GLY A 1 379 ? 10.211 -0.089 -3.845 1.00 95.81 379 GLY A CA 1
ATOM 2964 C C . GLY A 1 379 ? 11.601 -0.724 -3.823 1.00 95.81 379 GLY A C 1
ATOM 2965 O O . GLY A 1 379 ? 12.614 -0.035 -3.727 1.00 95.81 379 GLY A O 1
ATOM 2966 N N . PHE A 1 380 ? 11.618 -2.040 -3.981 1.00 97.56 380 PHE A N 1
ATOM 2967 C CA . PHE A 1 380 ? 12.777 -2.892 -4.207 1.00 97.56 380 PHE A CA 1
ATOM 2968 C C . PHE A 1 380 ? 12.504 -3.722 -5.458 1.00 97.56 380 PHE A C 1
ATOM 2970 O O . PHE A 1 380 ? 11.363 -4.123 -5.707 1.00 97.56 380 PHE A O 1
ATOM 2977 N N . ILE A 1 381 ? 13.537 -3.977 -6.247 1.00 97.19 381 ILE A N 1
ATOM 2978 C CA . ILE A 1 381 ? 13.447 -4.692 -7.521 1.00 97.19 381 ILE A CA 1
ATOM 2979 C C . ILE A 1 381 ? 14.621 -5.657 -7.657 1.00 97.19 381 ILE A C 1
ATOM 2981 O O . ILE A 1 381 ? 15.700 -5.401 -7.125 1.00 97.19 381 ILE A O 1
ATOM 2985 N N . GLU A 1 382 ? 14.392 -6.775 -8.334 1.00 97.31 382 GLU A N 1
ATOM 2986 C CA . GLU A 1 382 ? 15.428 -7.740 -8.703 1.00 97.31 382 GLU A CA 1
ATOM 2987 C C . GLU A 1 382 ? 16.459 -7.095 -9.651 1.00 97.31 382 GLU A C 1
ATOM 2989 O O . GLU A 1 382 ? 16.096 -6.419 -10.619 1.00 97.31 382 GLU A O 1
ATOM 2994 N N . ASP A 1 383 ? 17.746 -7.279 -9.364 1.00 95.75 383 ASP A N 1
ATOM 2995 C CA . ASP A 1 383 ? 18.858 -6.871 -10.223 1.00 95.75 383 ASP A CA 1
ATOM 2996 C C . ASP A 1 383 ? 19.250 -7.961 -11.242 1.00 95.75 38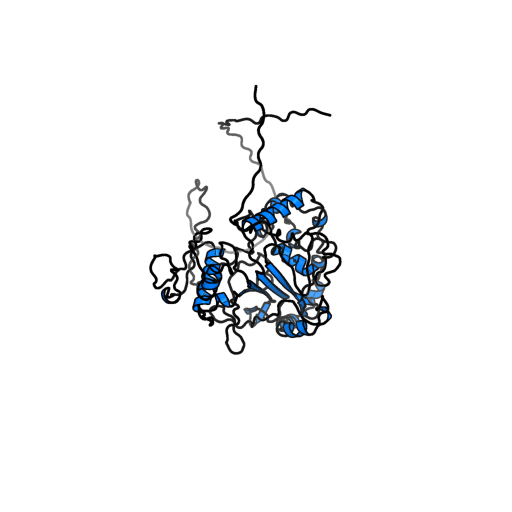3 ASP A C 1
ATOM 2998 O O . ASP A 1 383 ? 18.584 -8.988 -11.390 1.00 95.75 383 ASP A O 1
ATOM 3002 N N . ALA A 1 384 ? 20.310 -7.710 -12.016 1.00 93.19 384 ALA A N 1
ATOM 3003 C CA . ALA A 1 384 ? 20.747 -8.615 -13.080 1.00 93.19 384 ALA A CA 1
ATOM 3004 C C . ALA A 1 384 ? 21.302 -9.944 -12.537 1.00 93.19 384 ALA A C 1
ATOM 3006 O O . ALA A 1 384 ? 21.233 -10.969 -13.218 1.00 93.19 384 ALA A O 1
ATOM 3007 N N . GLU A 1 385 ? 21.820 -9.929 -11.313 1.00 94.62 385 GLU A N 1
ATOM 3008 C CA . GLU A 1 385 ? 22.334 -11.085 -10.586 1.00 94.62 385 GLU A CA 1
ATOM 3009 C C . GLU A 1 385 ? 21.207 -11.870 -9.895 1.00 94.62 385 GLU A C 1
ATOM 3011 O O . GLU A 1 385 ? 21.417 -12.998 -9.440 1.00 94.62 385 GLU A O 1
ATOM 3016 N N . GLY A 1 386 ? 19.985 -11.328 -9.886 1.00 95.62 386 GLY A N 1
ATOM 3017 C CA . GLY A 1 386 ? 18.812 -11.977 -9.317 1.00 95.62 386 GLY A CA 1
ATOM 3018 C C . GLY A 1 386 ? 18.532 -11.625 -7.859 1.00 95.62 386 GLY A C 1
ATOM 3019 O O . GLY A 1 386 ? 17.686 -12.236 -7.199 1.00 95.62 386 GLY A O 1
ATOM 3020 N N . GLU A 1 387 ? 19.257 -10.649 -7.354 1.00 97.19 387 GLU A N 1
ATOM 3021 C CA . GLU A 1 387 ? 19.257 -10.197 -5.985 1.00 97.19 387 GLU A CA 1
ATOM 3022 C C . GLU A 1 387 ? 18.300 -9.002 -5.839 1.00 97.19 387 GLU A C 1
ATOM 3024 O O . GLU A 1 387 ? 18.199 -8.158 -6.727 1.00 97.19 387 GLU A O 1
ATOM 3029 N N . LEU A 1 388 ? 17.551 -8.894 -4.734 1.00 97.69 388 LEU A N 1
ATOM 3030 C CA . LEU A 1 388 ? 16.742 -7.686 -4.520 1.00 97.69 388 LEU A CA 1
ATOM 3031 C C . LEU A 1 388 ? 17.649 -6.504 -4.174 1.00 97.69 388 LEU A C 1
ATOM 3033 O O . LEU A 1 388 ? 18.577 -6.635 -3.377 1.00 97.69 388 LEU A O 1
ATOM 3037 N N . ARG A 1 389 ? 17.338 -5.331 -4.716 1.00 97.00 389 ARG A N 1
ATOM 3038 C CA . ARG A 1 389 ? 17.977 -4.057 -4.370 1.00 97.00 389 ARG A CA 1
ATOM 3039 C C . ARG A 1 389 ? 16.929 -2.962 -4.185 1.00 97.00 389 ARG A C 1
ATOM 3041 O O . ARG A 1 389 ? 15.838 -3.079 -4.751 1.00 97.00 389 ARG A O 1
ATOM 3048 N N . PRO A 1 390 ? 17.236 -1.875 -3.460 1.00 96.88 390 PRO A N 1
ATOM 3049 C CA . PRO A 1 390 ? 16.411 -0.678 -3.498 1.00 96.88 390 PRO A CA 1
ATOM 3050 C C . PRO A 1 390 ? 16.235 -0.178 -4.933 1.00 96.88 390 PRO A C 1
ATOM 3052 O O . PRO A 1 390 ? 17.152 -0.253 -5.764 1.00 96.88 390 PRO A O 1
ATOM 3055 N N . GLN A 1 391 ? 15.044 0.328 -5.231 1.00 95.25 391 GLN A N 1
ATOM 3056 C CA . GLN A 1 391 ? 14.802 1.032 -6.481 1.00 95.25 391 GLN A CA 1
ATOM 3057 C C . GLN A 1 391 ? 15.599 2.340 -6.525 1.00 95.25 391 GLN A C 1
ATOM 3059 O O . GLN A 1 391 ? 15.871 2.961 -5.500 1.00 95.25 391 GLN A O 1
ATOM 3064 N N . THR A 1 392 ? 15.997 2.758 -7.720 1.00 91.94 392 THR A N 1
ATOM 3065 C CA . THR A 1 392 ? 16.606 4.073 -7.940 1.00 91.94 392 THR A CA 1
ATOM 3066 C C . THR A 1 392 ? 15.560 5.181 -7.807 1.00 91.94 392 THR A C 1
ATOM 3068 O O . THR A 1 392 ? 14.357 4.932 -7.901 1.00 91.94 392 THR A O 1
ATOM 3071 N N . ALA A 1 393 ? 16.008 6.433 -7.673 1.00 89.38 393 ALA A N 1
ATOM 3072 C CA . ALA A 1 393 ? 15.107 7.584 -7.651 1.00 89.38 393 ALA A CA 1
ATOM 3073 C C . ALA A 1 393 ? 14.174 7.630 -8.882 1.00 89.38 393 ALA A C 1
ATOM 3075 O O . ALA A 1 393 ? 12.988 7.932 -8.754 1.00 89.38 393 ALA A O 1
ATOM 3076 N N . GLU A 1 394 ? 14.680 7.279 -10.070 1.00 88.38 394 GLU A N 1
ATOM 3077 C CA . GLU A 1 394 ? 13.882 7.195 -11.300 1.00 88.38 394 GLU A CA 1
ATOM 3078 C C . GLU A 1 394 ? 12.835 6.070 -11.250 1.00 88.38 394 GLU A C 1
ATOM 3080 O O . GLU A 1 394 ? 11.676 6.290 -11.613 1.00 88.38 394 GLU A O 1
ATOM 3085 N N . GLU A 1 395 ? 13.211 4.891 -10.747 1.00 91.25 395 GLU A N 1
ATOM 3086 C CA . GLU A 1 395 ? 12.307 3.746 -10.572 1.00 91.25 395 GLU A CA 1
ATOM 3087 C C . GLU A 1 395 ? 11.202 4.043 -9.539 1.00 91.25 395 GLU A C 1
ATOM 3089 O O . GLU A 1 395 ? 10.038 3.709 -9.770 1.00 91.25 395 GLU A O 1
ATOM 3094 N N . HIS A 1 396 ? 11.500 4.765 -8.454 1.00 90.75 396 HIS A N 1
ATOM 3095 C CA . HIS A 1 396 ? 10.465 5.269 -7.540 1.00 90.75 396 HIS A CA 1
ATOM 3096 C C . HIS A 1 396 ? 9.539 6.290 -8.215 1.00 90.75 396 HIS A C 1
ATOM 3098 O O . HIS A 1 396 ? 8.338 6.328 -7.926 1.00 90.75 396 HIS A O 1
ATOM 3104 N N . GLY A 1 397 ? 10.061 7.082 -9.156 1.00 87.88 397 GLY A N 1
ATOM 3105 C CA . GLY A 1 397 ? 9.263 7.949 -10.023 1.00 87.88 397 GLY A CA 1
ATOM 3106 C C . GLY A 1 397 ? 8.158 7.185 -10.758 1.00 87.88 397 GLY A C 1
ATOM 3107 O O . GLY A 1 397 ? 7.032 7.670 -10.837 1.00 87.88 397 GLY A O 1
ATOM 3108 N N . PHE A 1 398 ? 8.429 5.960 -11.214 1.00 87.12 398 PHE A N 1
ATOM 3109 C CA . PHE A 1 398 ? 7.409 5.082 -11.796 1.00 87.12 398 PHE A CA 1
ATOM 3110 C C . PHE A 1 398 ? 6.332 4.667 -10.784 1.00 87.12 398 PHE A C 1
ATOM 3112 O O . PHE A 1 398 ? 5.146 4.666 -11.126 1.00 87.12 398 PHE A O 1
ATOM 3119 N N . CYS A 1 399 ? 6.692 4.392 -9.526 1.00 85.31 399 CYS A N 1
ATOM 3120 C CA . CYS A 1 399 ? 5.715 4.033 -8.494 1.00 85.31 399 CYS A CA 1
ATOM 3121 C C . CYS A 1 399 ? 4.658 5.125 -8.292 1.00 85.31 399 CYS A C 1
ATOM 3123 O O . CYS A 1 399 ? 3.460 4.830 -8.268 1.00 85.31 399 CYS A O 1
ATOM 3125 N N . ILE A 1 400 ? 5.062 6.395 -8.196 1.00 84.19 400 ILE A N 1
ATOM 3126 C CA . ILE A 1 400 ? 4.085 7.475 -7.998 1.00 84.19 400 ILE A CA 1
ATOM 3127 C C . ILE A 1 400 ? 3.175 7.690 -9.208 1.00 84.19 400 ILE A C 1
ATOM 3129 O O . ILE A 1 400 ? 2.085 8.221 -9.024 1.00 84.19 400 ILE A O 1
ATOM 3133 N N . GLY A 1 401 ? 3.536 7.221 -10.405 1.00 81.00 401 GLY A N 1
ATOM 3134 C CA . GLY A 1 401 ? 2.628 7.249 -11.553 1.00 81.00 401 GLY A CA 1
ATOM 3135 C C . GLY A 1 401 ? 1.311 6.510 -11.294 1.00 81.00 401 GLY A C 1
ATOM 3136 O O . GLY A 1 401 ? 0.256 6.941 -11.749 1.00 81.00 401 GLY A O 1
ATOM 3137 N N . CYS A 1 402 ? 1.353 5.441 -10.493 1.00 77.88 402 CYS A N 1
ATOM 3138 C CA . CYS A 1 402 ? 0.164 4.687 -10.085 1.00 77.88 402 CYS A CA 1
ATOM 3139 C C . CYS A 1 402 ? -0.331 5.034 -8.672 1.00 77.88 402 CYS A C 1
ATOM 3141 O O . CYS A 1 402 ? -1.484 4.757 -8.355 1.00 77.88 402 CYS A O 1
ATOM 3143 N N . HIS A 1 403 ? 0.521 5.611 -7.820 1.00 82.31 403 HIS A N 1
ATOM 3144 C CA . HIS A 1 403 ? 0.246 5.819 -6.392 1.00 82.31 403 HIS A CA 1
ATOM 3145 C C . HIS A 1 403 ? 0.158 7.300 -5.971 1.00 82.31 403 HIS A C 1
ATOM 3147 O O . HIS A 1 403 ? 0.146 7.611 -4.776 1.00 82.31 403 HIS A O 1
ATOM 3153 N N . SER A 1 404 ? 0.082 8.225 -6.933 1.00 74.94 404 SER A N 1
ATOM 3154 C CA . SER A 1 404 ? -0.165 9.646 -6.682 1.00 74.94 404 SER A CA 1
ATOM 3155 C C . SER A 1 404 ? -1.236 10.192 -7.628 1.00 74.94 404 SER A C 1
ATOM 3157 O O . SER A 1 404 ? -1.046 10.238 -8.838 1.00 74.94 404 SER A O 1
ATOM 3159 N N . GLY A 1 405 ? -2.374 10.602 -7.069 1.00 62.47 405 GLY A N 1
ATOM 3160 C CA . GLY A 1 405 ? -3.391 11.367 -7.794 1.00 62.47 405 GLY A CA 1
ATOM 3161 C C . GLY A 1 405 ? -4.114 10.660 -8.948 1.00 62.47 405 GLY A C 1
ATOM 3162 O O . GLY A 1 405 ? -4.926 11.306 -9.584 1.00 62.47 405 GLY A O 1
ATOM 3163 N N . SER A 1 406 ? -3.896 9.379 -9.247 1.00 58.41 406 SER A N 1
ATOM 3164 C CA . SER A 1 406 ? -4.773 8.664 -10.187 1.00 58.41 406 SER A CA 1
ATOM 3165 C C . SER A 1 406 ? -6.145 8.427 -9.542 1.00 58.41 406 SER A C 1
ATOM 3167 O O . SER A 1 406 ? -6.241 8.163 -8.340 1.00 58.41 406 SER A O 1
ATOM 3169 N N . ALA A 1 407 ? -7.227 8.538 -10.318 1.00 47.31 407 ALA A N 1
ATOM 3170 C CA . ALA A 1 407 ? -8.588 8.298 -9.823 1.00 47.31 407 ALA A CA 1
ATOM 3171 C C . ALA A 1 407 ? -8.801 6.844 -9.345 1.00 47.31 407 ALA A C 1
ATOM 3173 O O . ALA A 1 407 ? -9.660 6.568 -8.502 1.00 47.31 407 ALA A O 1
ATOM 3174 N N . SER A 1 408 ? -7.998 5.906 -9.861 1.00 43.34 408 SER A N 1
ATOM 3175 C CA . SER A 1 408 ? -8.022 4.500 -9.458 1.00 43.34 408 SER A CA 1
ATOM 3176 C C . SER A 1 408 ? -7.519 4.303 -8.023 1.00 43.34 408 SER A C 1
ATOM 3178 O O . SER A 1 408 ? -6.564 4.952 -7.590 1.00 43.34 408 SER A O 1
ATOM 3180 N N . PRO A 1 409 ? -8.157 3.437 -7.220 1.00 45.91 409 PRO A N 1
ATOM 3181 C CA . PRO A 1 409 ? -8.195 3.680 -5.796 1.00 45.91 409 PRO A CA 1
ATOM 3182 C C . PRO A 1 409 ? -6.955 3.122 -5.102 1.00 45.91 409 PRO A C 1
ATOM 3184 O O . PRO A 1 409 ? -6.888 1.937 -4.762 1.00 45.91 409 PRO A O 1
ATOM 3187 N N . THR A 1 410 ? -6.037 4.014 -4.748 1.00 39.31 410 THR A N 1
ATOM 3188 C CA . THR A 1 410 ? -5.212 3.842 -3.541 1.00 39.31 410 THR A CA 1
ATOM 3189 C C . THR A 1 410 ? -6.083 3.775 -2.271 1.00 39.31 410 THR A C 1
ATOM 3191 O O . THR A 1 410 ? -5.608 3.342 -1.229 1.00 39.31 410 THR A O 1
ATOM 3194 N N . THR A 1 411 ? -7.375 4.130 -2.353 1.00 34.16 411 THR A N 1
ATOM 3195 C CA . THR A 1 411 ? -8.312 4.231 -1.219 1.00 34.16 411 THR A CA 1
ATOM 3196 C C . THR A 1 411 ? -9.564 3.345 -1.286 1.00 34.16 411 THR A C 1
ATOM 3198 O O . THR A 1 411 ? -10.346 3.399 -0.353 1.00 34.16 411 THR A O 1
ATOM 3201 N N . ALA A 1 412 ? -9.801 2.533 -2.326 1.00 28.41 412 ALA A N 1
ATOM 3202 C CA . ALA A 1 412 ? -11.068 1.778 -2.499 1.00 28.41 412 ALA A CA 1
ATOM 3203 C C . ALA A 1 412 ? -10.945 0.373 -3.137 1.00 28.41 412 ALA A C 1
ATOM 3205 O O . ALA A 1 412 ? -11.951 -0.228 -3.519 1.00 28.41 412 ALA A O 1
ATOM 3206 N N . SER A 1 413 ? -9.735 -0.178 -3.272 1.00 31.83 413 SER A N 1
ATOM 3207 C CA . SER A 1 413 ? -9.521 -1.504 -3.882 1.00 31.83 413 SER A CA 1
ATOM 3208 C C . SER A 1 413 ? -9.474 -2.666 -2.874 1.00 31.83 413 SER A C 1
ATOM 3210 O O . SER A 1 413 ? -9.441 -3.830 -3.290 1.00 31.83 413 SER A O 1
ATOM 3212 N N . SER A 1 414 ? -9.535 -2.397 -1.564 1.00 35.59 414 SER A N 1
ATOM 3213 C CA . SER A 1 414 ? -9.593 -3.427 -0.521 1.00 35.59 414 SER A CA 1
ATOM 3214 C C . SER A 1 414 ? -11.037 -3.892 -0.292 1.00 35.59 414 SER A C 1
ATOM 3216 O O . SER A 1 414 ? -11.945 -3.101 -0.046 1.00 35.59 414 SER A O 1
ATOM 3218 N N . ARG A 1 415 ? -11.288 -5.205 -0.413 1.00 37.06 415 ARG A N 1
ATOM 3219 C CA . ARG A 1 415 ? -12.638 -5.785 -0.229 1.00 37.06 415 ARG A CA 1
ATOM 3220 C C . ARG A 1 415 ? -12.832 -6.562 1.065 1.00 37.06 415 ARG A C 1
ATOM 3222 O O . ARG A 1 415 ? -13.962 -6.980 1.305 1.00 37.06 415 ARG A O 1
ATOM 3229 N N . SER A 1 416 ? -11.747 -6.841 1.780 1.00 39.75 416 SER A N 1
ATOM 3230 C CA . SER A 1 416 ? -11.727 -7.744 2.927 1.00 39.75 416 SER A CA 1
ATOM 3231 C C . SER A 1 416 ? -10.404 -7.576 3.666 1.00 39.75 416 SER A C 1
ATOM 3233 O O . SER A 1 416 ? -9.426 -8.253 3.346 1.00 39.75 416 SER A O 1
ATOM 3235 N N . VAL A 1 417 ? -10.378 -6.671 4.635 1.00 45.88 417 VAL A N 1
ATOM 3236 C CA . VAL A 1 417 ? -9.274 -6.525 5.587 1.00 45.88 417 VAL A CA 1
ATOM 3237 C C . VAL A 1 417 ? -9.606 -7.262 6.889 1.00 45.88 417 VAL A C 1
ATOM 3239 O O . VAL A 1 417 ? -8.694 -7.701 7.582 1.00 45.88 417 VAL A O 1
ATOM 3242 N N . ALA A 1 418 ? -10.894 -7.463 7.201 1.00 29.05 418 ALA A N 1
ATOM 3243 C CA . ALA A 1 418 ? -11.346 -7.997 8.484 1.00 29.05 418 ALA A CA 1
ATOM 3244 C C . ALA A 1 418 ? -11.874 -9.437 8.469 1.00 29.05 418 ALA A C 1
ATOM 3246 O O . ALA A 1 418 ? -11.556 -10.187 9.396 1.00 29.05 418 ALA A O 1
ATOM 3247 N N . SER A 1 419 ? -12.627 -9.857 7.448 1.00 37.06 419 SER A N 1
ATOM 3248 C CA . SER A 1 419 ? -13.284 -11.173 7.418 1.00 37.06 419 SER A CA 1
ATOM 3249 C C . SER A 1 419 ? -12.919 -11.985 6.180 1.00 37.06 419 SER A C 1
ATOM 3251 O O . SER A 1 419 ? -13.040 -11.523 5.051 1.00 37.06 419 SER A O 1
ATOM 3253 N N . ARG A 1 420 ? -12.525 -13.252 6.367 1.00 37.47 420 ARG A N 1
ATOM 3254 C CA . ARG A 1 420 ? -12.402 -14.206 5.258 1.00 37.47 420 ARG A CA 1
ATOM 3255 C C . ARG A 1 420 ? -13.763 -14.282 4.568 1.00 37.47 420 ARG A C 1
ATOM 3257 O O . ARG A 1 420 ? -14.709 -14.816 5.137 1.00 37.47 420 ARG A O 1
ATOM 3264 N N . ARG A 1 421 ? -13.885 -13.830 3.316 1.00 35.38 421 ARG A N 1
ATOM 3265 C CA . ARG A 1 421 ? -14.943 -14.384 2.462 1.00 35.38 421 ARG A CA 1
ATOM 3266 C C . ARG A 1 421 ? -14.547 -15.834 2.203 1.00 35.38 421 ARG A C 1
ATOM 3268 O O . ARG A 1 421 ? -13.508 -16.038 1.571 1.00 35.38 421 ARG A O 1
ATOM 3275 N N . PRO A 1 422 ? -15.300 -16.844 2.676 1.00 27.30 422 PRO A N 1
ATOM 3276 C CA . PRO A 1 422 ? -15.011 -18.209 2.282 1.00 27.30 422 PRO A CA 1
ATOM 3277 C C . PRO A 1 422 ? -15.027 -18.248 0.756 1.00 27.30 422 PRO A C 1
ATOM 3279 O O . PRO A 1 422 ? -15.992 -17.805 0.121 1.00 27.30 422 PRO A O 1
ATOM 3282 N N . LEU A 1 423 ? -13.935 -18.738 0.163 1.00 28.94 423 LEU A N 1
ATOM 3283 C CA . LEU A 1 423 ? -13.967 -19.225 -1.207 1.00 28.94 423 LEU A CA 1
ATOM 3284 C C . LEU A 1 423 ? -15.143 -20.191 -1.238 1.00 28.94 423 LEU A C 1
ATOM 3286 O O . LEU A 1 423 ? -15.115 -21.211 -0.550 1.00 28.94 423 LEU A O 1
ATOM 3290 N N . ARG A 1 424 ? -16.217 -19.823 -1.945 1.00 24.44 424 ARG A N 1
ATOM 3291 C CA . ARG A 1 424 ? -17.319 -20.748 -2.180 1.00 24.44 424 ARG A CA 1
ATOM 3292 C C . ARG A 1 424 ? -16.675 -21.994 -2.763 1.00 24.44 424 ARG A C 1
ATOM 3294 O O . ARG A 1 424 ? -16.110 -21.932 -3.855 1.00 24.44 424 ARG A O 1
ATOM 3301 N N . SER A 1 425 ? -16.710 -23.085 -2.003 1.00 25.50 425 SER A N 1
ATOM 3302 C CA . SER A 1 425 ? -16.368 -24.393 -2.523 1.00 25.50 425 SER A CA 1
ATOM 3303 C C . SER A 1 425 ? -17.192 -24.585 -3.790 1.00 25.50 425 SER A C 1
ATOM 3305 O O . SER A 1 425 ? -18.360 -24.191 -3.866 1.00 25.50 425 SER A O 1
ATOM 3307 N N . SER A 1 426 ? -16.541 -25.097 -4.824 1.00 30.89 426 SER A N 1
ATOM 3308 C CA . SER A 1 426 ? -17.139 -25.423 -6.107 1.00 30.89 426 SER A CA 1
ATOM 3309 C C . SER A 1 426 ? -18.206 -26.503 -5.920 1.00 30.89 426 SER A C 1
ATOM 3311 O O . SER A 1 426 ? -17.974 -27.679 -6.177 1.00 30.89 426 SER A O 1
ATOM 3313 N N . ALA A 1 427 ? -19.389 -26.112 -5.460 1.00 25.66 427 ALA A N 1
ATOM 3314 C CA . ALA A 1 427 ? -20.598 -26.871 -5.682 1.00 25.66 427 ALA A CA 1
ATOM 3315 C C . ALA A 1 427 ? -21.023 -26.571 -7.119 1.00 25.66 427 ALA A C 1
ATOM 3317 O O . ALA A 1 427 ? -21.333 -25.428 -7.463 1.00 25.66 427 ALA A O 1
ATOM 3318 N N . ALA A 1 428 ? -20.975 -27.597 -7.966 1.00 35.88 428 ALA A N 1
ATOM 3319 C CA . ALA A 1 428 ? -21.494 -27.581 -9.322 1.00 35.88 428 ALA A CA 1
ATOM 3320 C C . ALA A 1 428 ? -22.963 -27.118 -9.312 1.00 35.88 428 ALA A C 1
ATOM 3322 O O . ALA A 1 428 ? -23.887 -27.895 -9.096 1.00 35.88 428 ALA A O 1
ATOM 3323 N N . GLY A 1 429 ? -23.174 -25.823 -9.516 1.00 25.45 429 GLY A N 1
ATOM 3324 C CA . GLY A 1 429 ? -24.482 -25.196 -9.595 1.00 25.45 429 GLY A CA 1
ATOM 3325 C C . GLY A 1 429 ? -24.527 -24.372 -10.865 1.00 25.45 429 GLY A C 1
ATOM 3326 O O . GLY A 1 429 ? -23.791 -23.397 -10.995 1.00 25.45 429 GLY A O 1
ATOM 3327 N N . ARG A 1 430 ? -25.367 -24.793 -11.818 1.00 27.14 430 ARG A N 1
ATOM 3328 C CA . ARG A 1 430 ? -25.645 -24.079 -13.071 1.00 27.14 430 ARG A CA 1
ATOM 3329 C C . ARG A 1 430 ? -25.745 -22.578 -12.806 1.00 27.14 430 ARG A C 1
ATOM 3331 O O . ARG A 1 430 ? -26.675 -22.129 -12.139 1.00 27.14 430 ARG A O 1
ATOM 3338 N N . ILE A 1 431 ? -24.822 -21.811 -13.380 1.00 26.23 431 ILE A N 1
ATOM 3339 C CA . ILE A 1 431 ? -24.945 -20.358 -13.460 1.00 26.23 431 ILE A CA 1
ATOM 3340 C C . ILE A 1 431 ? -26.169 -20.080 -14.336 1.00 26.23 431 ILE A C 1
ATOM 3342 O O . ILE A 1 431 ? -26.113 -20.160 -15.564 1.00 26.23 431 ILE A O 1
ATOM 3346 N N . ARG A 1 432 ? -27.305 -19.782 -13.699 1.00 24.88 432 ARG A N 1
ATOM 3347 C CA . ARG A 1 432 ? -28.416 -19.112 -14.369 1.00 24.88 432 ARG A CA 1
ATOM 3348 C C . ARG A 1 432 ? -27.916 -17.724 -14.757 1.00 24.88 432 ARG A C 1
ATOM 3350 O O . ARG A 1 432 ? -27.670 -16.880 -13.900 1.00 24.88 432 ARG A O 1
ATOM 3357 N N . ARG A 1 433 ? -27.735 -17.507 -16.062 1.00 29.62 433 ARG A N 1
ATOM 3358 C CA . ARG A 1 433 ? -27.579 -16.175 -16.650 1.00 29.62 433 ARG A CA 1
ATOM 3359 C C . ARG A 1 433 ? -28.851 -15.381 -16.367 1.00 29.62 433 ARG A C 1
ATOM 3361 O O . ARG A 1 433 ? -29.845 -15.565 -17.057 1.00 29.62 433 ARG A O 1
ATOM 3368 N N . SER A 1 434 ? -28.824 -14.507 -15.372 1.00 25.73 434 SER A N 1
ATOM 3369 C CA . SER A 1 434 ? -29.842 -13.467 -15.222 1.00 25.73 434 SER A CA 1
ATOM 3370 C C . SER A 1 434 ? -29.403 -12.454 -14.174 1.00 25.73 434 SER A C 1
ATOM 3372 O O . SER A 1 434 ? -29.530 -12.742 -12.988 1.00 25.73 434 SER A O 1
ATOM 3374 N N . ALA A 1 435 ? -28.883 -11.306 -14.629 1.00 29.53 435 ALA A N 1
ATOM 3375 C CA . ALA A 1 435 ? -29.253 -9.959 -14.156 1.00 29.53 435 ALA A CA 1
ATOM 3376 C C . ALA A 1 435 ? -28.218 -8.872 -14.535 1.00 29.53 435 ALA A C 1
ATOM 3378 O O . ALA A 1 435 ? -27.787 -8.137 -13.663 1.00 29.53 435 ALA A O 1
ATOM 3379 N N . ILE A 1 436 ? -27.844 -8.726 -15.815 1.00 28.95 436 ILE A N 1
ATOM 3380 C CA . ILE A 1 436 ? -27.381 -7.436 -16.377 1.00 28.95 436 ILE A CA 1
ATOM 3381 C C . ILE A 1 436 ? -27.839 -7.386 -17.842 1.00 28.95 436 ILE A C 1
ATOM 3383 O O . ILE A 1 436 ? -27.177 -7.936 -18.712 1.00 28.95 436 ILE A O 1
ATOM 3387 N N . CYS A 1 437 ? -29.047 -6.859 -18.054 1.00 25.80 437 CYS A N 1
ATOM 3388 C CA . CYS A 1 437 ? -29.602 -6.252 -19.279 1.00 25.80 437 CYS A CA 1
ATOM 3389 C C . CYS A 1 437 ? -31.130 -6.338 -19.191 1.00 25.80 437 CYS A C 1
ATOM 3391 O O . CYS A 1 437 ? -31.748 -7.315 -19.611 1.00 25.80 437 CYS A O 1
ATOM 3393 N N . ARG A 1 438 ? -31.752 -5.310 -18.613 1.00 24.44 438 ARG A N 1
ATOM 3394 C CA . ARG A 1 438 ? -33.153 -4.983 -18.887 1.00 24.44 438 ARG A CA 1
ATOM 3395 C C . ARG A 1 438 ? -33.230 -3.521 -19.280 1.00 24.44 438 ARG A C 1
ATOM 3397 O O . ARG A 1 438 ? -33.626 -2.680 -18.490 1.00 24.44 438 ARG A O 1
ATOM 3404 N N . THR A 1 439 ? -32.886 -3.269 -20.527 1.00 28.02 439 THR A N 1
ATOM 3405 C CA . THR A 1 439 ? -33.551 -2.272 -21.359 1.00 28.02 439 THR A CA 1
ATOM 3406 C C . THR A 1 439 ? -33.531 -2.840 -22.774 1.00 28.02 439 THR A C 1
ATOM 3408 O O . THR A 1 439 ? -32.524 -3.388 -23.216 1.00 28.02 439 THR A O 1
ATOM 3411 N N . SER A 1 440 ? -34.680 -2.773 -23.449 1.00 29.16 440 SER A N 1
ATOM 3412 C CA . SER A 1 440 ? -34.958 -3.278 -24.806 1.00 29.16 440 SER A CA 1
ATOM 3413 C C . SER A 1 440 ? -34.950 -4.804 -25.009 1.00 29.16 440 SER A C 1
ATOM 3415 O O . SER A 1 440 ? -34.017 -5.386 -25.547 1.00 29.16 440 SER A O 1
ATOM 3417 N N . ALA A 1 441 ? -36.078 -5.439 -24.681 1.00 25.11 441 ALA A N 1
ATOM 3418 C CA . ALA A 1 441 ? -36.562 -6.604 -25.418 1.00 25.11 441 ALA A CA 1
ATOM 3419 C C . ALA A 1 441 ? -38.074 -6.453 -25.621 1.00 25.11 441 ALA A C 1
ATOM 3421 O O . ALA A 1 441 ? -38.859 -6.647 -24.697 1.00 25.11 441 ALA A O 1
ATOM 3422 N N . SER A 1 442 ? -38.474 -6.080 -26.831 1.00 25.33 442 SER A N 1
ATOM 3423 C CA . SER A 1 442 ? -39.772 -6.459 -27.372 1.00 25.33 442 SER A CA 1
ATOM 3424 C C . SER A 1 442 ? -39.614 -6.544 -28.877 1.00 25.33 442 SER A C 1
ATOM 3426 O O . SER A 1 442 ? -39.451 -5.518 -29.531 1.00 25.33 442 SER A O 1
ATOM 3428 N N . LEU A 1 443 ? -39.533 -7.777 -29.371 1.00 26.61 443 LEU A N 1
ATOM 3429 C CA . LEU A 1 443 ? -40.115 -8.298 -30.610 1.00 26.61 443 LEU A CA 1
ATOM 3430 C C . LEU A 1 443 ? -39.422 -9.635 -30.931 1.00 26.61 443 LEU A C 1
ATOM 3432 O O . LEU A 1 443 ? -38.201 -9.742 -30.860 1.00 26.61 443 LEU A O 1
ATOM 3436 N N . CYS A 1 444 ? -40.253 -10.616 -31.291 1.00 25.62 444 CYS A N 1
ATOM 3437 C CA . CYS A 1 444 ? -39.958 -11.991 -31.718 1.00 25.62 444 CYS A CA 1
ATOM 3438 C C . CYS A 1 444 ? -39.930 -13.063 -30.607 1.00 25.62 444 CYS A C 1
ATOM 3440 O O . CYS A 1 444 ? -38.990 -13.187 -29.826 1.00 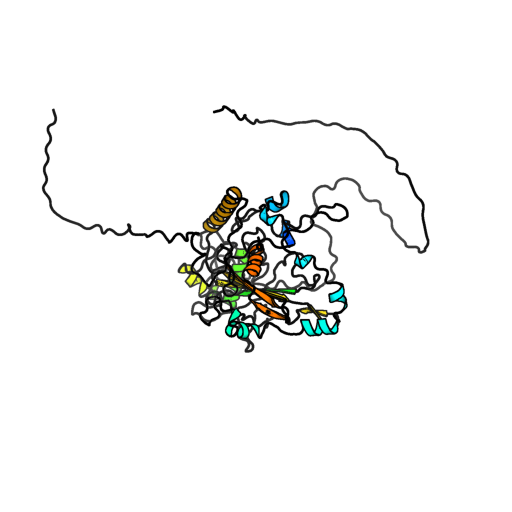25.62 444 CYS A O 1
ATOM 3442 N N . GLY A 1 445 ? -41.019 -13.844 -30.571 1.00 24.83 445 GLY A N 1
ATOM 3443 C CA . GLY A 1 445 ? -41.185 -15.067 -29.782 1.00 24.83 445 GLY A CA 1
ATOM 3444 C C . GLY A 1 445 ? -40.543 -16.308 -30.432 1.00 24.83 445 GLY A C 1
ATOM 3445 O O . GLY A 1 445 ? -39.961 -16.199 -31.512 1.00 24.83 445 GLY A O 1
ATOM 3446 N N . PRO A 1 446 ? -40.620 -17.479 -29.771 1.00 26.30 446 PRO A N 1
ATOM 3447 C CA . PRO A 1 446 ? -39.848 -18.663 -30.132 1.00 26.30 446 PRO A CA 1
ATOM 3448 C C . PRO A 1 446 ? -40.608 -19.607 -31.074 1.00 26.30 446 PRO A C 1
ATOM 3450 O O . PRO A 1 446 ? -41.824 -19.757 -30.977 1.00 26.30 446 PRO A O 1
ATOM 3453 N N . THR A 1 447 ? -39.862 -20.310 -31.925 1.00 27.78 447 THR A N 1
ATOM 3454 C CA . THR A 1 447 ? -40.295 -21.561 -32.561 1.00 27.78 447 THR A CA 1
ATOM 3455 C C . THR A 1 447 ? -39.388 -22.694 -32.097 1.00 27.78 447 THR A C 1
ATOM 3457 O O . THR A 1 447 ? -38.168 -22.622 -32.253 1.00 27.78 447 THR A O 1
ATOM 3460 N N . ASP A 1 448 ? -40.010 -23.716 -31.517 1.00 25.47 448 ASP A N 1
ATOM 3461 C CA . ASP A 1 448 ? -39.431 -25.003 -31.136 1.00 25.47 448 ASP A CA 1
ATOM 3462 C C . ASP A 1 448 ? -38.974 -25.824 -32.355 1.00 25.47 448 ASP A C 1
ATOM 3464 O O . ASP A 1 448 ? -39.642 -25.796 -33.387 1.00 25.47 448 ASP A O 1
ATOM 3468 N N . ALA A 1 449 ? -37.901 -26.618 -32.208 1.00 27.44 449 ALA A N 1
ATOM 3469 C CA . ALA A 1 449 ? -37.833 -28.027 -32.641 1.00 27.44 449 ALA A CA 1
ATOM 3470 C C . ALA A 1 449 ? -36.459 -28.671 -32.345 1.00 27.44 449 ALA A C 1
ATOM 3472 O O . ALA A 1 449 ? -35.415 -28.025 -32.352 1.00 27.44 449 ALA A O 1
ATOM 3473 N N . ALA A 1 450 ? -36.511 -29.972 -32.064 1.00 25.66 450 ALA A N 1
ATOM 3474 C CA . ALA A 1 450 ? -35.492 -30.840 -31.480 1.00 25.66 450 ALA A CA 1
ATOM 3475 C C . ALA A 1 450 ? -34.593 -31.593 -32.493 1.00 25.66 450 ALA A C 1
ATOM 3477 O O . ALA A 1 450 ? -34.947 -31.664 -33.661 1.00 25.66 450 ALA A O 1
ATOM 3478 N N . ASN A 1 451 ? -33.524 -32.227 -31.957 1.00 27.97 451 ASN A N 1
ATOM 3479 C CA . ASN A 1 451 ? -32.818 -33.478 -32.359 1.00 27.97 451 ASN A CA 1
ATOM 3480 C C . ASN A 1 451 ? -32.352 -33.619 -33.834 1.00 27.97 451 ASN A C 1
ATOM 3482 O O . ASN A 1 451 ? -33.107 -33.386 -34.758 1.00 27.97 451 ASN A O 1
ATOM 3486 N N . THR A 1 452 ? -31.154 -34.076 -34.227 1.00 27.39 452 THR A N 1
ATOM 3487 C CA . THR A 1 452 ? -30.199 -35.115 -33.762 1.00 27.39 452 THR A CA 1
ATOM 3488 C C . THR A 1 452 ? -28.937 -34.996 -34.672 1.00 27.39 452 THR A C 1
ATOM 3490 O O . THR A 1 452 ? -29.022 -34.317 -35.697 1.00 27.39 452 THR A O 1
ATOM 3493 N N . PRO A 1 453 ? -27.775 -35.624 -34.379 1.00 30.50 453 PRO A N 1
ATOM 3494 C CA . PRO A 1 453 ? -26.524 -35.397 -35.109 1.00 30.50 453 PRO A CA 1
ATOM 3495 C C . PRO A 1 453 ? -26.241 -36.462 -36.184 1.00 30.50 453 PRO A C 1
ATOM 3497 O O . PRO A 1 453 ? -26.451 -37.650 -35.952 1.00 30.50 453 PRO A O 1
ATOM 3500 N N . THR A 1 454 ? -25.643 -36.056 -37.307 1.00 26.75 454 THR A N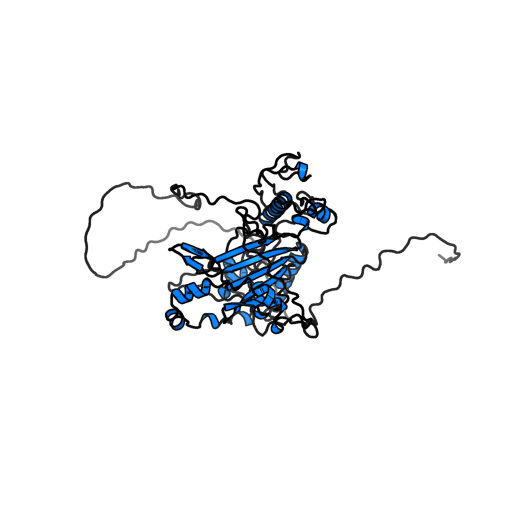 1
ATOM 3501 C CA . THR A 1 454 ? -24.980 -36.974 -38.249 1.00 26.75 454 THR A CA 1
ATOM 3502 C C . THR A 1 454 ? -23.700 -36.383 -38.830 1.00 26.75 454 THR A C 1
ATOM 3504 O O . THR A 1 454 ? -23.559 -35.186 -39.058 1.00 26.75 454 THR A O 1
ATOM 3507 N N . THR A 1 455 ? -22.763 -37.300 -39.017 1.00 25.97 455 THR A N 1
ATOM 3508 C CA . THR A 1 455 ? -21.359 -37.215 -39.410 1.00 25.97 455 THR A CA 1
ATOM 3509 C C . THR A 1 455 ? -21.081 -36.839 -40.873 1.00 25.97 455 THR A C 1
ATOM 3511 O O . THR A 1 455 ? -21.877 -37.119 -41.762 1.00 25.97 455 THR A O 1
ATOM 3514 N N . SER A 1 456 ? -19.826 -36.420 -41.093 1.00 26.73 456 SER A N 1
ATOM 3515 C CA . SER A 1 456 ? -18.959 -36.665 -42.268 1.00 26.73 456 SER A CA 1
ATOM 3516 C C . SER A 1 456 ? -18.608 -35.474 -43.185 1.00 26.73 456 SER A C 1
ATOM 3518 O O . SER A 1 456 ? -19.422 -34.922 -43.908 1.00 26.73 456 SER A O 1
ATOM 3520 N N . SER A 1 457 ? -17.322 -35.112 -43.090 1.00 25.66 457 SER A N 1
ATOM 3521 C CA . SER A 1 457 ? -16.313 -34.888 -44.141 1.00 25.66 457 SER A CA 1
ATOM 3522 C C . SER A 1 457 ? -16.621 -34.173 -45.472 1.00 25.66 457 SER A C 1
ATOM 3524 O O . SER A 1 457 ? -17.468 -34.606 -46.243 1.00 25.66 457 SER A O 1
ATOM 3526 N N . ARG A 1 458 ? -15.642 -33.308 -45.809 1.00 27.39 458 ARG A N 1
ATOM 3527 C CA . ARG A 1 458 ? -14.996 -33.038 -47.120 1.00 27.39 458 ARG A CA 1
ATOM 3528 C C . ARG A 1 458 ? -15.393 -31.780 -47.929 1.00 27.39 458 ARG A C 1
ATOM 3530 O O . ARG A 1 458 ? -16.380 -31.748 -48.640 1.00 27.39 458 ARG A O 1
ATOM 3537 N N . THR A 1 459 ? -14.449 -30.825 -47.891 1.00 27.91 459 THR A N 1
ATOM 3538 C CA . THR A 1 459 ? -13.802 -30.089 -49.010 1.00 27.91 459 THR A CA 1
ATOM 3539 C C . THR A 1 459 ? -14.609 -29.221 -49.998 1.00 27.91 459 THR A C 1
ATOM 3541 O O . THR A 1 459 ? -15.130 -29.728 -50.981 1.00 27.91 459 THR A O 1
ATOM 3544 N N . ALA A 1 460 ? -14.395 -27.901 -49.835 1.00 27.81 460 ALA A N 1
ATOM 3545 C CA . ALA A 1 460 ? -13.886 -26.932 -50.836 1.00 27.81 460 ALA A CA 1
ATOM 3546 C C . ALA A 1 460 ? -14.875 -26.345 -51.900 1.00 27.81 460 ALA A C 1
ATOM 3548 O O . ALA A 1 460 ? -16.032 -26.740 -51.928 1.00 27.81 460 ALA A O 1
ATOM 3549 N N . PRO A 1 461 ? -14.500 -25.291 -52.672 1.00 35.62 461 PRO A N 1
ATOM 3550 C CA . PRO A 1 461 ? -15.013 -23.921 -52.479 1.00 35.62 461 PRO A CA 1
ATOM 3551 C C . PRO A 1 461 ? -15.615 -23.276 -53.755 1.00 35.62 461 PRO A C 1
ATOM 3553 O O . PRO A 1 461 ? -15.323 -23.720 -54.856 1.00 35.62 461 PRO A O 1
ATOM 3556 N N . ALA A 1 462 ? -16.388 -22.186 -53.626 1.00 25.67 462 ALA A N 1
ATOM 3557 C CA . ALA A 1 462 ? -16.673 -21.202 -54.699 1.00 25.67 462 ALA A CA 1
ATOM 3558 C C . ALA A 1 462 ? -17.593 -20.084 -54.157 1.00 25.67 462 ALA A C 1
ATOM 3560 O O . ALA A 1 462 ? -18.699 -20.349 -53.706 1.00 25.67 462 ALA A O 1
ATOM 3561 N N . THR A 1 463 ? -17.078 -18.873 -53.931 1.00 23.80 463 THR A N 1
ATOM 3562 C CA . THR A 1 463 ? -17.230 -17.670 -54.781 1.00 23.80 463 THR A CA 1
ATOM 3563 C C . THR A 1 463 ? -18.647 -17.109 -54.978 1.00 23.80 463 THR A C 1
ATOM 3565 O O . THR A 1 463 ? -19.454 -17.637 -55.734 1.00 23.80 463 THR A O 1
ATOM 3568 N N . SER A 1 464 ? -18.774 -15.870 -54.493 1.00 23.77 464 SER A N 1
ATOM 3569 C CA . SER A 1 464 ? -19.357 -14.700 -55.167 1.00 23.77 464 SER A CA 1
ATOM 3570 C C . SER A 1 464 ? -20.800 -14.282 -54.872 1.00 23.77 464 SER A C 1
ATOM 3572 O O . SER A 1 464 ? -21.735 -15.071 -54.811 1.00 23.77 464 SER A O 1
ATOM 3574 N N . SER A 1 465 ? -20.915 -12.952 -54.846 1.00 25.64 465 SER A N 1
ATOM 3575 C CA . SER A 1 465 ? -22.083 -12.105 -55.088 1.00 25.64 465 SER A CA 1
ATOM 3576 C C . SER A 1 465 ? -23.047 -11.849 -53.926 1.00 25.64 465 SER A C 1
ATOM 3578 O O . SER A 1 465 ? -23.942 -12.621 -53.601 1.00 25.64 465 SER A O 1
ATOM 3580 N N . ALA A 1 466 ? -22.876 -10.652 -53.358 1.00 24.75 466 ALA A N 1
ATOM 3581 C CA . ALA A 1 466 ? -23.964 -9.856 -52.809 1.00 24.75 466 ALA A CA 1
ATOM 3582 C C . ALA A 1 466 ? -24.996 -9.530 -53.906 1.00 24.75 466 ALA A C 1
ATOM 3584 O O . ALA A 1 466 ? -24.639 -9.429 -55.084 1.00 24.75 466 ALA A O 1
ATOM 3585 N N . PRO A 1 467 ? -26.237 -9.228 -53.502 1.00 28.39 467 PRO A N 1
ATOM 3586 C CA . PRO A 1 467 ? -26.724 -7.899 -53.835 1.00 28.39 467 PRO A CA 1
ATOM 3587 C C . PRO A 1 467 ? -27.412 -7.184 -52.667 1.00 28.39 467 PRO A C 1
ATOM 3589 O O . PRO A 1 467 ? -28.103 -7.751 -51.826 1.00 28.39 467 PRO A O 1
ATOM 3592 N N . THR A 1 468 ? -27.197 -5.877 -52.691 1.00 23.25 468 THR A N 1
ATOM 3593 C CA . THR A 1 468 ? -27.902 -4.788 -52.020 1.00 23.25 468 THR A CA 1
ATOM 3594 C C . THR A 1 468 ? -29.428 -4.916 -52.033 1.00 23.25 468 THR A C 1
ATOM 3596 O O . THR A 1 468 ? -30.021 -5.106 -53.094 1.00 23.25 468 THR A O 1
ATOM 3599 N N . MET A 1 469 ? -30.064 -4.638 -50.890 1.00 23.69 469 MET A N 1
ATOM 3600 C CA . MET A 1 469 ? -31.448 -4.161 -50.828 1.00 23.69 469 MET A CA 1
ATOM 3601 C C . MET A 1 469 ? -31.501 -2.785 -50.167 1.00 23.69 469 MET A C 1
ATOM 3603 O O . MET A 1 469 ? -30.961 -2.551 -49.089 1.00 23.69 469 MET A O 1
ATOM 3607 N N . ASN A 1 470 ? -32.159 -1.884 -50.883 1.00 24.06 470 ASN A N 1
ATOM 3608 C CA . ASN A 1 470 ? -32.450 -0.503 -50.558 1.00 24.06 470 ASN A CA 1
ATOM 3609 C C . ASN A 1 470 ? -33.929 -0.443 -50.147 1.00 24.06 470 ASN A C 1
ATOM 3611 O O . ASN A 1 470 ? -34.756 -0.984 -50.878 1.00 24.06 470 ASN A O 1
ATOM 3615 N N . CYS A 1 471 ? -34.280 0.197 -49.027 1.00 23.42 471 CYS A N 1
ATOM 3616 C CA . CYS A 1 471 ? -35.673 0.575 -48.760 1.00 23.42 471 CYS A CA 1
ATOM 3617 C C . CYS A 1 471 ? -35.783 1.747 -47.766 1.00 23.42 471 CYS A C 1
ATOM 3619 O O . CYS A 1 471 ? -35.719 1.592 -46.552 1.00 23.42 471 CYS A O 1
ATOM 3621 N N . SER A 1 472 ? -35.902 2.937 -48.353 1.00 24.34 472 SER A N 1
ATOM 3622 C CA . SER A 1 472 ? -36.798 4.061 -48.048 1.00 24.34 472 SER A CA 1
ATOM 3623 C C . SER A 1 472 ? -37.470 4.210 -46.667 1.00 24.34 472 SER A C 1
ATOM 3625 O O . SER A 1 472 ? -38.328 3.430 -46.279 1.00 24.34 472 SER A O 1
ATOM 3627 N N . ARG A 1 473 ? -37.176 5.375 -46.062 1.00 25.58 473 ARG A N 1
ATOM 3628 C CA . ARG A 1 473 ? -38.068 6.389 -45.442 1.00 25.58 473 ARG A CA 1
ATOM 3629 C C . ARG A 1 473 ? -39.344 5.932 -44.711 1.00 25.58 473 ARG A C 1
ATOM 3631 O O . ARG A 1 473 ? -40.327 5.598 -45.359 1.00 25.58 473 ARG A O 1
ATOM 3638 N N . VAL A 1 474 ? -39.415 6.270 -43.416 1.00 25.70 474 VAL A N 1
ATOM 3639 C CA . VAL A 1 474 ? -40.620 6.849 -42.787 1.00 25.70 474 VAL A CA 1
ATOM 3640 C C . VAL A 1 474 ? -40.201 7.992 -41.852 1.00 25.70 474 VAL A C 1
ATOM 3642 O O . VAL A 1 474 ? -39.334 7.834 -40.997 1.00 25.70 474 VAL A O 1
ATOM 3645 N N . PHE A 1 475 ? -40.810 9.157 -42.072 1.00 23.50 475 PHE A N 1
ATOM 3646 C CA . PHE A 1 475 ? -40.764 10.351 -41.229 1.00 23.50 475 PHE A CA 1
ATOM 3647 C C . PHE A 1 475 ? -41.654 10.155 -39.994 1.00 23.50 475 PHE A C 1
ATOM 3649 O O . PHE A 1 475 ? -42.779 9.675 -40.124 1.00 23.50 475 PHE A O 1
ATOM 3656 N N . SER A 1 476 ? -41.231 10.657 -38.836 1.00 25.17 476 SER A N 1
ATOM 3657 C CA . SER A 1 476 ? -42.152 11.311 -37.898 1.00 25.17 476 SER A CA 1
ATOM 3658 C C . SER A 1 476 ? -41.406 12.351 -37.065 1.00 25.17 476 SER A C 1
ATOM 3660 O O . SER A 1 476 ? -40.326 12.114 -36.532 1.00 25.17 476 SER A O 1
ATOM 3662 N N . THR A 1 477 ? -42.002 13.533 -37.082 1.00 24.16 477 THR A N 1
ATOM 3663 C CA . THR A 1 477 ? -41.657 14.819 -36.480 1.00 24.16 477 THR A CA 1
ATOM 3664 C C . THR A 1 477 ? -42.003 14.887 -34.988 1.00 24.16 477 THR A C 1
ATOM 3666 O O . THR A 1 477 ? -42.727 14.029 -34.498 1.00 24.16 477 THR A O 1
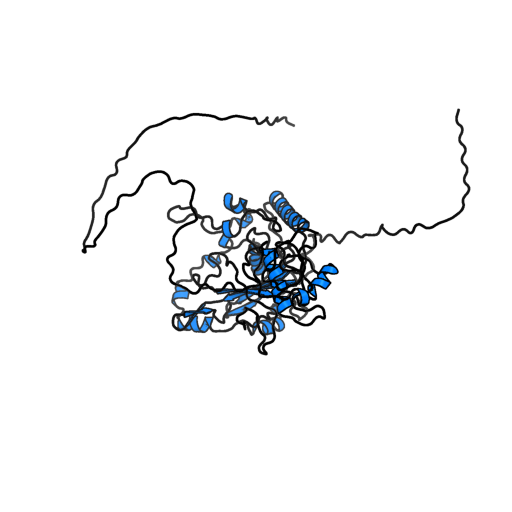ATOM 3669 N N . VAL A 1 478 ? -41.597 16.010 -34.361 1.00 24.69 478 VAL A N 1
ATOM 3670 C CA . VAL A 1 478 ? -42.062 16.628 -33.091 1.00 24.69 478 VAL A CA 1
ATOM 3671 C C . VAL A 1 478 ? -41.085 16.412 -31.919 1.00 24.69 478 VAL A C 1
ATOM 3673 O O . VAL A 1 478 ? -40.802 15.281 -31.564 1.00 24.69 478 VAL A O 1
ATOM 3676 N N . THR A 1 479 ? -40.503 17.409 -31.239 1.00 25.08 479 THR A N 1
ATOM 3677 C CA . THR A 1 479 ? -40.467 18.889 -31.329 1.00 25.08 479 THR A CA 1
ATOM 3678 C C . THR A 1 479 ? -39.300 19.366 -30.457 1.00 25.08 479 THR A C 1
ATOM 3680 O O . THR A 1 479 ? -39.090 18.835 -29.369 1.00 25.08 479 THR A O 1
ATOM 3683 N N . ALA A 1 480 ? -38.597 20.408 -30.900 1.00 23.89 480 ALA A N 1
ATOM 3684 C CA . ALA A 1 480 ? -37.647 21.168 -30.097 1.00 23.89 480 ALA A CA 1
ATOM 3685 C C . ALA A 1 480 ? -38.341 22.374 -29.439 1.00 23.89 480 ALA A C 1
ATOM 3687 O O . ALA A 1 480 ? -39.150 23.044 -30.077 1.00 23.89 480 ALA A O 1
ATOM 3688 N N . SER A 1 481 ? -37.963 22.683 -28.199 1.00 26.95 481 SER A N 1
ATOM 3689 C CA . SER A 1 481 ? -38.180 23.982 -27.545 1.00 26.95 481 SER A CA 1
ATOM 3690 C C . SER A 1 481 ? -36.890 24.283 -26.767 1.00 26.95 481 SER A C 1
ATOM 3692 O O . SER A 1 481 ? -36.551 23.553 -25.846 1.00 26.95 481 SER A O 1
ATOM 3694 N N . SER A 1 482 ? -35.953 25.046 -27.341 1.00 27.08 482 SER A N 1
ATOM 3695 C CA . SER A 1 482 ? -35.776 26.500 -27.174 1.00 27.08 482 SER A CA 1
ATOM 3696 C C . SER A 1 482 ? -35.493 26.917 -25.723 1.00 27.08 482 SER A C 1
ATOM 3698 O O . SER A 1 482 ? -36.404 26.879 -24.909 1.00 27.08 482 SER A O 1
ATOM 3700 N N . ILE A 1 483 ? -34.278 27.425 -25.447 1.00 27.38 483 ILE A N 1
ATOM 3701 C CA . ILE A 1 483 ? -34.019 28.809 -24.975 1.00 27.38 483 ILE A CA 1
ATOM 3702 C C . ILE A 1 483 ? -32.495 29.109 -24.974 1.00 27.38 483 ILE A C 1
ATOM 3704 O O . ILE A 1 483 ? -31.740 28.718 -24.097 1.00 27.38 483 ILE A O 1
ATOM 3708 N N . ARG A 1 484 ? -32.093 29.821 -26.037 1.00 26.89 484 ARG A N 1
ATOM 3709 C CA . ARG A 1 484 ? -31.292 31.066 -26.094 1.00 26.89 484 ARG A CA 1
ATOM 3710 C C . ARG A 1 484 ? -29.946 31.182 -25.353 1.00 26.89 484 ARG A C 1
ATOM 3712 O O . ARG A 1 484 ? -29.891 31.531 -24.180 1.00 26.89 484 ARG A O 1
ATOM 3719 N N . GLY A 1 485 ? -28.876 31.162 -26.152 1.00 23.72 485 GLY A N 1
ATOM 3720 C CA . GLY A 1 485 ? -27.663 31.949 -25.911 1.00 23.72 485 GLY A CA 1
ATOM 3721 C C . GLY A 1 485 ? -27.850 33.439 -26.248 1.00 23.72 485 GLY A C 1
ATOM 3722 O O . GLY A 1 485 ? -28.734 33.815 -27.025 1.00 23.72 485 GLY A O 1
ATOM 3723 N N . LYS A 1 486 ? -26.993 34.285 -25.667 1.00 27.19 486 LYS A N 1
ATOM 3724 C CA . LYS A 1 486 ? -26.750 35.674 -26.088 1.00 27.19 486 LYS A CA 1
ATOM 3725 C C . LYS A 1 486 ? -25.250 35.883 -26.367 1.00 27.19 486 LYS A C 1
ATOM 3727 O O . LYS A 1 486 ? -24.438 35.163 -25.792 1.00 27.19 486 LYS A O 1
ATOM 3732 N N . PRO A 1 487 ? -24.902 36.818 -27.270 1.00 31.31 487 PRO A N 1
ATOM 3733 C CA . PRO A 1 487 ? -23.661 36.784 -28.036 1.00 31.31 487 PRO A CA 1
ATOM 3734 C C . PRO A 1 487 ? -22.527 37.624 -27.436 1.00 31.31 487 PRO A C 1
ATOM 3736 O O . PRO A 1 487 ? -22.748 38.604 -26.727 1.00 31.31 487 PRO A O 1
ATOM 3739 N N . PHE A 1 488 ? -21.312 37.234 -27.816 1.00 25.56 488 PHE A N 1
ATOM 3740 C CA . PHE A 1 488 ? -20.047 37.928 -27.604 1.00 25.56 488 PHE A CA 1
ATOM 3741 C C . PHE A 1 488 ? -20.006 39.214 -28.448 1.00 25.56 488 PHE A C 1
ATOM 3743 O O . PHE A 1 488 ? -20.235 39.170 -29.658 1.00 25.56 488 PHE A O 1
ATOM 3750 N N . VAL A 1 489 ? -19.715 40.355 -27.819 1.00 29.17 489 VAL A N 1
ATOM 3751 C CA . VAL A 1 489 ? -19.446 41.630 -28.497 1.00 29.17 489 VAL A CA 1
ATOM 3752 C C . VAL A 1 489 ? -17.951 41.899 -28.402 1.00 29.17 489 VAL A C 1
ATOM 3754 O O . VAL A 1 489 ? -17.421 42.168 -27.330 1.00 29.17 489 VAL A O 1
ATOM 3757 N N . SER A 1 490 ? -17.283 41.831 -29.546 1.00 29.91 490 SER A N 1
ATOM 3758 C CA . SER A 1 490 ? -15.944 42.361 -29.769 1.00 29.91 490 SER A CA 1
ATOM 3759 C C . SER A 1 490 ? -15.992 43.884 -29.900 1.00 29.91 490 SER A C 1
ATOM 3761 O O . SER A 1 490 ? -16.787 44.390 -30.698 1.00 29.91 490 SER A O 1
ATOM 3763 N N . ARG A 1 491 ? -15.077 44.607 -29.248 1.00 24.53 491 ARG A N 1
ATOM 3764 C CA . ARG A 1 491 ? -14.530 45.850 -29.809 1.00 24.53 491 ARG A CA 1
ATOM 3765 C C . ARG A 1 491 ? -13.054 46.045 -29.427 1.00 24.53 491 ARG A C 1
ATOM 3767 O O . ARG A 1 491 ? -12.653 45.563 -28.373 1.00 24.53 491 ARG A O 1
ATOM 3774 N N . PRO A 1 492 ? -12.274 46.700 -30.304 1.00 37.12 492 PRO A N 1
ATOM 3775 C CA . PRO A 1 492 ? -10.817 46.676 -30.309 1.00 37.12 492 PRO A CA 1
ATOM 3776 C C . PRO A 1 492 ? -10.202 47.922 -29.658 1.00 37.12 492 PRO A C 1
ATOM 3778 O O . PRO A 1 492 ? -10.797 48.995 -29.729 1.00 37.12 492 PRO A O 1
ATOM 3781 N N . THR A 1 493 ? -8.996 47.757 -29.116 1.00 36.06 493 THR A N 1
ATOM 3782 C CA . THR A 1 493 ? -7.764 48.539 -29.363 1.00 36.06 493 THR A CA 1
ATOM 3783 C C . THR A 1 493 ? -6.619 47.831 -28.667 1.00 36.06 493 THR A C 1
ATOM 3785 O O . THR A 1 493 ? -6.851 47.404 -27.512 1.00 36.06 493 THR A O 1
#

Secondary structure (DSSP, 8-state):
-------------------SS--PPPP---SS-TTSS-TT-EEPPSS-TTS-GGGG--SB-TT--B---GGGT-----TT-----THHHHH----GGGSS---GGGG---HHHHTTS-HHHHHHHHHS--STTHHHHHHH-GGG-SSSSSS--S--------B-TTSEEE-TTS-EEEEEE-EE-PPTTTS-GGGT-EEEEEEE--GGGTB-TTS-B-HHHHHHHHHHHHHHHHTS-EEEEEEEHHHHTS-SS-SSS-SEEEEE-----TTS--S---THHHHHHHTTSS---TT-PPTT-EEEEEEEEEEEETTEEEEEEEEEEEEEEEE-S---HHHHHHHHHHHHHHHHH-TTPPPP-EEETTTEEE-SSSEEEEEEEE-TTS-EEEPPHHHHHHHHHHHSS-SS-TTT-EEESSS---------------SS--S---S--------------------------------------------------